Protein AF-A0A839N4R6-F1 (afdb_monomer_lite)

Sequence (419 aa):
MYASNNNAFLINNCEYLENLSVLLEVTEDVATTDNGGWSFQLNCYPPPGEYCQTSNVNWMQYIVYVMDGQLRYEIQYWAIGASTWPTGYTPVQGTSPWLPCWPNDYYLSGSFASIDGDTLPRQSQLQIALTTNRYGGVTKATFTYTDPDGAVHSTENDLPAVHPIDACTLNLVGPGGGTGSNFTQGLLNSRGIIYYTISSGQLAVQSGGAGAACGEVGGWTAETSNMTYSDISGAPGSTVTQILQQPVDCSLNDLFANNAEKLEPLRRVRDQQVAPHPAGQWLVELLDKHAADLSVLLTARDSGFRERVRGLLERAARSAEAGEPIEPAAVDEGLKALREKAIDLPASMAPARAALETVLESVRGRTLQDGLREASRTIRPTSQPKRGPCAGCGQCRCQELEERVVALEAAVARLTSAG

pLDDT: mean 84.24, std 15.82, range [32.5, 98.75]

Organism: NCBI:txid1794944

Structure (mmCIF, N/CA/C/O backbone):
data_AF-A0A839N4R6-F1
#
_entry.id   AF-A0A839N4R6-F1
#
loop_
_atom_site.group_PDB
_atom_site.id
_atom_site.type_symbol
_atom_site.label_atom_id
_atom_site.label_alt_id
_atom_site.label_comp_id
_atom_site.label_asym_id
_atom_site.label_entity_id
_atom_site.label_seq_id
_atom_site.pdbx_PDB_ins_code
_atom_site.Cartn_x
_atom_site.Cartn_y
_atom_site.Cartn_z
_atom_site.occupancy
_atom_site.B_iso_or_equiv
_atom_site.auth_seq_id
_atom_site.auth_comp_id
_atom_site.auth_asym_id
_atom_site.auth_atom_id
_atom_site.pdbx_PDB_model_num
ATOM 1 N N . MET A 1 1 ? -0.811 -4.559 12.785 1.00 60.31 1 MET A N 1
ATOM 2 C CA . MET A 1 1 ? -1.556 -5.150 11.660 1.00 60.31 1 MET A CA 1
ATOM 3 C C . MET A 1 1 ? -1.334 -4.265 10.446 1.00 60.31 1 MET A C 1
ATOM 5 O O . MET A 1 1 ? -1.090 -3.074 10.614 1.00 60.31 1 MET A O 1
ATOM 9 N N . TYR A 1 2 ? -1.334 -4.834 9.246 1.00 79.75 2 TYR A N 1
ATOM 10 C CA . TYR A 1 2 ? -1.190 -4.072 8.005 1.00 79.75 2 TYR A CA 1
ATOM 11 C C . TYR A 1 2 ? -2.583 -3.744 7.452 1.00 79.75 2 TYR A C 1
ATOM 13 O O . TYR A 1 2 ? -3.479 -4.588 7.519 1.00 79.75 2 TYR A O 1
ATOM 21 N N . ALA A 1 3 ? -2.786 -2.537 6.921 1.00 81.31 3 ALA A N 1
ATOM 22 C CA . ALA A 1 3 ? -4.091 -2.075 6.445 1.00 81.31 3 ALA A CA 1
ATOM 23 C C . ALA A 1 3 ? -3.965 -0.934 5.430 1.00 81.31 3 ALA A C 1
ATOM 25 O O . ALA A 1 3 ? -3.044 -0.122 5.523 1.00 81.31 3 ALA A O 1
ATOM 26 N N . SER A 1 4 ? -4.932 -0.819 4.512 1.00 84.62 4 SER A N 1
ATOM 27 C CA . SER A 1 4 ? -5.022 0.301 3.564 1.00 84.62 4 SER A CA 1
ATOM 28 C C . SER A 1 4 ? -3.724 0.467 2.742 1.00 84.62 4 SER A C 1
ATOM 30 O O . SER A 1 4 ? -3.181 -0.503 2.197 1.00 84.62 4 SER A O 1
ATOM 32 N N . ASN A 1 5 ? -3.195 1.690 2.694 1.00 81.50 5 ASN A N 1
ATOM 33 C CA . ASN A 1 5 ? -1.913 2.074 2.107 1.00 81.50 5 ASN A CA 1
ATOM 34 C C . ASN A 1 5 ? -0.681 1.778 2.979 1.00 81.50 5 ASN A C 1
ATOM 36 O O . ASN A 1 5 ? 0.427 2.194 2.646 1.00 81.50 5 ASN A O 1
ATOM 40 N N . ASN A 1 6 ? -0.843 1.060 4.090 1.00 83.50 6 ASN A N 1
ATOM 41 C CA . ASN A 1 6 ? 0.240 0.710 4.997 1.00 83.50 6 ASN A CA 1
ATOM 42 C C . ASN A 1 6 ? 0.408 -0.814 5.071 1.00 83.50 6 ASN A C 1
ATOM 44 O O . ASN A 1 6 ? -0.336 -1.505 5.770 1.00 83.50 6 ASN A O 1
ATOM 48 N N . ASN A 1 7 ? 1.414 -1.332 4.365 1.00 89.75 7 ASN A N 1
ATOM 49 C CA . ASN A 1 7 ? 1.761 -2.752 4.361 1.00 89.75 7 ASN A CA 1
ATOM 50 C C . ASN A 1 7 ? 3.249 -2.969 4.691 1.00 89.75 7 ASN A C 1
ATOM 52 O O . ASN A 1 7 ? 4.011 -2.016 4.863 1.00 89.75 7 ASN A O 1
ATOM 56 N N . ALA A 1 8 ? 3.651 -4.227 4.845 1.00 89.56 8 ALA A N 1
ATOM 57 C CA . ALA A 1 8 ? 5.007 -4.617 5.182 1.00 89.56 8 ALA A CA 1
ATOM 58 C C . ALA A 1 8 ? 5.984 -4.260 4.058 1.00 89.56 8 ALA A C 1
ATOM 60 O O . ALA A 1 8 ? 5.716 -4.528 2.887 1.00 89.56 8 ALA A O 1
ATOM 61 N N . PHE A 1 9 ? 7.141 -3.725 4.441 1.00 92.50 9 PHE A N 1
ATOM 62 C CA . PHE A 1 9 ? 8.283 -3.577 3.548 1.00 92.50 9 PHE A CA 1
ATOM 63 C C . PHE A 1 9 ? 9.011 -4.914 3.464 1.00 92.50 9 PHE A C 1
ATOM 65 O O . PHE A 1 9 ? 9.442 -5.454 4.485 1.00 92.50 9 PHE A O 1
ATOM 72 N N . LEU A 1 10 ? 9.126 -5.445 2.254 1.00 95.56 10 LEU A N 1
ATOM 73 C CA . LEU A 1 10 ? 9.881 -6.649 1.952 1.00 95.56 10 LEU A CA 1
ATOM 74 C C . LEU A 1 10 ? 11.232 -6.279 1.361 1.00 95.56 10 LEU A C 1
ATOM 76 O O . LEU A 1 10 ? 11.294 -5.504 0.412 1.00 95.56 10 LEU A O 1
ATOM 80 N N . ILE A 1 11 ? 12.290 -6.861 1.916 1.00 96.12 11 ILE A N 1
ATOM 81 C CA . ILE A 1 11 ? 13.682 -6.644 1.509 1.00 96.12 11 ILE A CA 1
ATOM 82 C C . ILE A 1 11 ? 14.411 -7.974 1.337 1.00 96.12 11 ILE A C 1
ATOM 84 O O . ILE A 1 11 ? 14.005 -8.988 1.906 1.00 96.12 11 ILE A O 1
ATOM 88 N N . ASN A 1 12 ? 15.532 -7.946 0.618 1.00 96.12 12 ASN A N 1
ATOM 89 C CA . ASN A 1 12 ? 16.455 -9.072 0.470 1.00 96.12 12 ASN A CA 1
ATOM 90 C C . ASN A 1 12 ? 17.829 -8.735 1.059 1.00 96.12 12 ASN A C 1
ATOM 92 O O . ASN A 1 12 ? 18.825 -8.692 0.350 1.00 96.12 12 ASN A O 1
ATOM 96 N N . ASN A 1 13 ? 17.888 -8.419 2.358 1.00 94.12 13 ASN A N 1
ATOM 97 C CA . ASN A 1 13 ? 19.138 -8.013 3.022 1.00 94.12 13 ASN A CA 1
ATOM 98 C C . ASN A 1 13 ? 19.893 -6.888 2.267 1.00 94.12 13 ASN A C 1
ATOM 100 O O . ASN A 1 13 ? 21.119 -6.891 2.200 1.00 94.12 13 ASN A O 1
ATOM 104 N N . CYS A 1 14 ? 19.143 -5.948 1.683 1.00 93.44 14 CYS A N 1
ATOM 105 C CA . CYS A 1 14 ? 19.650 -4.847 0.855 1.00 93.44 14 CYS A CA 1
ATOM 106 C C . CYS A 1 14 ? 20.413 -5.267 -0.413 1.00 93.44 14 CYS A C 1
ATOM 108 O O . CYS A 1 14 ? 21.172 -4.479 -0.967 1.00 93.44 14 CYS A O 1
ATOM 110 N N . GLU A 1 15 ? 20.197 -6.498 -0.874 1.00 96.19 15 GLU A N 1
ATOM 111 C CA . GLU A 1 15 ? 20.485 -6.928 -2.239 1.00 96.19 15 GLU A CA 1
ATOM 112 C C . GLU A 1 15 ? 19.263 -6.679 -3.132 1.00 96.19 15 GLU A C 1
ATOM 114 O O . GLU A 1 15 ? 18.123 -6.620 -2.655 1.00 96.19 15 GLU A O 1
ATOM 119 N N . TYR A 1 16 ? 19.489 -6.611 -4.445 1.00 97.19 16 TYR A N 1
ATOM 120 C CA . TYR A 1 16 ? 18.419 -6.382 -5.410 1.00 97.19 16 TYR A CA 1
ATOM 121 C C . TYR A 1 16 ? 17.355 -7.491 -5.382 1.00 97.19 16 TYR A C 1
ATOM 123 O O . TYR A 1 16 ? 17.655 -8.687 -5.298 1.00 97.19 16 TYR A O 1
ATOM 131 N N . LEU A 1 17 ? 16.087 -7.094 -5.497 1.00 97.50 17 LEU A N 1
ATOM 132 C CA . LEU A 1 17 ? 14.940 -7.986 -5.650 1.00 97.50 17 LEU A CA 1
ATOM 133 C C . LEU A 1 17 ? 14.862 -8.491 -7.099 1.00 97.50 17 LEU A C 1
ATOM 135 O O . LEU A 1 17 ? 14.084 -7.994 -7.915 1.00 97.50 17 LEU A O 1
ATOM 139 N N . GLU A 1 18 ? 15.699 -9.473 -7.434 1.00 98.12 18 GLU A N 1
ATOM 140 C CA . GLU A 1 18 ? 15.760 -10.038 -8.784 1.00 98.12 18 GLU A CA 1
ATOM 141 C C . GLU A 1 18 ? 14.478 -10.784 -9.162 1.00 98.12 18 GLU A C 1
ATOM 143 O O . GLU A 1 18 ? 13.999 -11.659 -8.434 1.00 98.12 18 GLU A O 1
ATOM 148 N N . ASN A 1 19 ? 13.966 -10.464 -10.350 1.00 98.31 19 ASN A N 1
ATOM 149 C CA . ASN A 1 19 ? 12.749 -11.028 -10.926 1.00 98.31 19 ASN A CA 1
ATOM 150 C C . ASN A 1 19 ? 11.561 -11.090 -9.945 1.00 98.31 19 ASN A C 1
ATOM 152 O O . ASN A 1 19 ? 10.898 -12.124 -9.822 1.00 98.31 19 ASN A O 1
ATOM 156 N N . LEU A 1 20 ? 11.331 -9.996 -9.210 1.00 98.56 20 LEU A N 1
ATOM 157 C CA . LEU A 1 20 ? 10.232 -9.882 -8.255 1.00 98.56 20 LEU A CA 1
ATOM 158 C C . LEU A 1 20 ? 8.882 -10.174 -8.925 1.00 98.56 20 LEU A C 1
ATOM 160 O O . LEU A 1 20 ? 8.516 -9.551 -9.921 1.00 98.56 20 LEU A O 1
ATOM 164 N N . SER A 1 21 ? 8.108 -11.074 -8.331 1.00 98.62 21 SER A N 1
ATOM 165 C CA . SER A 1 21 ? 6.727 -11.345 -8.706 1.00 98.62 21 SER A CA 1
ATOM 166 C C . SER A 1 21 ? 5.822 -11.304 -7.486 1.00 98.62 21 SER A C 1
ATOM 168 O O . SER A 1 21 ? 6.169 -11.821 -6.423 1.00 98.62 21 SER A O 1
ATOM 170 N N . VAL A 1 22 ? 4.651 -10.693 -7.655 1.00 98.62 22 VAL A N 1
ATOM 171 C CA . VAL A 1 22 ? 3.588 -10.671 -6.658 1.00 98.62 22 VAL A CA 1
ATOM 172 C C . VAL A 1 22 ? 2.315 -11.223 -7.280 1.00 98.62 22 VAL A C 1
ATOM 174 O O . VAL A 1 22 ? 1.814 -10.675 -8.260 1.00 98.62 22 VAL A O 1
ATOM 177 N N . LEU A 1 23 ? 1.811 -12.313 -6.708 1.00 98.62 23 LEU A N 1
ATOM 178 C CA . LEU A 1 23 ? 0.620 -13.033 -7.151 1.00 98.62 23 LEU A CA 1
ATOM 179 C C . LEU A 1 23 ? -0.446 -12.975 -6.057 1.00 98.62 23 LEU A C 1
ATOM 181 O O . LEU A 1 23 ? -0.197 -13.413 -4.940 1.00 98.62 23 LEU A O 1
ATOM 185 N N . LEU A 1 24 ? -1.636 -12.490 -6.390 1.00 98.56 24 LEU A N 1
ATOM 186 C CA . LEU A 1 24 ? -2.846 -12.628 -5.591 1.00 98.56 24 LEU A CA 1
ATOM 187 C C . LEU A 1 24 ? -3.661 -13.814 -6.119 1.00 98.56 24 LEU A C 1
ATOM 189 O O . LEU A 1 24 ? -4.208 -13.748 -7.218 1.00 98.56 24 LEU A O 1
ATOM 193 N N . GLU A 1 25 ? -3.778 -14.873 -5.322 1.00 98.19 25 GLU A N 1
ATOM 194 C CA . GLU A 1 25 ? -4.746 -15.949 -5.541 1.00 98.19 25 GLU A CA 1
ATOM 195 C C . GLU A 1 25 ? -6.047 -15.631 -4.806 1.00 98.19 25 GLU A C 1
ATOM 197 O O . GLU A 1 25 ? -6.071 -15.526 -3.575 1.00 98.19 25 GLU A O 1
ATOM 202 N N . VAL A 1 26 ? -7.139 -15.478 -5.554 1.00 96.75 26 VAL A N 1
ATOM 203 C CA . VAL A 1 26 ? -8.427 -15.052 -5.006 1.00 96.75 26 VAL A CA 1
ATOM 204 C C . VAL A 1 26 ? -9.169 -16.254 -4.421 1.00 96.75 26 VAL A C 1
ATOM 206 O O . VAL A 1 26 ? -9.670 -17.124 -5.138 1.00 96.75 26 VAL A O 1
ATOM 209 N N . THR A 1 27 ? -9.262 -16.310 -3.093 1.00 91.38 27 THR A N 1
ATOM 210 C CA . THR A 1 27 ? -9.955 -17.389 -2.368 1.00 91.38 27 THR A CA 1
ATOM 211 C C . THR A 1 27 ? -11.438 -17.093 -2.162 1.00 91.38 27 THR A C 1
ATOM 213 O O . THR A 1 27 ? -12.223 -18.029 -1.976 1.00 91.38 27 THR A O 1
ATOM 216 N N . GLU A 1 28 ? -11.821 -15.820 -2.266 1.00 88.94 28 GLU A N 1
ATOM 217 C CA . GLU A 1 28 ? -13.186 -15.308 -2.273 1.00 88.94 28 GLU A CA 1
ATOM 218 C C . GLU A 1 28 ? -13.246 -13.985 -3.051 1.00 88.94 28 GLU A C 1
ATOM 220 O O . GLU A 1 28 ? -12.280 -13.232 -3.011 1.00 88.94 28 GLU A O 1
ATOM 225 N N . ASP A 1 29 ? -14.368 -13.691 -3.717 1.00 92.75 29 ASP A N 1
ATOM 226 C CA . ASP A 1 29 ? -14.556 -12.489 -4.539 1.00 92.75 29 ASP A CA 1
ATOM 227 C C . ASP A 1 29 ? -14.003 -11.215 -3.880 1.00 92.75 29 ASP A C 1
ATOM 229 O O . ASP A 1 29 ? -14.374 -10.867 -2.756 1.00 92.75 29 ASP A O 1
ATOM 233 N N . VAL A 1 30 ? -13.142 -10.488 -4.590 1.00 94.75 30 VAL A N 1
ATOM 234 C CA . VAL A 1 30 ? -12.632 -9.185 -4.150 1.00 94.75 30 VAL A CA 1
ATOM 235 C C . VAL A 1 30 ? -13.388 -8.096 -4.896 1.00 94.75 30 VAL A C 1
ATOM 237 O O . VAL A 1 30 ? -13.124 -7.851 -6.070 1.00 94.75 30 VAL A O 1
ATOM 240 N N . ALA A 1 31 ? -14.328 -7.455 -4.203 1.00 92.88 31 ALA A N 1
ATOM 241 C CA . ALA A 1 31 ? -15.234 -6.450 -4.760 1.00 92.88 31 ALA A CA 1
ATOM 242 C C . ALA A 1 31 ? -15.382 -5.242 -3.831 1.00 92.88 31 ALA A C 1
ATOM 244 O O . ALA A 1 31 ? -15.244 -5.380 -2.609 1.00 92.88 31 ALA A O 1
ATOM 245 N N . THR A 1 32 ? -15.746 -4.087 -4.386 1.00 90.12 32 THR A N 1
ATOM 246 C CA . THR A 1 32 ? -16.083 -2.872 -3.625 1.00 90.12 32 THR A CA 1
ATOM 247 C C . THR A 1 32 ? -17.593 -2.671 -3.489 1.00 90.12 32 THR A C 1
ATOM 249 O O . THR A 1 32 ? -18.370 -3.207 -4.272 1.00 90.12 32 THR A O 1
ATOM 252 N N . THR A 1 33 ? -18.035 -1.939 -2.461 1.00 82.62 33 THR A N 1
ATOM 253 C CA . THR A 1 33 ? -19.469 -1.711 -2.182 1.00 82.62 33 THR A CA 1
ATOM 254 C C . THR A 1 33 ? -20.141 -0.794 -3.200 1.00 82.62 33 THR A C 1
ATOM 256 O O . THR A 1 33 ? -21.338 -0.925 -3.443 1.00 82.62 33 THR A O 1
ATOM 259 N N . ASP A 1 34 ? -19.371 0.119 -3.794 1.00 81.19 34 ASP A N 1
ATOM 260 C CA . ASP A 1 34 ? -19.909 1.252 -4.551 1.00 81.19 34 ASP A CA 1
ATOM 261 C C . ASP A 1 34 ? -19.642 1.138 -6.062 1.00 81.19 34 ASP A C 1
ATOM 263 O O . ASP A 1 34 ? -19.960 2.067 -6.800 1.00 81.19 34 ASP A O 1
ATOM 267 N N . ASN A 1 35 ? -19.042 0.028 -6.527 1.00 78.31 35 ASN A N 1
ATOM 268 C CA . ASN A 1 35 ? -18.512 -0.115 -7.895 1.00 78.31 35 ASN A CA 1
ATOM 269 C C . ASN A 1 35 ? -17.653 1.095 -8.309 1.00 78.31 35 ASN A C 1
ATOM 271 O O . ASN A 1 35 ? -17.758 1.621 -9.414 1.00 78.31 35 ASN A O 1
ATOM 275 N N . GLY A 1 36 ? -16.867 1.605 -7.358 1.00 84.44 36 GLY A N 1
ATOM 276 C CA . GLY A 1 36 ? -15.955 2.723 -7.580 1.00 84.44 36 GLY A CA 1
ATOM 277 C C . GLY A 1 36 ? -14.574 2.273 -8.042 1.00 84.44 36 GLY A C 1
ATOM 278 O O . GLY A 1 36 ? -13.656 3.078 -8.010 1.00 84.44 36 GLY A O 1
ATOM 279 N N . GLY A 1 37 ? -14.400 0.998 -8.390 1.00 93.81 37 GLY A N 1
ATOM 280 C CA . GLY A 1 37 ? -13.111 0.388 -8.671 1.00 93.81 37 GLY A CA 1
ATOM 281 C C . GLY A 1 37 ? -12.166 0.287 -7.472 1.00 93.81 37 GLY A C 1
ATOM 282 O O . GLY A 1 37 ? -12.477 0.668 -6.339 1.00 93.81 37 GLY A O 1
ATOM 283 N N . TRP A 1 38 ? -10.993 -0.279 -7.730 1.00 96.31 38 TRP A N 1
ATOM 284 C CA . TRP A 1 38 ? -9.854 -0.349 -6.816 1.00 96.31 38 TRP A CA 1
ATOM 285 C C . TRP A 1 38 ? -8.570 -0.624 -7.606 1.00 96.31 38 TRP A C 1
ATOM 287 O O . TRP A 1 38 ? -8.601 -0.831 -8.819 1.00 96.31 38 TRP A O 1
ATOM 297 N N . SER A 1 39 ? -7.419 -0.601 -6.941 1.00 97.44 39 SER A N 1
ATOM 298 C CA . SER A 1 39 ? -6.134 -0.897 -7.562 1.00 97.44 39 SER A CA 1
ATOM 299 C C . SER A 1 39 ? -5.251 -1.805 -6.711 1.00 97.44 39 SER A C 1
ATOM 301 O O . SER A 1 39 ? -5.274 -1.759 -5.482 1.00 97.44 39 SER A O 1
ATOM 303 N N . PHE A 1 40 ? -4.476 -2.639 -7.400 1.00 97.62 40 PHE A N 1
ATOM 304 C CA . PHE A 1 40 ? -3.426 -3.505 -6.882 1.00 97.62 40 PHE A CA 1
ATOM 305 C C . PHE A 1 40 ? -2.078 -2.853 -7.202 1.00 97.62 40 PHE A C 1
ATOM 307 O O . PHE A 1 40 ? -1.613 -2.906 -8.342 1.00 97.62 40 PHE A O 1
ATOM 314 N N . GLN A 1 41 ? -1.491 -2.173 -6.218 1.00 97.06 41 GLN A N 1
ATOM 315 C CA . GLN A 1 41 ? -0.302 -1.340 -6.387 1.00 97.06 41 GLN A CA 1
ATOM 316 C C . GLN A 1 41 ? 0.924 -2.016 -5.780 1.00 97.06 41 GLN A C 1
ATOM 318 O O . GLN A 1 41 ? 1.046 -2.111 -4.557 1.00 97.06 41 GLN A O 1
ATOM 323 N N . LEU A 1 42 ? 1.848 -2.459 -6.631 1.00 97.62 42 LEU A N 1
ATOM 324 C CA . LEU A 1 42 ? 3.184 -2.872 -6.221 1.00 97.62 42 LEU A CA 1
ATOM 325 C C . LEU A 1 42 ? 4.095 -1.642 -6.207 1.00 97.62 42 LEU A C 1
ATOM 327 O O . LEU A 1 42 ? 4.463 -1.121 -7.259 1.00 97.62 42 LEU A O 1
ATOM 331 N N . ASN A 1 43 ? 4.461 -1.196 -5.009 1.00 96.06 43 ASN A N 1
ATOM 332 C CA . ASN A 1 43 ? 5.363 -0.073 -4.800 1.00 96.06 43 ASN A CA 1
ATOM 333 C C . ASN A 1 43 ? 6.772 -0.608 -4.559 1.00 96.06 43 ASN A C 1
ATOM 335 O O . ASN A 1 43 ? 7.018 -1.340 -3.603 1.00 96.06 43 ASN A O 1
ATOM 339 N N . CYS A 1 44 ? 7.702 -0.246 -5.425 1.00 96.25 44 CYS A N 1
ATOM 340 C CA . CYS A 1 44 ? 9.089 -0.676 -5.395 1.00 96.25 44 CYS A CA 1
ATOM 341 C C . CYS A 1 44 ? 9.996 0.512 -5.096 1.00 96.25 44 CYS A C 1
ATOM 343 O O . CYS A 1 44 ? 9.792 1.603 -5.623 1.00 96.25 44 CYS A O 1
ATOM 345 N N . TYR A 1 45 ? 11.025 0.302 -4.286 1.00 95.25 45 TYR A N 1
ATOM 346 C CA . TYR A 1 45 ? 11.932 1.361 -3.868 1.00 95.25 45 TYR A CA 1
ATOM 347 C C . TYR A 1 45 ? 13.350 1.056 -4.360 1.00 95.25 45 TYR A C 1
ATOM 349 O O . TYR A 1 45 ? 13.862 -0.035 -4.081 1.00 95.25 45 TYR A O 1
ATOM 357 N N . PRO A 1 46 ? 13.973 1.978 -5.112 1.00 94.81 46 PRO A N 1
ATOM 358 C CA . PRO A 1 46 ? 15.345 1.814 -5.558 1.00 94.81 46 PRO A CA 1
ATOM 359 C C . PRO A 1 46 ? 16.353 2.059 -4.421 1.00 94.81 46 PRO A C 1
ATOM 361 O O . PRO A 1 46 ? 16.009 2.707 -3.423 1.00 94.81 46 PRO A O 1
ATOM 364 N N . PRO A 1 47 ? 17.612 1.611 -4.585 1.00 93.06 47 PRO A N 1
ATOM 365 C CA . PRO A 1 47 ? 18.708 2.029 -3.722 1.00 93.06 47 PRO A CA 1
ATOM 366 C C . PRO A 1 47 ? 18.856 3.560 -3.703 1.00 93.06 47 PRO A C 1
ATOM 368 O O . PRO A 1 47 ? 18.552 4.246 -4.689 1.00 93.06 47 PRO A O 1
ATOM 371 N N . PRO A 1 48 ? 19.382 4.134 -2.609 1.00 90.62 48 PRO A N 1
ATOM 372 C CA . PRO A 1 48 ? 19.659 5.561 -2.537 1.00 90.62 48 PRO A CA 1
ATOM 373 C C . PRO A 1 48 ? 20.594 6.032 -3.653 1.00 90.62 48 PRO A C 1
ATOM 375 O O . PRO A 1 48 ? 21.675 5.484 -3.857 1.00 90.62 48 PRO A O 1
ATOM 378 N N . GLY A 1 49 ? 20.217 7.129 -4.311 1.00 89.94 49 GLY A N 1
ATOM 379 C CA . GLY A 1 49 ? 21.052 7.750 -5.341 1.00 89.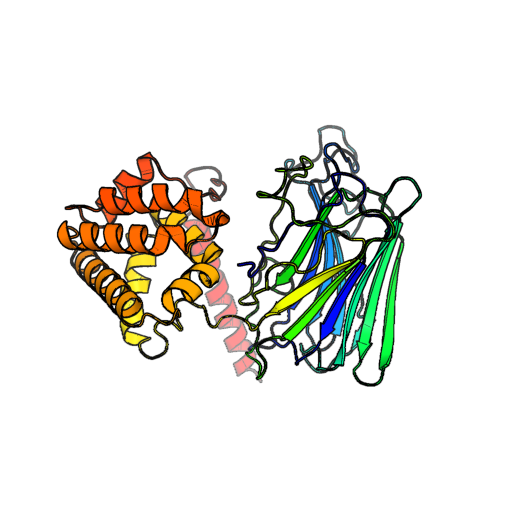94 49 GLY A CA 1
ATOM 380 C C . GLY A 1 49 ? 20.764 7.273 -6.761 1.00 89.94 49 GLY A C 1
ATOM 381 O O . GLY A 1 49 ? 21.529 7.613 -7.658 1.00 89.94 49 GLY A O 1
ATOM 382 N N . GLU A 1 50 ? 19.665 6.554 -6.983 1.00 92.44 50 GLU A N 1
ATOM 383 C CA . GLU A 1 50 ? 19.144 6.313 -8.326 1.00 92.44 50 GLU A CA 1
ATOM 384 C C . GLU A 1 50 ? 18.536 7.593 -8.907 1.00 92.44 50 GLU A C 1
ATOM 386 O O . GLU A 1 50 ? 17.713 8.267 -8.283 1.00 92.44 50 GLU A O 1
ATOM 391 N N . TYR A 1 51 ? 18.968 7.948 -10.117 1.00 92.31 51 TYR A N 1
ATOM 392 C CA . TYR A 1 51 ? 18.532 9.157 -10.808 1.00 92.31 51 TYR A CA 1
ATOM 393 C C . TYR A 1 51 ? 17.948 8.837 -12.163 1.00 92.31 51 TYR A C 1
ATOM 395 O O . TYR A 1 51 ? 18.482 8.039 -12.928 1.00 92.31 51 TYR A O 1
ATOM 403 N N . CYS A 1 52 ? 16.921 9.595 -12.499 1.00 91.69 52 CYS A N 1
ATOM 404 C CA . CYS A 1 52 ? 16.301 9.578 -13.797 1.00 91.69 52 CYS A CA 1
ATOM 405 C C . CYS A 1 52 ? 16.196 11.021 -14.283 1.00 91.69 52 CYS A C 1
ATOM 407 O O . CYS A 1 52 ? 15.699 11.898 -13.570 1.00 91.69 52 CYS A O 1
ATOM 409 N N . GLN A 1 53 ? 16.766 11.304 -15.457 1.00 91.06 53 GLN A N 1
ATOM 410 C CA . GLN A 1 53 ? 17.116 12.675 -15.842 1.00 91.06 53 GLN A CA 1
ATOM 411 C C . GLN A 1 53 ? 17.972 13.341 -14.737 1.00 91.06 53 GLN A C 1
ATOM 413 O O . GLN A 1 53 ? 19.072 12.878 -14.446 1.00 91.06 53 GLN A O 1
ATOM 418 N N . THR A 1 54 ? 17.491 14.419 -14.113 1.00 89.94 54 THR A N 1
ATOM 419 C CA . THR A 1 54 ? 18.162 15.106 -12.990 1.00 89.94 54 THR A CA 1
ATOM 420 C C . THR A 1 54 ? 17.473 14.880 -11.645 1.00 89.94 54 THR A C 1
ATOM 422 O O . THR A 1 54 ? 17.843 15.508 -10.654 1.00 89.94 54 THR A O 1
ATOM 425 N N . SER A 1 55 ? 16.441 14.041 -11.609 1.00 91.50 55 SER A N 1
ATOM 426 C CA . SER A 1 55 ? 15.602 13.820 -10.435 1.00 91.50 55 SER A CA 1
ATOM 427 C C . SER A 1 55 ? 15.967 12.497 -9.770 1.00 91.50 55 SER A C 1
ATOM 429 O O . SER A 1 55 ? 16.167 11.494 -10.450 1.00 91.50 55 SER A O 1
ATOM 431 N N . ASN A 1 56 ? 16.074 12.503 -8.443 1.00 91.69 56 ASN A N 1
ATOM 432 C CA . ASN A 1 56 ? 16.299 11.286 -7.667 1.00 91.69 56 ASN A CA 1
ATOM 433 C C . ASN A 1 56 ? 14.987 10.493 -7.610 1.00 91.69 56 ASN A C 1
ATOM 435 O O . ASN A 1 56 ? 13.955 11.070 -7.265 1.00 91.69 56 ASN A O 1
ATOM 439 N N . VAL A 1 57 ? 15.018 9.220 -7.992 1.00 91.88 57 VAL A N 1
ATOM 440 C CA . VAL A 1 57 ? 13.835 8.355 -7.987 1.00 91.88 57 VAL A CA 1
ATOM 441 C C . VAL A 1 57 ? 13.630 7.830 -6.572 1.00 91.88 57 VAL A C 1
ATOM 443 O O . VAL A 1 57 ? 14.513 7.202 -5.998 1.00 91.88 57 VAL A O 1
ATOM 446 N N . ASN A 1 58 ? 12.455 8.084 -6.005 1.00 90.44 58 ASN A N 1
ATOM 447 C CA . ASN A 1 58 ? 12.117 7.672 -4.645 1.00 90.44 58 ASN A CA 1
ATOM 448 C C . ASN A 1 58 ? 11.367 6.347 -4.617 1.00 90.44 58 ASN A C 1
ATOM 450 O O . ASN A 1 58 ? 11.622 5.522 -3.747 1.00 90.44 58 ASN A O 1
ATOM 454 N N . TRP A 1 59 ? 10.443 6.144 -5.554 1.00 92.31 59 TRP A N 1
ATOM 455 C CA . TRP A 1 59 ? 9.721 4.886 -5.687 1.00 92.31 59 TRP A CA 1
ATOM 456 C C . TRP A 1 59 ? 9.201 4.700 -7.114 1.00 92.31 59 TRP A C 1
ATOM 458 O O . TRP A 1 59 ? 9.033 5.655 -7.867 1.00 92.31 59 TRP A O 1
ATOM 468 N N . MET A 1 60 ? 8.927 3.454 -7.469 1.00 94.31 60 MET A N 1
ATOM 469 C CA . MET A 1 60 ? 8.354 3.012 -8.734 1.00 94.31 60 MET A CA 1
ATOM 470 C C . MET A 1 60 ? 7.063 2.260 -8.417 1.00 94.31 60 MET A C 1
ATOM 472 O O . MET A 1 60 ? 7.070 1.397 -7.545 1.00 94.31 60 MET A O 1
ATOM 476 N N . GLN A 1 61 ? 5.958 2.574 -9.081 1.00 94.06 61 GLN A N 1
ATOM 477 C CA . GLN A 1 61 ? 4.689 1.871 -8.902 1.00 94.06 61 GLN A CA 1
ATOM 478 C C . GLN A 1 61 ? 4.364 1.074 -10.153 1.00 94.06 61 GLN A C 1
ATOM 480 O O . GLN A 1 61 ? 4.443 1.597 -11.262 1.00 94.06 61 GLN A O 1
ATOM 485 N N . TYR A 1 62 ? 3.960 -0.173 -9.950 1.00 96.50 62 TYR A N 1
ATOM 486 C CA . TYR A 1 62 ? 3.368 -1.031 -10.965 1.00 96.50 62 TYR A CA 1
ATOM 487 C C . TYR A 1 62 ? 1.951 -1.333 -10.500 1.00 96.50 62 TYR A C 1
ATOM 489 O O . TYR A 1 62 ? 1.755 -1.940 -9.447 1.00 96.50 62 TYR A O 1
ATOM 497 N N . ILE A 1 63 ? 0.965 -0.841 -11.239 1.00 97.25 63 ILE A N 1
ATOM 498 C CA . ILE A 1 63 ? -0.412 -0.761 -10.766 1.00 97.25 63 ILE A CA 1
ATOM 499 C C . ILE A 1 63 ? -1.307 -1.545 -11.713 1.00 97.25 63 ILE A C 1
ATOM 501 O O . ILE A 1 63 ? -1.221 -1.363 -12.924 1.00 97.25 63 ILE A O 1
ATOM 505 N N . VAL A 1 64 ? -2.193 -2.375 -11.165 1.00 98.00 64 VAL A N 1
ATOM 506 C CA . VAL A 1 64 ? -3.366 -2.885 -11.886 1.00 98.00 64 VAL A CA 1
ATOM 507 C C . VAL A 1 64 ? -4.610 -2.209 -11.332 1.00 98.00 64 VAL A C 1
ATOM 509 O O . VAL A 1 64 ? -4.866 -2.285 -10.136 1.00 98.00 64 VAL A O 1
ATOM 512 N N . TYR A 1 65 ? -5.397 -1.582 -12.196 1.00 97.56 65 TYR A N 1
ATOM 513 C CA . TYR A 1 65 ? -6.709 -1.035 -11.870 1.00 97.56 65 TYR A CA 1
ATOM 514 C C . TYR A 1 65 ? -7.790 -2.054 -12.204 1.00 97.56 65 TYR A C 1
ATOM 516 O O . TYR A 1 65 ? -7.784 -2.631 -13.292 1.00 97.56 65 TYR A O 1
ATOM 524 N N . VAL A 1 66 ? -8.719 -2.224 -11.271 1.00 97.25 66 VAL A N 1
ATOM 525 C CA . VAL A 1 66 ? -9.937 -3.024 -11.389 1.00 97.25 66 VAL A CA 1
ATOM 526 C C . VAL A 1 66 ? -11.095 -2.035 -11.378 1.00 97.25 66 VAL A C 1
ATOM 528 O O . VAL A 1 66 ? -11.496 -1.573 -10.312 1.00 97.25 66 VAL A O 1
ATOM 531 N N . MET A 1 67 ? -11.553 -1.616 -12.556 1.00 95.50 67 MET A N 1
ATOM 532 C CA . MET A 1 67 ? -12.589 -0.586 -12.691 1.00 95.50 67 MET A CA 1
ATOM 533 C C . MET A 1 67 ? -13.335 -0.706 -14.021 1.00 95.50 67 MET A C 1
ATOM 535 O O . MET A 1 67 ? -12.749 -1.095 -15.034 1.00 95.50 67 MET A O 1
ATOM 539 N N . ASP A 1 68 ? -14.611 -0.332 -14.029 1.00 94.31 68 ASP A N 1
ATOM 540 C CA . ASP A 1 68 ? -15.480 -0.306 -15.209 1.00 94.31 68 ASP A CA 1
ATOM 541 C C . ASP A 1 68 ? -15.557 -1.660 -15.945 1.00 94.31 68 ASP A C 1
ATOM 543 O O . ASP A 1 68 ? -15.629 -1.709 -17.178 1.00 94.31 68 ASP A O 1
ATOM 547 N N . GLY A 1 69 ? -15.501 -2.783 -15.217 1.00 95.12 69 GLY A N 1
ATOM 548 C CA . GLY A 1 69 ? -15.498 -4.113 -15.847 1.00 95.12 69 GLY A CA 1
ATOM 549 C C . GLY A 1 69 ? -14.193 -4.457 -16.568 1.00 95.12 69 GLY A C 1
ATOM 550 O O . GLY A 1 69 ? -14.168 -5.318 -17.451 1.00 95.12 69 GLY A O 1
ATOM 551 N N . GLN A 1 70 ? -13.101 -3.752 -16.269 1.00 97.19 70 GLN A N 1
ATOM 552 C CA . GLN A 1 70 ? -11.834 -3.904 -16.972 1.00 97.19 70 GLN A CA 1
ATOM 553 C C . GLN A 1 70 ? -10.645 -3.961 -16.022 1.00 97.19 70 GLN A C 1
ATOM 555 O O . GLN A 1 70 ? -10.582 -3.266 -15.009 1.00 97.19 70 GLN A O 1
ATOM 560 N N . LEU A 1 71 ? -9.654 -4.755 -16.428 1.00 97.88 71 LEU A N 1
ATOM 561 C CA . LEU A 1 71 ? -8.310 -4.703 -15.878 1.00 97.88 71 LEU A CA 1
ATOM 562 C C . LEU A 1 71 ? -7.429 -3.853 -16.779 1.00 97.88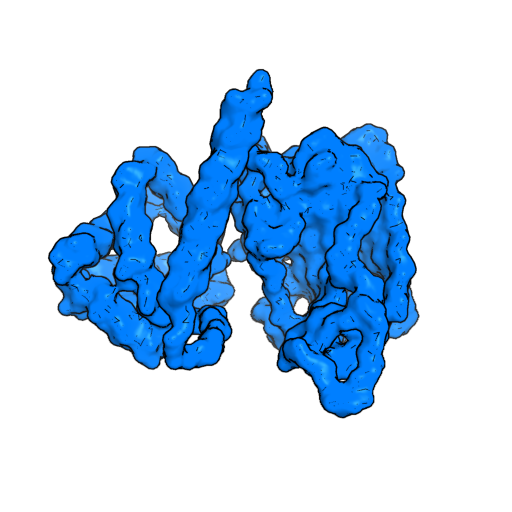 71 LEU A C 1
ATOM 564 O O . LEU A 1 71 ? -7.274 -4.140 -17.971 1.00 97.88 71 LEU A O 1
ATOM 568 N N . ARG A 1 72 ? -6.872 -2.796 -16.200 1.00 97.19 72 ARG A N 1
ATOM 569 C CA . ARG A 1 72 ? -5.947 -1.851 -16.838 1.00 97.19 72 ARG A CA 1
ATOM 570 C C . ARG A 1 72 ? -4.687 -1.772 -16.000 1.00 97.19 72 ARG A C 1
ATOM 572 O O . ARG A 1 72 ? -4.713 -2.140 -14.831 1.00 97.19 72 ARG A O 1
ATOM 579 N N . TYR A 1 73 ? -3.596 -1.284 -16.567 1.00 95.88 73 TYR A N 1
ATOM 580 C CA . TYR A 1 73 ? -2.360 -1.107 -15.810 1.00 95.88 73 TYR A CA 1
ATOM 581 C C . TYR A 1 73 ? -1.779 0.296 -15.955 1.00 95.88 73 TYR A C 1
ATOM 583 O O . TYR A 1 73 ? -2.104 1.034 -16.887 1.00 95.88 73 TYR A O 1
ATOM 591 N N . GLU A 1 74 ? -0.889 0.649 -15.044 1.00 94.69 74 GLU A N 1
ATOM 592 C CA . GLU A 1 74 ? -0.086 1.862 -15.117 1.00 94.69 74 GLU A CA 1
ATOM 593 C C . GLU A 1 74 ? 1.265 1.617 -14.456 1.00 94.69 74 GLU A C 1
ATOM 595 O O . GLU A 1 74 ? 1.402 0.765 -13.573 1.00 94.69 74 GLU A O 1
ATOM 600 N N . ILE A 1 75 ? 2.275 2.345 -14.919 1.00 94.12 75 ILE A N 1
ATOM 601 C CA . ILE A 1 75 ? 3.624 2.324 -14.367 1.00 94.12 75 ILE A CA 1
ATOM 602 C C . ILE A 1 75 ? 4.008 3.779 -14.128 1.00 94.12 75 ILE A C 1
ATOM 604 O O . ILE A 1 75 ? 3.780 4.599 -15.017 1.00 94.12 75 ILE A O 1
ATOM 608 N N . GLN A 1 76 ? 4.512 4.074 -12.929 1.00 93.19 76 GLN A N 1
ATOM 609 C CA . GLN A 1 76 ? 4.838 5.433 -12.486 1.00 93.19 76 GLN A CA 1
ATOM 610 C C . GLN A 1 76 ? 6.175 5.461 -11.747 1.00 93.19 76 GLN A C 1
ATOM 612 O O . GLN A 1 76 ? 6.329 4.752 -10.750 1.00 93.19 76 GLN A O 1
ATOM 617 N N . TYR A 1 77 ? 7.148 6.263 -12.176 1.00 93.44 77 TYR A N 1
ATOM 618 C CA . TYR A 1 77 ? 8.437 6.413 -11.493 1.00 93.44 77 TYR A CA 1
ATOM 619 C C . TYR A 1 77 ? 8.495 7.783 -10.826 1.00 93.44 77 TYR A C 1
ATOM 621 O O . TYR A 1 77 ? 8.707 8.811 -11.463 1.00 93.44 77 TYR A O 1
ATOM 629 N N . TRP A 1 78 ? 8.312 7.805 -9.511 1.00 91.25 78 TRP A N 1
ATOM 630 C CA . TRP A 1 78 ? 8.157 9.033 -8.751 1.00 91.25 78 TRP A CA 1
ATOM 631 C C . TRP A 1 78 ? 9.481 9.588 -8.246 1.00 91.25 78 TRP A C 1
ATOM 633 O O . TRP A 1 78 ? 10.304 8.885 -7.657 1.00 91.25 78 TRP A O 1
ATOM 643 N N . ALA A 1 79 ? 9.625 10.902 -8.385 1.00 89.94 79 ALA A N 1
ATOM 644 C CA . ALA A 1 79 ? 10.657 11.692 -7.736 1.00 89.94 79 ALA A CA 1
ATOM 645 C C . ALA A 1 79 ? 10.029 12.756 -6.822 1.00 89.94 79 ALA A C 1
ATOM 647 O O . ALA A 1 79 ? 9.179 13.551 -7.224 1.00 89.94 79 ALA A O 1
ATOM 648 N N . ILE A 1 80 ? 10.469 12.810 -5.572 1.00 75.56 80 ILE A N 1
ATOM 649 C CA . ILE A 1 80 ? 10.085 13.811 -4.583 1.00 75.56 80 ILE A CA 1
ATOM 650 C C . ILE A 1 80 ? 11.236 14.797 -4.414 1.00 75.56 80 ILE A C 1
ATOM 652 O O . ILE A 1 80 ? 12.394 14.424 -4.259 1.00 75.56 80 ILE A O 1
ATOM 656 N N . GLY A 1 81 ? 10.902 16.085 -4.345 1.00 69.56 81 GLY A N 1
ATOM 657 C CA . GLY A 1 81 ? 11.819 17.112 -3.839 1.00 69.56 81 GLY A CA 1
ATOM 658 C C . GLY A 1 81 ? 11.970 18.324 -4.747 1.00 69.56 81 GLY A C 1
ATOM 659 O O . GLY A 1 81 ? 12.267 19.407 -4.249 1.00 69.56 81 GLY A O 1
ATOM 660 N N . ALA A 1 82 ? 11.674 18.197 -6.042 1.00 67.38 82 ALA A N 1
ATOM 661 C CA . ALA A 1 82 ? 11.692 19.314 -6.983 1.00 67.38 82 ALA A CA 1
ATOM 662 C C . ALA A 1 82 ? 10.319 19.491 -7.646 1.00 67.38 82 ALA A C 1
ATOM 664 O O . ALA A 1 82 ? 9.753 18.552 -8.189 1.00 67.38 82 ALA A O 1
ATOM 665 N N . SER A 1 83 ? 9.775 20.712 -7.606 1.00 80.25 83 SER A N 1
ATOM 666 C CA . SER A 1 83 ? 8.554 21.082 -8.352 1.00 80.25 83 SER A CA 1
ATOM 667 C C . SER A 1 83 ? 8.862 21.704 -9.717 1.00 80.25 83 SER A C 1
ATOM 669 O O . SER A 1 83 ? 7.957 21.951 -10.510 1.00 80.25 83 SER A O 1
ATOM 671 N N . THR A 1 84 ? 10.142 21.950 -9.997 1.00 86.25 84 THR A N 1
ATOM 672 C CA . THR A 1 84 ? 10.639 22.571 -11.224 1.00 86.25 84 THR A CA 1
ATOM 673 C C . THR A 1 84 ? 11.943 21.911 -11.641 1.00 86.25 84 THR A C 1
ATOM 675 O O . THR A 1 84 ? 12.755 21.550 -10.788 1.00 86.25 84 THR A O 1
ATOM 678 N N . TRP A 1 85 ? 12.172 21.809 -12.947 1.00 91.38 85 TRP A N 1
ATOM 679 C CA . TRP A 1 85 ? 13.463 21.396 -13.485 1.00 91.38 85 TRP A CA 1
ATOM 680 C C . TRP A 1 85 ? 14.566 22.411 -13.129 1.00 91.38 85 TRP A C 1
ATOM 682 O O . TRP A 1 85 ? 14.266 23.601 -12.983 1.00 91.38 85 TRP A O 1
ATOM 692 N N . PRO A 1 86 ? 15.837 21.986 -13.002 1.00 89.94 86 PRO A N 1
ATOM 693 C CA . PRO A 1 86 ? 16.953 22.907 -12.806 1.00 89.94 86 PRO A CA 1
ATOM 694 C C . PRO A 1 86 ? 17.061 23.946 -13.933 1.00 89.94 86 PRO A C 1
ATOM 696 O O . PRO A 1 86 ? 16.806 23.648 -15.101 1.00 89.94 86 PRO A O 1
ATOM 699 N N . THR A 1 87 ? 17.490 25.167 -13.604 1.00 92.25 87 THR A N 1
ATOM 700 C CA . THR A 1 87 ? 17.721 26.223 -14.602 1.00 92.25 87 THR A CA 1
ATOM 701 C C . THR A 1 87 ? 18.707 25.755 -15.675 1.00 92.25 87 THR A C 1
ATOM 703 O O . THR A 1 87 ? 19.801 25.297 -15.357 1.00 92.25 87 THR A O 1
ATOM 706 N N . GLY A 1 88 ? 18.332 25.907 -16.948 1.00 91.31 88 GLY A N 1
ATOM 707 C CA . GLY A 1 88 ? 19.152 25.498 -18.094 1.00 91.31 88 GLY A CA 1
ATOM 708 C C . GLY A 1 88 ? 19.004 24.025 -18.491 1.00 91.31 88 GLY A C 1
ATOM 709 O O . GLY A 1 88 ? 19.577 23.619 -19.500 1.00 91.31 88 GLY A O 1
ATOM 710 N N . TYR A 1 89 ? 18.220 23.235 -17.751 1.00 92.38 89 TYR A N 1
ATOM 711 C CA . TYR A 1 89 ? 17.883 21.872 -18.143 1.00 92.38 89 TYR A CA 1
ATOM 712 C C . TYR A 1 89 ? 16.800 21.856 -19.230 1.00 92.38 89 TYR A C 1
ATOM 714 O O . TYR A 1 89 ? 15.811 22.582 -19.141 1.00 92.38 89 TYR A O 1
ATOM 722 N N . THR A 1 90 ? 16.977 21.013 -20.250 1.00 93.31 90 THR A N 1
ATOM 723 C CA . THR A 1 90 ? 15.948 20.750 -21.267 1.00 93.31 90 THR A CA 1
ATOM 724 C C . THR A 1 90 ? 15.323 19.388 -20.975 1.00 93.31 90 THR A C 1
ATOM 726 O O . THR A 1 90 ? 15.991 18.380 -21.210 1.00 93.31 90 THR A O 1
ATOM 729 N N . PRO A 1 91 ? 14.087 19.336 -20.448 1.00 90.00 91 PRO A N 1
ATOM 730 C CA . PRO A 1 91 ? 13.457 18.074 -20.089 1.00 90.00 91 PRO A CA 1
ATOM 731 C C . PRO A 1 91 ? 13.016 17.286 -21.317 1.00 90.00 91 PRO A C 1
ATOM 733 O O . PRO A 1 91 ? 12.668 17.857 -22.355 1.00 90.00 91 PRO A O 1
ATOM 736 N N . VAL A 1 92 ? 12.969 15.962 -21.172 1.00 90.25 92 VAL A N 1
ATOM 737 C CA . VAL A 1 92 ? 12.327 15.095 -22.163 1.00 90.25 92 VAL A CA 1
ATOM 738 C C . VAL A 1 92 ? 10.843 15.472 -22.259 1.00 90.25 92 VAL A C 1
ATOM 740 O O . VAL A 1 92 ? 10.161 15.613 -21.242 1.00 90.25 92 VAL A O 1
ATOM 743 N N . GLN A 1 93 ? 10.323 15.659 -23.475 1.00 89.69 93 GLN A N 1
ATOM 744 C CA . GLN A 1 93 ? 8.924 16.044 -23.688 1.00 89.69 93 GLN A CA 1
ATOM 745 C C . GLN A 1 93 ? 7.962 15.062 -23.001 1.00 89.69 93 GLN A C 1
ATOM 747 O O . GLN A 1 93 ? 8.103 13.859 -23.158 1.00 89.69 93 GLN A O 1
ATOM 752 N N . GLY A 1 94 ? 6.963 15.570 -22.275 1.00 85.81 94 GLY A N 1
ATOM 753 C CA . GLY A 1 94 ? 5.972 14.729 -21.589 1.00 85.81 94 GLY A CA 1
ATOM 754 C C . GLY A 1 94 ? 6.434 14.158 -20.244 1.00 85.81 94 GLY A C 1
ATOM 755 O O . GLY A 1 94 ? 5.702 13.366 -19.661 1.00 85.81 94 GLY A O 1
ATOM 756 N N . THR A 1 95 ? 7.604 14.571 -19.745 1.00 90.56 95 THR A N 1
ATOM 757 C CA . THR A 1 95 ? 8.069 14.273 -18.380 1.00 90.56 95 THR A CA 1
ATOM 758 C C . THR A 1 95 ? 7.872 15.473 -17.455 1.00 90.56 95 THR A C 1
ATOM 760 O O . THR A 1 95 ? 7.791 16.623 -17.903 1.00 90.56 95 THR A O 1
ATOM 763 N N . SER A 1 96 ? 7.807 15.220 -16.150 1.00 91.12 96 SER A N 1
ATOM 764 C CA . SER A 1 96 ? 7.766 16.257 -15.115 1.00 91.12 96 SER A CA 1
ATOM 765 C C . SER A 1 96 ? 8.885 16.023 -14.094 1.00 91.12 96 SER A C 1
ATOM 767 O O . SER A 1 96 ? 9.422 14.919 -14.022 1.00 91.12 96 SER A O 1
ATOM 769 N N . PRO A 1 97 ? 9.248 17.022 -13.270 1.00 90.25 97 PRO A N 1
ATOM 770 C CA . PRO A 1 97 ? 10.267 16.827 -12.241 1.00 90.25 97 PRO A CA 1
ATOM 771 C C . PRO A 1 97 ? 9.952 15.690 -11.260 1.00 90.25 97 PRO A C 1
ATOM 773 O O . PRO A 1 97 ? 10.889 15.118 -10.707 1.00 90.25 97 PRO A O 1
ATOM 776 N N . TRP A 1 98 ? 8.663 15.380 -11.057 1.00 89.44 98 TRP A N 1
ATOM 777 C CA . TRP A 1 98 ? 8.183 14.320 -10.167 1.00 89.44 98 TRP A CA 1
ATOM 778 C C . TRP A 1 98 ? 7.829 13.004 -10.872 1.00 89.44 98 TRP A C 1
ATOM 780 O O . TRP A 1 98 ? 7.640 12.014 -10.179 1.00 89.44 98 TRP A O 1
ATOM 790 N N . LEU A 1 99 ? 7.780 12.984 -12.209 1.00 91.12 99 LEU A N 1
ATOM 791 C CA . LEU A 1 99 ? 7.674 11.790 -13.063 1.00 91.12 99 LEU A CA 1
ATOM 792 C C . LEU A 1 99 ? 8.721 11.900 -14.186 1.00 91.12 99 LEU A C 1
ATOM 794 O O . LEU A 1 99 ? 8.405 12.290 -15.322 1.00 91.12 99 LEU A O 1
ATOM 798 N N . PRO A 1 100 ? 10.008 11.705 -13.850 1.00 91.56 100 PRO A N 1
ATOM 799 C CA . PRO A 1 100 ? 11.118 12.112 -14.696 1.00 91.56 100 PRO A CA 1
ATOM 800 C C . PRO A 1 100 ? 11.562 11.043 -15.697 1.00 91.56 100 PRO A C 1
ATOM 802 O O . PRO A 1 100 ? 12.544 11.279 -16.393 1.00 91.56 100 PRO A O 1
ATOM 805 N N . CYS A 1 101 ? 10.944 9.866 -15.780 1.00 90.06 101 CYS A N 1
ATOM 806 C CA . CYS A 1 101 ? 11.593 8.761 -16.487 1.00 90.06 101 CYS A CA 1
ATOM 807 C C . CYS A 1 101 ? 11.240 8.595 -17.952 1.00 90.06 101 CYS A C 1
ATOM 809 O O . CYS A 1 101 ? 12.139 8.368 -18.765 1.00 90.06 101 CYS A O 1
ATOM 811 N N . TRP A 1 102 ? 9.980 8.769 -18.330 1.00 86.75 102 TRP A N 1
ATOM 812 C CA . TRP A 1 102 ? 9.601 8.735 -19.738 1.00 86.75 102 TRP A CA 1
ATOM 813 C C . TRP A 1 102 ? 8.288 9.478 -19.989 1.00 86.75 102 TRP A C 1
ATOM 815 O O . TRP A 1 102 ? 7.518 9.731 -19.060 1.00 86.75 102 TRP A O 1
ATOM 825 N N . PRO A 1 103 ? 8.024 9.869 -21.249 1.00 74.19 103 PRO A N 1
ATOM 826 C CA . PRO A 1 103 ? 6.751 10.468 -21.607 1.00 74.19 103 PRO A CA 1
ATOM 827 C C . PRO A 1 103 ? 5.626 9.484 -21.295 1.00 74.19 103 PRO A C 1
ATOM 829 O O . PRO A 1 103 ? 5.676 8.348 -21.753 1.00 74.19 103 PRO A O 1
ATOM 832 N N . ASN A 1 104 ? 4.586 9.943 -20.605 1.00 62.84 104 ASN A N 1
ATOM 833 C CA . ASN A 1 104 ? 3.386 9.166 -20.284 1.00 62.84 104 ASN A CA 1
ATOM 834 C C . ASN A 1 104 ? 3.474 8.200 -19.092 1.00 62.84 104 ASN A C 1
ATOM 836 O O . ASN A 1 104 ? 2.641 7.305 -18.975 1.00 62.84 104 ASN A O 1
ATOM 840 N N . ASP A 1 105 ? 4.385 8.452 -18.160 1.00 66.88 105 ASP A N 1
ATOM 841 C CA . ASP A 1 105 ? 4.484 7.816 -16.832 1.00 66.88 105 ASP A CA 1
ATOM 842 C C . ASP A 1 105 ? 3.270 8.104 -15.897 1.00 66.88 105 ASP A C 1
ATOM 844 O O . ASP A 1 105 ? 3.398 8.105 -14.680 1.00 66.88 105 ASP A O 1
ATOM 848 N N . TYR A 1 106 ? 2.104 8.453 -16.466 1.00 69.94 106 TYR A N 1
ATOM 849 C CA . TYR A 1 106 ? 0.829 8.720 -15.774 1.00 69.94 106 TYR A CA 1
ATOM 850 C C . TYR A 1 106 ? -0.415 8.324 -16.612 1.00 69.94 106 TYR A C 1
ATOM 852 O O . TYR A 1 106 ? -1.534 8.765 -16.355 1.00 69.94 106 TYR A O 1
ATOM 860 N N . TYR A 1 107 ? -0.248 7.613 -17.734 1.00 76.19 107 TYR A N 1
ATOM 861 C CA . TYR A 1 107 ? -1.398 7.291 -18.585 1.00 76.19 107 TYR A CA 1
ATOM 862 C C . TYR A 1 107 ? -1.887 5.893 -18.275 1.00 76.19 107 TYR A C 1
ATOM 864 O O . TYR A 1 107 ? -1.195 4.909 -18.540 1.00 76.19 107 TYR A O 1
ATOM 872 N N . LEU A 1 108 ? -3.127 5.831 -17.797 1.00 82.44 108 LEU A N 1
ATOM 873 C CA . LEU A 1 108 ? -3.873 4.593 -17.691 1.00 82.44 108 LEU A CA 1
ATOM 874 C C . LEU A 1 108 ? -3.869 3.888 -19.051 1.00 82.44 108 LEU A C 1
ATOM 876 O O . LEU A 1 108 ? -4.373 4.410 -20.052 1.00 82.44 108 LEU A O 1
ATOM 880 N N . SER A 1 109 ? -3.261 2.708 -19.086 1.00 86.75 109 SER A N 1
ATOM 881 C CA . SER A 1 109 ? -3.115 1.934 -20.312 1.00 86.75 109 SER A CA 1
ATOM 882 C C . SER A 1 109 ? -4.455 1.377 -20.815 1.00 86.75 109 SER A C 1
ATOM 884 O O . SER A 1 109 ? -5.520 1.506 -20.194 1.00 86.75 109 SER A O 1
ATOM 886 N N . GLY A 1 110 ? -4.397 0.746 -21.991 1.00 89.25 110 GLY A N 1
ATOM 887 C CA . GLY A 1 110 ? -5.502 -0.057 -22.500 1.00 89.25 110 GLY A CA 1
ATOM 888 C C . GLY A 1 110 ? -5.827 -1.234 -21.575 1.00 89.25 110 GLY A C 1
ATOM 889 O O . GLY A 1 110 ? -4.985 -1.712 -20.819 1.00 89.25 110 GLY A O 1
ATOM 890 N N . SER A 1 111 ? -7.068 -1.710 -21.653 1.00 95.88 111 SER A N 1
ATOM 891 C CA . SER A 1 111 ? -7.486 -2.911 -20.930 1.00 95.88 111 SER A CA 1
ATOM 892 C C . SER A 1 111 ? -6.758 -4.147 -21.469 1.00 95.88 111 SER A C 1
ATOM 894 O O . SER A 1 111 ? -6.643 -4.312 -22.685 1.00 95.88 111 SER A O 1
ATOM 896 N N . PHE A 1 112 ? -6.282 -5.010 -20.569 1.00 97.50 112 PHE A N 1
ATOM 897 C CA . PHE A 1 112 ? -5.687 -6.307 -20.919 1.00 97.50 112 PHE A CA 1
ATOM 898 C C . PHE A 1 112 ? -6.602 -7.494 -20.591 1.00 97.50 112 PHE A C 1
ATOM 900 O O . PHE A 1 112 ? -6.385 -8.587 -21.107 1.00 97.50 112 PHE A O 1
ATOM 907 N N . ALA A 1 113 ? -7.641 -7.277 -19.783 1.00 97.88 113 ALA A N 1
ATOM 908 C CA . ALA A 1 113 ? -8.701 -8.245 -19.526 1.00 97.88 113 ALA A CA 1
ATOM 909 C C . ALA A 1 113 ? -10.035 -7.537 -19.252 1.00 97.88 113 ALA A C 1
ATOM 911 O O . ALA A 1 113 ? -10.062 -6.399 -18.771 1.00 97.88 113 ALA A O 1
ATOM 912 N N . SER A 1 114 ? -11.137 -8.229 -19.530 1.00 97.44 114 SER A N 1
ATOM 913 C CA . SER A 1 114 ? -12.489 -7.822 -19.137 1.00 97.44 114 SER A CA 1
ATOM 914 C C . SER A 1 114 ? -12.977 -8.721 -18.009 1.00 97.44 114 SER A C 1
ATOM 916 O O . SER A 1 114 ? -12.692 -9.915 -18.012 1.00 97.44 114 SER A O 1
ATOM 918 N N . ILE A 1 115 ? -13.692 -8.135 -17.058 1.00 95.75 115 ILE A N 1
ATOM 919 C CA . ILE A 1 115 ? -14.227 -8.792 -15.865 1.00 95.75 115 ILE A CA 1
ATOM 920 C C . ILE A 1 115 ? -15.657 -8.304 -15.609 1.00 95.75 115 ILE A C 1
ATOM 922 O O . ILE A 1 115 ? -16.079 -7.272 -16.137 1.00 95.75 115 ILE A O 1
ATOM 926 N N . ASP A 1 116 ? -16.402 -9.031 -14.783 1.00 91.88 116 ASP A N 1
ATOM 927 C CA . ASP A 1 116 ? -17.762 -8.644 -14.415 1.00 91.88 116 ASP A CA 1
ATOM 928 C C . ASP A 1 116 ? -17.744 -7.579 -13.306 1.00 91.88 116 ASP A C 1
ATOM 930 O O . ASP A 1 116 ? -17.480 -7.860 -12.135 1.00 91.88 116 ASP A O 1
ATOM 934 N N . GLY A 1 117 ? -18.040 -6.331 -13.685 1.00 91.00 117 GLY A N 1
ATOM 935 C CA . GLY A 1 117 ? -17.996 -5.182 -12.775 1.00 91.00 117 GLY A CA 1
ATOM 936 C C . GLY A 1 117 ? -16.596 -4.951 -12.194 1.00 91.00 117 GLY A C 1
ATOM 937 O O . GLY A 1 117 ? -15.591 -5.238 -12.834 1.00 91.00 117 GLY A O 1
ATOM 938 N N . ASP A 1 118 ? -16.517 -4.462 -10.957 1.00 93.44 118 ASP A N 1
ATOM 939 C CA . ASP A 1 118 ? -15.232 -4.170 -10.296 1.00 93.44 118 ASP A CA 1
ATOM 940 C C . ASP A 1 118 ? -14.799 -5.295 -9.348 1.00 93.44 118 ASP A C 1
ATOM 942 O O . ASP A 1 118 ? -14.246 -5.066 -8.265 1.00 93.44 118 ASP A O 1
ATOM 946 N N . THR A 1 119 ? -15.110 -6.532 -9.741 1.00 95.00 119 THR A N 1
ATOM 947 C CA . THR A 1 119 ? -14.926 -7.726 -8.918 1.00 95.00 119 THR A CA 1
ATOM 948 C C . THR A 1 119 ? -13.887 -8.646 -9.534 1.00 95.00 119 THR A C 1
ATOM 950 O O . THR A 1 119 ? -14.030 -9.075 -10.677 1.00 95.00 119 THR A O 1
ATOM 953 N N . LEU A 1 120 ? -12.871 -9.021 -8.754 1.00 96.88 120 LEU A N 1
ATOM 954 C CA . LEU A 1 120 ? -12.088 -10.211 -9.075 1.00 96.88 120 LEU A CA 1
ATOM 955 C C . LEU A 1 120 ? -12.806 -11.433 -8.500 1.00 96.88 120 LEU A C 1
ATOM 957 O O . LEU A 1 120 ? -12.899 -11.542 -7.274 1.00 96.88 120 LEU A O 1
ATOM 961 N N . PRO A 1 121 ? -13.320 -12.344 -9.341 1.00 96.50 121 PRO A N 1
ATOM 962 C CA . PRO A 1 121 ? -14.068 -13.496 -8.867 1.00 96.50 121 PRO A CA 1
ATOM 963 C C . PRO A 1 121 ? -13.160 -14.495 -8.151 1.00 96.50 121 PRO A C 1
ATOM 965 O O . PRO A 1 121 ? -11.964 -14.617 -8.436 1.00 96.50 121 PRO A O 1
ATOM 968 N N . ARG A 1 122 ? -13.743 -15.271 -7.244 1.00 94.62 122 ARG A N 1
ATOM 969 C CA . ARG A 1 122 ? -13.112 -16.430 -6.620 1.00 94.62 122 ARG A CA 1
ATOM 970 C C . ARG A 1 122 ? -12.470 -17.345 -7.665 1.00 94.62 122 ARG A C 1
ATOM 972 O O . ARG A 1 122 ? -13.026 -17.562 -8.733 1.00 94.62 122 ARG A O 1
ATOM 979 N N . GLN A 1 123 ? -11.338 -17.948 -7.300 1.00 95.19 123 GLN A N 1
ATOM 980 C CA . GLN A 1 123 ? -10.527 -18.845 -8.137 1.00 95.19 123 GLN A CA 1
ATOM 981 C C . GLN A 1 123 ? -9.770 -18.144 -9.268 1.00 95.19 123 GLN A C 1
ATOM 983 O O . GLN A 1 123 ? -9.015 -18.809 -9.971 1.00 95.19 123 GLN A O 1
ATOM 988 N N . SER A 1 124 ? -9.911 -16.824 -9.409 1.00 98.56 124 SER A N 1
ATOM 989 C CA . SER A 1 124 ? -9.041 -16.053 -10.287 1.00 98.56 124 SER A CA 1
ATOM 990 C C . SER A 1 124 ? -7.673 -15.781 -9.656 1.00 98.56 124 SER A C 1
ATOM 992 O O . SER A 1 124 ? -7.458 -15.944 -8.447 1.00 98.56 124 SER A O 1
ATOM 994 N N . GLN A 1 125 ? -6.734 -15.361 -10.495 1.00 98.69 125 GLN A N 1
ATOM 995 C CA . GLN A 1 125 ? -5.391 -14.957 -10.099 1.00 98.69 125 GLN A CA 1
ATOM 996 C C . GLN A 1 125 ? -5.047 -13.610 -10.727 1.00 98.69 125 GLN A C 1
ATOM 998 O O . GLN A 1 125 ? -5.319 -13.401 -11.907 1.00 98.69 125 GLN A O 1
ATOM 1003 N N . LEU A 1 126 ? -4.405 -12.721 -9.968 1.00 98.75 126 LEU A N 1
ATOM 1004 C CA . LEU A 1 126 ? -3.850 -11.468 -10.481 1.00 98.75 126 LEU A CA 1
ATOM 1005 C C . LEU A 1 126 ? -2.364 -11.376 -10.138 1.00 98.75 126 LEU A C 1
ATOM 1007 O O . LEU A 1 126 ? -1.987 -11.532 -8.980 1.00 98.75 126 LEU A O 1
ATOM 1011 N N . GLN A 1 127 ? -1.520 -11.105 -11.128 1.00 98.75 127 GLN A N 1
ATOM 1012 C CA . GLN A 1 127 ? -0.072 -11.099 -10.968 1.00 98.75 127 GLN A CA 1
ATOM 1013 C C . GLN A 1 127 ? 0.572 -9.862 -11.587 1.00 98.75 127 GLN A C 1
ATOM 1015 O O . GLN A 1 127 ? 0.247 -9.464 -12.707 1.00 98.75 127 GLN A O 1
ATOM 1020 N N . ILE A 1 128 ? 1.557 -9.322 -10.872 1.00 98.75 128 ILE A N 1
ATOM 1021 C CA . ILE A 1 128 ? 2.570 -8.410 -11.404 1.00 98.75 128 ILE A CA 1
ATOM 1022 C C . ILE A 1 128 ? 3.910 -9.145 -11.343 1.00 98.75 128 ILE A C 1
ATOM 1024 O O . ILE A 1 128 ? 4.311 -9.624 -10.281 1.00 98.75 128 ILE A O 1
ATOM 1028 N N . ALA A 1 129 ? 4.599 -9.272 -12.473 1.00 98.75 129 ALA A N 1
ATOM 1029 C CA . ALA A 1 129 ? 5.914 -9.898 -12.561 1.00 98.75 129 ALA A CA 1
ATOM 1030 C C . ALA A 1 129 ? 6.911 -8.946 -13.220 1.00 98.75 129 ALA A C 1
ATOM 1032 O O . ALA A 1 129 ? 6.662 -8.407 -14.296 1.00 98.75 129 ALA A O 1
ATOM 1033 N N . LEU A 1 130 ? 8.050 -8.741 -12.572 1.00 98.62 130 LEU A N 1
ATOM 1034 C CA . LEU A 1 130 ? 9.117 -7.866 -13.034 1.00 98.62 130 LEU A CA 1
ATOM 1035 C C . LEU A 1 130 ? 10.264 -8.728 -13.556 1.00 98.62 130 LEU A C 1
ATOM 1037 O O . LEU A 1 130 ? 10.665 -9.685 -12.905 1.00 98.62 130 LEU A O 1
ATOM 1041 N N . THR A 1 131 ? 10.805 -8.396 -14.726 1.00 98.62 131 THR A N 1
ATOM 1042 C CA . THR A 1 131 ? 12.016 -9.035 -15.264 1.00 98.62 131 THR A CA 1
ATOM 1043 C C . THR A 1 131 ? 13.205 -8.118 -15.052 1.00 98.62 131 THR A C 1
ATOM 1045 O O . THR A 1 131 ? 13.189 -6.966 -15.497 1.00 98.62 131 THR A O 1
ATOM 1048 N N . THR A 1 132 ? 14.266 -8.629 -14.434 1.00 98.44 132 THR A N 1
ATOM 1049 C CA . THR A 1 132 ? 15.478 -7.856 -14.147 1.00 98.44 132 THR A CA 1
ATOM 1050 C C . THR A 1 132 ? 16.646 -8.268 -15.036 1.00 98.44 132 THR A C 1
ATOM 1052 O O . THR A 1 132 ? 16.769 -9.417 -15.459 1.00 98.44 132 THR A O 1
ATOM 1055 N N . ASN A 1 133 ? 17.546 -7.327 -15.314 1.00 97.44 133 ASN A N 1
ATOM 1056 C CA . ASN A 1 133 ? 18.837 -7.636 -15.923 1.00 97.44 133 ASN A CA 1
ATOM 1057 C C . ASN A 1 133 ? 19.856 -8.116 -14.867 1.00 97.44 133 ASN A C 1
ATOM 1059 O O . ASN A 1 133 ? 19.566 -8.186 -13.676 1.00 97.44 133 ASN A O 1
ATOM 1063 N N . ARG A 1 134 ? 21.092 -8.402 -15.302 1.00 94.94 134 ARG A N 1
ATOM 1064 C CA . ARG A 1 134 ? 22.196 -8.856 -14.427 1.00 94.94 134 ARG A CA 1
ATOM 1065 C C . ARG A 1 134 ? 22.661 -7.848 -13.362 1.00 94.94 134 ARG A C 1
ATOM 1067 O O . ARG A 1 134 ? 23.556 -8.169 -12.593 1.00 94.94 134 ARG A O 1
ATOM 1074 N N . TYR A 1 135 ? 22.155 -6.619 -13.399 1.00 94.56 135 TYR A N 1
ATOM 1075 C CA . TYR A 1 135 ? 22.448 -5.551 -12.443 1.00 94.56 135 TYR A CA 1
ATOM 1076 C C . TYR A 1 135 ? 21.241 -5.269 -11.534 1.00 94.56 135 TYR A C 1
ATOM 1078 O O . TYR A 1 135 ? 21.183 -4.209 -10.925 1.00 94.56 135 TYR A O 1
ATOM 1086 N N . GLY A 1 136 ? 20.240 -6.158 -11.509 1.00 94.69 136 GLY A N 1
ATOM 1087 C CA . GLY A 1 136 ? 19.011 -5.991 -10.729 1.00 94.69 136 GLY A CA 1
ATOM 1088 C C . GLY A 1 136 ? 18.017 -4.982 -11.307 1.00 94.69 136 GLY A C 1
ATOM 1089 O O . GLY A 1 136 ? 16.905 -4.869 -10.806 1.00 94.69 136 GLY A O 1
ATOM 1090 N N . GLY A 1 137 ? 18.375 -4.272 -12.379 1.00 97.38 137 GLY A N 1
ATOM 1091 C CA . GLY A 1 137 ? 17.516 -3.258 -12.975 1.00 97.38 137 GLY A CA 1
ATOM 1092 C C . GLY A 1 137 ? 16.316 -3.860 -13.702 1.00 97.38 137 GLY A C 1
ATOM 1093 O O . GLY A 1 137 ? 16.492 -4.767 -14.521 1.00 97.38 137 GLY A O 1
ATOM 1094 N N . VAL A 1 138 ? 15.113 -3.338 -13.446 1.00 97.81 138 VAL A N 1
ATOM 1095 C CA . VAL A 1 138 ? 13.876 -3.809 -14.088 1.00 97.81 138 VAL A CA 1
ATOM 1096 C C . VAL A 1 138 ? 13.840 -3.394 -15.555 1.00 97.81 138 VAL A C 1
ATOM 1098 O O . VAL A 1 138 ? 13.938 -2.220 -15.892 1.00 97.81 138 VAL A O 1
ATOM 1101 N N . THR A 1 139 ? 13.695 -4.380 -16.433 1.00 97.75 139 THR A N 1
ATOM 1102 C CA . THR A 1 139 ? 13.668 -4.204 -17.894 1.00 97.75 139 THR A CA 1
ATOM 1103 C C . THR A 1 139 ? 12.288 -4.415 -18.497 1.00 97.75 139 THR A C 1
ATOM 1105 O O . THR A 1 139 ? 12.014 -3.896 -19.575 1.00 97.75 139 THR A O 1
ATOM 1108 N N . LYS A 1 140 ? 11.420 -5.162 -17.812 1.00 97.81 140 LYS A N 1
ATOM 1109 C CA . LYS A 1 140 ? 10.064 -5.461 -18.265 1.00 97.81 140 LYS A CA 1
ATOM 1110 C C . LYS A 1 140 ? 9.131 -5.649 -17.076 1.00 97.81 140 LYS A C 1
ATOM 1112 O O . LYS A 1 140 ? 9.536 -6.249 -16.080 1.00 97.81 140 LYS A O 1
ATOM 1117 N N . ALA A 1 141 ? 7.893 -5.190 -17.216 1.00 97.81 141 ALA A N 1
ATOM 1118 C CA . ALA A 1 141 ? 6.783 -5.534 -16.335 1.00 97.81 141 ALA A CA 1
ATOM 1119 C C . ALA A 1 141 ? 5.733 -6.346 -17.106 1.00 97.81 141 ALA A C 1
ATOM 1121 O O . ALA A 1 141 ? 5.341 -5.971 -18.212 1.00 97.81 141 ALA A O 1
ATOM 1122 N N . THR A 1 142 ? 5.272 -7.441 -16.514 1.00 98.44 142 THR A N 1
ATOM 1123 C CA . THR A 1 142 ? 4.210 -8.298 -17.040 1.00 98.44 142 THR A CA 1
ATOM 1124 C C . THR A 1 142 ? 3.044 -8.289 -16.063 1.00 98.44 142 THR A C 1
ATOM 1126 O O . THR A 1 142 ? 3.219 -8.564 -14.875 1.00 98.44 142 THR A O 1
ATOM 1129 N N . PHE A 1 143 ? 1.855 -7.989 -16.576 1.00 98.50 143 PHE A N 1
ATOM 1130 C CA . PHE A 1 143 ? 0.604 -8.032 -15.828 1.00 98.50 143 PHE A CA 1
ATOM 1131 C C . PHE A 1 143 ? -0.210 -9.207 -16.344 1.00 98.50 143 PHE A C 1
ATOM 1133 O O . PHE A 1 143 ? -0.426 -9.318 -17.554 1.00 98.50 143 PHE A O 1
ATOM 1140 N N . THR A 1 144 ? -0.641 -10.084 -15.444 1.00 98.75 144 THR A N 1
ATOM 1141 C CA . THR A 1 144 ? -1.356 -11.309 -15.807 1.00 98.75 144 THR A CA 1
ATOM 1142 C C . THR A 1 144 ? -2.602 -11.459 -14.954 1.00 98.75 144 THR A C 1
ATOM 1144 O O . THR A 1 144 ? -2.549 -11.305 -13.736 1.00 98.75 144 THR A O 1
ATOM 1147 N N . TYR A 1 145 ? -3.711 -11.793 -15.598 1.00 98.69 145 TYR A N 1
ATOM 1148 C CA . TYR A 1 145 ? -4.952 -12.204 -14.968 1.00 98.69 145 TYR A CA 1
ATOM 1149 C C . TYR A 1 145 ? -5.338 -13.590 -15.480 1.00 98.69 145 TYR A C 1
ATOM 1151 O O . TYR A 1 145 ? -5.415 -13.794 -16.691 1.00 98.69 145 TYR A O 1
ATOM 1159 N N . THR A 1 146 ? -5.576 -14.526 -14.570 1.00 98.75 146 THR A N 1
ATOM 1160 C CA . THR A 1 146 ? -6.151 -15.835 -14.891 1.00 98.75 146 THR A CA 1
ATOM 1161 C C . THR A 1 146 ? -7.578 -15.851 -14.370 1.00 98.75 146 THR A C 1
ATOM 1163 O O . THR A 1 146 ? -7.783 -15.656 -13.170 1.00 98.75 146 THR A O 1
ATOM 1166 N N . ASP A 1 147 ? -8.556 -16.054 -15.246 1.00 98.19 147 ASP A N 1
ATOM 1167 C CA . ASP A 1 147 ? -9.965 -16.123 -14.855 1.00 98.19 147 ASP A CA 1
ATOM 1168 C C . ASP A 1 147 ? -10.305 -17.458 -14.142 1.00 98.19 147 ASP A C 1
ATOM 1170 O O . ASP A 1 147 ? -9.467 -18.366 -14.084 1.00 98.19 147 ASP A O 1
ATOM 1174 N N . PRO A 1 148 ? -11.515 -17.611 -13.567 1.00 97.75 148 PRO A N 1
ATOM 1175 C CA . PRO A 1 148 ? -11.916 -18.850 -12.892 1.00 97.75 148 PRO A CA 1
ATOM 1176 C C . PRO A 1 148 ? -11.968 -20.092 -13.798 1.00 97.75 148 PRO A C 1
ATOM 1178 O O . PRO A 1 148 ? -11.874 -21.212 -13.290 1.00 97.75 148 PRO A O 1
ATOM 1181 N N . ASP A 1 149 ? -12.104 -19.909 -15.115 1.00 97.75 149 ASP A N 1
ATOM 1182 C CA . ASP A 1 149 ? -12.100 -20.983 -16.114 1.00 97.75 149 ASP A CA 1
ATOM 1183 C C . ASP A 1 149 ? -10.668 -21.370 -16.544 1.00 97.75 149 ASP A C 1
ATOM 1185 O O . ASP A 1 149 ? -10.465 -22.349 -17.272 1.00 97.75 149 ASP A O 1
ATOM 1189 N N . GLY A 1 150 ? -9.658 -20.638 -16.064 1.00 97.69 150 GLY A N 1
ATOM 1190 C CA . GLY A 1 150 ? -8.245 -20.845 -16.360 1.00 97.69 150 GLY A CA 1
ATOM 1191 C C . GLY A 1 150 ? -7.760 -20.131 -17.623 1.00 97.69 150 GLY A C 1
ATOM 1192 O O . GLY A 1 150 ? -6.638 -20.396 -18.068 1.00 97.69 150 GLY A O 1
ATOM 1193 N N . ALA A 1 151 ? -8.563 -19.249 -18.223 1.00 98.38 151 ALA A N 1
ATOM 1194 C CA . ALA A 1 151 ? -8.119 -18.433 -19.342 1.00 98.38 151 ALA A CA 1
ATOM 1195 C C . ALA A 1 151 ? -7.142 -17.359 -18.852 1.00 98.38 151 ALA A C 1
ATOM 1197 O O . ALA A 1 151 ? -7.385 -16.660 -17.869 1.00 98.38 151 ALA A O 1
ATOM 1198 N N . VAL A 1 152 ? -6.012 -17.238 -19.549 1.00 98.56 152 VAL A N 1
ATOM 1199 C CA . VAL A 1 152 ? -4.936 -16.312 -19.188 1.00 98.56 152 VAL A CA 1
ATOM 1200 C C . VAL A 1 152 ? -4.992 -15.080 -20.082 1.00 98.56 152 VAL A C 1
ATOM 1202 O O . VAL A 1 152 ? -4.926 -15.175 -21.309 1.00 98.56 152 VAL A O 1
ATOM 1205 N N . HIS A 1 153 ? -5.036 -13.918 -19.446 1.00 98.44 153 HIS A N 1
ATOM 1206 C CA . HIS A 1 153 ? -4.989 -12.598 -20.054 1.00 98.44 153 HIS A CA 1
ATOM 1207 C C . HIS A 1 153 ? -3.717 -11.897 -19.594 1.00 98.44 153 HIS A C 1
ATOM 1209 O O . HIS A 1 153 ? -3.456 -11.807 -18.396 1.00 98.44 153 HIS A O 1
ATOM 1215 N N . SER A 1 154 ? -2.903 -11.410 -20.525 1.00 98.25 154 SER A N 1
ATOM 1216 C CA . SER A 1 154 ? -1.603 -10.841 -20.183 1.00 98.25 154 SER A CA 1
ATOM 1217 C C . SER A 1 154 ? -1.228 -9.684 -21.090 1.00 98.25 154 SER A C 1
ATOM 1219 O O . SER A 1 154 ? -1.604 -9.638 -22.262 1.00 98.25 154 SER A O 1
ATOM 1221 N N . THR A 1 155 ? -0.459 -8.759 -20.531 1.00 97.50 155 THR A N 1
ATOM 1222 C CA . THR A 1 155 ? 0.218 -7.696 -21.262 1.00 97.50 155 THR A CA 1
ATOM 1223 C C . THR A 1 155 ? 1.622 -7.503 -20.704 1.00 97.50 155 THR A C 1
ATOM 1225 O O . THR A 1 155 ? 1.861 -7.657 -19.505 1.00 97.50 155 THR A O 1
ATOM 1228 N N . GLU A 1 156 ? 2.551 -7.147 -21.584 1.00 96.50 156 GLU A N 1
ATOM 1229 C CA . GLU A 1 156 ? 3.950 -6.895 -21.249 1.00 96.50 156 GLU A CA 1
ATOM 1230 C C . GLU A 1 156 ? 4.324 -5.459 -21.607 1.00 96.50 156 GLU A C 1
ATOM 1232 O O . GLU A 1 156 ? 3.830 -4.893 -22.586 1.00 96.50 156 GLU A O 1
ATOM 1237 N N . ASN A 1 157 ? 5.221 -4.868 -20.825 1.00 93.94 157 ASN A N 1
ATOM 1238 C CA . ASN A 1 157 ? 5.740 -3.535 -21.077 1.00 93.94 157 ASN A CA 1
ATOM 1239 C C . ASN A 1 157 ? 7.258 -3.513 -20.900 1.00 93.94 157 ASN A C 1
ATOM 1241 O O . ASN A 1 157 ? 7.753 -3.724 -19.792 1.00 93.94 157 ASN A O 1
ATOM 1245 N N . ASP A 1 158 ? 7.984 -3.272 -21.992 1.00 94.75 158 ASP A N 1
ATOM 1246 C CA . ASP A 1 158 ? 9.424 -3.024 -21.943 1.00 94.75 158 ASP A CA 1
ATOM 1247 C C . ASP A 1 158 ? 9.677 -1.623 -21.373 1.00 94.75 158 ASP A C 1
ATOM 1249 O O . ASP A 1 158 ? 9.127 -0.632 -21.859 1.00 94.75 158 ASP A O 1
ATOM 1253 N N . LEU A 1 159 ? 10.515 -1.538 -20.340 1.00 91.81 159 LEU A N 1
ATOM 1254 C CA . LEU A 1 159 ? 10.705 -0.307 -19.581 1.00 91.81 159 LEU A CA 1
ATOM 1255 C C . LEU A 1 159 ? 11.872 0.508 -20.152 1.00 91.81 159 LEU A C 1
ATOM 1257 O O . LEU A 1 159 ? 12.993 -0.001 -20.246 1.00 91.81 159 LEU A O 1
ATOM 1261 N N . PRO A 1 160 ? 11.651 1.784 -20.519 1.00 83.75 160 PRO A N 1
ATOM 1262 C CA . PRO A 1 160 ? 12.693 2.613 -21.118 1.00 83.75 160 PRO A CA 1
ATOM 1263 C C . PRO A 1 160 ? 13.723 3.110 -20.092 1.00 83.75 160 PRO A C 1
ATOM 1265 O O . PRO A 1 160 ? 14.849 3.431 -20.475 1.00 83.75 160 PRO A O 1
ATOM 1268 N N . ALA A 1 161 ? 13.360 3.165 -18.806 1.00 90.25 161 ALA A N 1
ATOM 1269 C CA . ALA A 1 161 ? 14.269 3.458 -17.703 1.00 90.25 161 ALA A CA 1
ATOM 1270 C C . ALA A 1 161 ? 14.393 2.236 -16.788 1.00 90.25 161 ALA A C 1
ATOM 1272 O O . ALA A 1 161 ? 13.399 1.674 -16.325 1.00 90.25 161 ALA A O 1
ATOM 1273 N N . VAL A 1 162 ? 15.637 1.835 -16.540 1.00 94.75 162 VAL A N 1
ATOM 1274 C CA . VAL A 1 162 ? 15.982 0.585 -15.866 1.00 94.75 162 VAL A CA 1
ATOM 1275 C C . VAL A 1 162 ? 16.599 0.918 -14.516 1.00 94.75 162 VAL A C 1
ATOM 1277 O O . VAL A 1 162 ? 17.753 1.340 -14.461 1.00 94.75 162 VAL A O 1
ATOM 1280 N N . HIS A 1 163 ? 15.836 0.710 -13.446 1.00 95.75 163 HIS A N 1
ATOM 1281 C CA . HIS A 1 163 ? 16.277 0.944 -12.071 1.00 95.75 163 HIS A CA 1
ATOM 1282 C C . HIS A 1 163 ? 16.206 -0.345 -11.246 1.00 95.75 163 HIS A C 1
ATOM 1284 O O . HIS A 1 163 ? 15.285 -1.145 -11.452 1.00 95.75 163 HIS A O 1
ATOM 1290 N N . PRO A 1 164 ? 17.184 -0.587 -10.356 1.00 96.62 164 PRO A N 1
ATOM 1291 C CA . PRO A 1 164 ? 17.132 -1.694 -9.411 1.00 96.62 164 PRO A CA 1
ATOM 1292 C C . PRO A 1 164 ? 16.092 -1.454 -8.310 1.00 96.62 164 PRO A C 1
ATOM 1294 O O . PRO A 1 164 ? 15.637 -0.331 -8.097 1.00 96.62 164 PRO A O 1
ATOM 1297 N N . ILE A 1 165 ? 15.714 -2.528 -7.614 1.00 96.44 165 ILE A N 1
ATOM 1298 C CA . ILE A 1 165 ? 14.759 -2.512 -6.499 1.00 96.44 165 ILE A CA 1
ATOM 1299 C C . ILE A 1 165 ? 15.420 -3.167 -5.290 1.00 96.44 165 ILE A C 1
ATOM 1301 O O . ILE A 1 165 ? 15.819 -4.322 -5.395 1.00 96.44 165 ILE A O 1
ATOM 1305 N N . ASP A 1 166 ? 15.448 -2.487 -4.146 1.00 95.31 166 ASP A N 1
ATOM 1306 C CA . ASP A 1 166 ? 15.960 -3.040 -2.877 1.00 95.31 166 ASP A CA 1
ATOM 1307 C C . ASP A 1 166 ? 14.831 -3.453 -1.928 1.00 95.31 166 ASP A C 1
ATOM 1309 O O . ASP A 1 166 ? 14.988 -4.351 -1.095 1.00 95.31 166 ASP A O 1
ATOM 1313 N N . ALA A 1 167 ? 13.680 -2.791 -2.056 1.00 95.88 167 ALA A N 1
ATOM 1314 C CA . ALA A 1 167 ? 12.519 -3.029 -1.218 1.00 95.88 167 ALA A CA 1
ATOM 1315 C C . ALA A 1 167 ? 11.215 -2.941 -2.013 1.00 95.88 167 ALA A C 1
ATOM 1317 O O . ALA A 1 167 ? 11.124 -2.221 -3.011 1.00 95.88 167 ALA A O 1
ATOM 1318 N N . CYS A 1 168 ? 10.170 -3.612 -1.538 1.00 96.44 168 CYS A N 1
ATOM 1319 C CA . CYS A 1 168 ? 8.822 -3.430 -2.063 1.00 96.44 168 CYS A CA 1
ATOM 1320 C C . CYS A 1 168 ? 7.745 -3.464 -0.974 1.00 96.44 168 CYS A C 1
ATOM 1322 O O . CYS A 1 168 ? 7.942 -4.004 0.114 1.00 96.44 168 CYS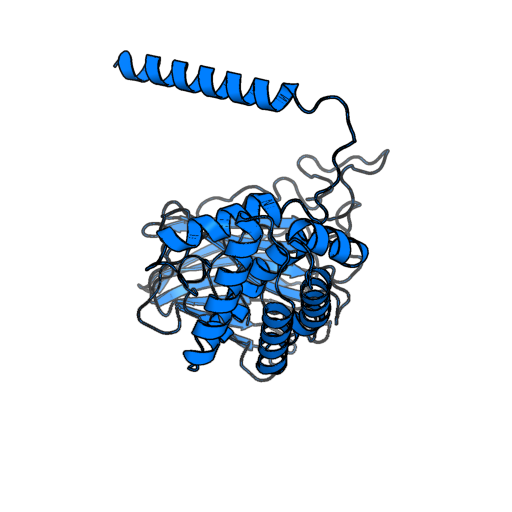 A O 1
ATOM 1324 N N . THR A 1 169 ? 6.595 -2.875 -1.283 1.00 95.44 169 THR A N 1
ATOM 1325 C CA . THR A 1 169 ? 5.336 -3.006 -0.545 1.00 95.44 169 THR A CA 1
ATOM 1326 C C . THR A 1 169 ? 4.207 -3.253 -1.542 1.00 95.44 169 THR A C 1
ATOM 1328 O O . THR A 1 169 ? 4.315 -2.923 -2.724 1.00 95.44 169 THR A O 1
ATOM 1331 N N . LEU A 1 170 ? 3.110 -3.841 -1.073 1.00 96.62 170 LEU A N 1
ATOM 1332 C CA . LEU A 1 170 ? 1.912 -4.057 -1.878 1.00 96.62 170 LEU A CA 1
ATOM 1333 C C . LEU A 1 170 ? 0.702 -3.434 -1.196 1.00 96.62 170 LEU A C 1
ATOM 1335 O O . LEU A 1 170 ? 0.483 -3.660 -0.005 1.00 96.62 170 LEU A O 1
ATOM 1339 N N . ASN A 1 171 ? -0.116 -2.711 -1.954 1.00 95.94 171 ASN A N 1
ATOM 1340 C CA . ASN A 1 171 ? -1.330 -2.086 -1.447 1.00 95.94 171 ASN A CA 1
ATOM 1341 C C . ASN A 1 171 ? -2.535 -2.363 -2.360 1.00 95.94 171 ASN A C 1
ATOM 1343 O O . ASN A 1 171 ? -2.457 -2.199 -3.573 1.00 95.94 171 ASN A O 1
ATOM 1347 N N . LEU A 1 172 ? -3.661 -2.753 -1.761 1.00 95.69 172 LEU A N 1
ATOM 1348 C CA . LEU A 1 172 ? -4.994 -2.789 -2.356 1.00 95.69 172 LEU A CA 1
ATOM 1349 C C . LEU A 1 172 ? -5.768 -1.558 -1.884 1.00 95.69 172 LEU A C 1
ATOM 1351 O O . LEU A 1 172 ? -6.196 -1.494 -0.730 1.00 95.69 172 LEU A O 1
ATOM 1355 N N . VAL A 1 173 ? -5.911 -0.565 -2.755 1.00 94.75 173 VAL A N 1
ATOM 1356 C CA . VAL A 1 173 ? -6.413 0.784 -2.424 1.00 94.75 173 VAL A CA 1
ATOM 1357 C C . VAL A 1 173 ? -7.341 1.316 -3.525 1.00 94.75 173 VAL A C 1
ATOM 1359 O O . VAL A 1 173 ? -7.649 0.589 -4.464 1.00 94.75 173 VAL A O 1
ATOM 1362 N N . GLY A 1 174 ? -7.810 2.563 -3.414 1.00 93.25 174 GLY A N 1
ATOM 1363 C CA . GLY A 1 174 ? -8.588 3.267 -4.447 1.00 93.25 174 GLY A CA 1
ATOM 1364 C C . GLY A 1 174 ? -8.005 3.208 -5.865 1.00 93.25 174 GLY A C 1
ATOM 1365 O O . GLY A 1 174 ? -6.799 2.995 -6.020 1.00 93.25 174 GLY A O 1
ATOM 1366 N N . PRO A 1 175 ? -8.811 3.422 -6.924 1.00 89.88 175 PRO A N 1
ATOM 1367 C CA . PRO A 1 175 ? -8.370 3.417 -8.327 1.00 89.88 175 PRO A CA 1
ATOM 1368 C C . PRO A 1 175 ? -7.547 4.662 -8.736 1.00 89.88 175 PRO A C 1
ATOM 1370 O O . PRO A 1 175 ? -7.652 5.144 -9.860 1.00 89.88 175 PRO A O 1
ATOM 1373 N N . GLY A 1 176 ? -6.679 5.178 -7.862 1.00 86.56 176 GLY A N 1
ATOM 1374 C CA . GLY A 1 176 ? -5.798 6.315 -8.152 1.00 86.56 176 GLY A CA 1
ATOM 1375 C C . GLY A 1 176 ? -6.377 7.682 -7.762 1.00 86.56 176 GLY A C 1
ATOM 1376 O O . GLY A 1 176 ? -7.522 7.803 -7.325 1.00 86.56 176 GLY A O 1
ATOM 1377 N N . GLY A 1 177 ? -5.572 8.737 -7.898 1.00 81.94 177 GLY A N 1
ATOM 1378 C CA . GLY A 1 177 ? -5.981 10.121 -7.630 1.00 81.94 177 GLY A CA 1
ATOM 1379 C C . GLY A 1 177 ? -6.277 10.437 -6.158 1.00 81.94 177 GLY A C 1
ATOM 1380 O O . GLY A 1 177 ? -7.019 11.377 -5.880 1.00 81.94 177 GLY A O 1
ATOM 1381 N N . GLY A 1 178 ? -5.733 9.663 -5.216 1.00 79.25 178 GLY A N 1
ATOM 1382 C CA . GLY A 1 178 ? -6.012 9.806 -3.782 1.00 79.25 178 GLY A CA 1
ATOM 1383 C C . GLY A 1 178 ? -7.406 9.331 -3.360 1.00 79.25 178 GLY A C 1
ATOM 1384 O O . GLY A 1 178 ? -7.898 9.720 -2.302 1.00 79.25 178 GLY A O 1
ATOM 1385 N N . THR A 1 179 ? -8.069 8.520 -4.186 1.00 85.81 179 THR A N 1
ATOM 1386 C CA . THR A 1 179 ? -9.389 7.956 -3.878 1.00 85.81 179 THR A CA 1
ATOM 1387 C C . THR A 1 179 ? -9.305 6.817 -2.856 1.00 85.81 179 THR A C 1
ATOM 1389 O O . THR A 1 179 ? -8.267 6.176 -2.679 1.00 85.81 179 THR A O 1
ATOM 1392 N N . GLY A 1 180 ? -10.405 6.573 -2.145 1.00 86.56 180 GLY A N 1
ATOM 1393 C CA . GLY A 1 180 ? -10.551 5.437 -1.236 1.00 86.56 180 GLY A CA 1
ATOM 1394 C C . GLY A 1 180 ? -11.452 4.356 -1.830 1.00 86.56 180 GLY A C 1
ATOM 1395 O O . GLY A 1 180 ? -12.399 4.691 -2.538 1.00 86.56 180 GLY A O 1
ATOM 1396 N N . SER A 1 181 ? -11.205 3.087 -1.496 1.00 88.94 181 SER A N 1
ATOM 1397 C CA . SER A 1 181 ? -12.117 1.976 -1.813 1.00 88.94 181 SER A CA 1
ATOM 1398 C C . SER A 1 181 ? -12.629 1.284 -0.555 1.00 88.94 181 SER A C 1
ATOM 1400 O O . SER A 1 181 ? -11.855 0.906 0.326 1.00 88.94 181 SER A O 1
ATOM 1402 N N . ASN A 1 182 ? -13.939 1.052 -0.509 1.00 88.19 182 ASN A N 1
ATOM 1403 C CA . ASN A 1 182 ? -14.574 0.219 0.505 1.00 88.19 182 ASN A CA 1
ATOM 1404 C C . ASN A 1 182 ? -14.818 -1.169 -0.079 1.00 88.19 182 ASN A C 1
ATOM 1406 O O . ASN A 1 182 ? -15.710 -1.357 -0.904 1.00 88.19 182 ASN A O 1
ATOM 1410 N N . PHE A 1 183 ? -14.012 -2.141 0.325 1.00 90.19 183 PHE A N 1
ATOM 1411 C CA . PHE A 1 183 ? -14.200 -3.534 -0.038 1.00 90.19 183 PHE A CA 1
ATOM 1412 C C . PHE A 1 183 ? -15.357 -4.139 0.754 1.00 90.19 183 PHE A C 1
ATOM 1414 O O . PHE A 1 183 ? -15.526 -3.870 1.945 1.00 90.19 183 PHE A O 1
ATOM 1421 N N . THR A 1 184 ? -16.147 -4.966 0.074 1.00 86.56 184 THR A N 1
ATOM 1422 C CA . THR A 1 184 ? -17.224 -5.755 0.681 1.00 86.56 184 THR A CA 1
ATOM 1423 C C . THR A 1 184 ? -16.651 -6.769 1.669 1.00 86.56 184 THR A C 1
ATOM 1425 O O . THR A 1 184 ? -15.498 -7.185 1.537 1.00 86.56 184 THR A O 1
ATOM 1428 N N . GLN A 1 185 ? -17.451 -7.214 2.636 1.00 77.44 185 GLN A N 1
ATOM 1429 C CA . GLN A 1 185 ? -17.110 -8.394 3.428 1.00 77.44 185 GLN A CA 1
ATOM 1430 C C . GLN A 1 185 ? -17.413 -9.683 2.666 1.00 77.44 185 GLN A C 1
ATOM 1432 O O . GLN A 1 185 ? -18.324 -9.746 1.842 1.00 77.44 185 GLN A O 1
ATOM 1437 N N . GLY A 1 186 ? -16.638 -10.711 2.973 1.00 71.06 186 GLY A N 1
ATOM 1438 C CA . GLY A 1 186 ? -16.825 -12.082 2.537 1.00 71.06 186 GLY A CA 1
ATOM 1439 C C . GLY A 1 186 ? -17.237 -13.011 3.675 1.00 71.06 186 GLY A C 1
ATOM 1440 O O . GLY A 1 186 ? -17.292 -12.636 4.845 1.00 71.06 186 GLY A O 1
ATOM 1441 N N . LEU A 1 187 ? -17.527 -14.249 3.307 1.00 62.75 187 LEU A N 1
ATOM 1442 C CA . LEU A 1 187 ? -17.916 -15.356 4.167 1.00 62.75 187 LEU A CA 1
ATOM 1443 C C . LEU A 1 187 ? -16.719 -15.993 4.885 1.00 62.75 187 LEU A C 1
ATOM 1445 O O . LEU A 1 187 ? -16.896 -16.598 5.944 1.00 62.75 187 LEU A O 1
ATOM 1449 N N . LEU A 1 188 ? -15.516 -15.923 4.305 1.00 66.94 188 LEU A N 1
ATOM 1450 C CA . LEU A 1 188 ? -14.298 -16.504 4.879 1.00 66.94 188 LEU A CA 1
ATOM 1451 C C . LEU A 1 188 ? -13.486 -15.448 5.630 1.00 66.94 188 LEU A C 1
ATOM 1453 O O . LEU A 1 188 ? -13.676 -14.264 5.444 1.00 66.94 188 LEU A O 1
ATOM 1457 N N . ASN A 1 189 ? -12.505 -15.837 6.445 1.00 67.69 189 ASN A N 1
ATOM 1458 C CA . ASN A 1 189 ? -11.599 -14.857 7.076 1.00 67.69 189 ASN A CA 1
ATOM 1459 C C . ASN A 1 189 ? -10.492 -14.344 6.126 1.00 67.69 189 ASN A C 1
ATOM 1461 O O . ASN A 1 189 ? -9.649 -13.544 6.531 1.00 67.69 189 ASN A O 1
ATOM 1465 N N . SER A 1 190 ? -10.464 -14.833 4.885 1.00 81.62 190 SER A N 1
ATOM 1466 C CA . SER A 1 190 ? -9.467 -14.528 3.858 1.00 81.62 190 SER A CA 1
ATOM 1467 C C . SER A 1 190 ? -10.175 -14.280 2.533 1.00 81.62 190 SER A C 1
ATOM 1469 O O . SER A 1 190 ? -11.042 -15.062 2.149 1.00 81.62 190 SER A O 1
ATOM 1471 N N . ARG A 1 191 ? -9.778 -13.203 1.857 1.00 86.94 191 ARG A N 1
ATOM 1472 C CA . ARG A 1 191 ? -10.185 -12.845 0.493 1.00 86.94 191 ARG A CA 1
ATOM 1473 C C . ARG A 1 191 ? -9.221 -13.387 -0.561 1.00 86.94 191 ARG A C 1
ATOM 1475 O O . ARG A 1 191 ? -9.595 -13.653 -1.698 1.00 86.94 191 ARG A O 1
ATOM 1482 N N . GLY A 1 192 ? -7.969 -13.574 -0.172 1.00 93.50 192 GLY A N 1
ATOM 1483 C CA . GLY A 1 192 ? -6.956 -14.151 -1.033 1.00 93.50 192 GLY A CA 1
ATOM 1484 C C . GLY A 1 192 ? -5.669 -14.462 -0.296 1.00 93.50 192 GLY A C 1
ATOM 1485 O O . GLY A 1 192 ? -5.500 -14.138 0.886 1.00 93.50 192 GLY A O 1
ATOM 1486 N N . ILE A 1 193 ? -4.760 -15.094 -1.024 1.00 95.44 193 ILE A N 1
ATOM 1487 C CA . ILE A 1 193 ? -3.390 -15.350 -0.600 1.00 95.44 193 ILE A CA 1
ATOM 1488 C C . ILE A 1 193 ? -2.478 -14.589 -1.550 1.00 95.44 193 ILE A C 1
ATOM 1490 O O . ILE A 1 193 ? -2.583 -14.717 -2.766 1.00 95.44 193 ILE A O 1
ATOM 1494 N N . ILE A 1 194 ? -1.595 -13.781 -0.984 1.00 98.06 194 ILE A N 1
ATOM 1495 C CA . ILE A 1 194 ? -0.587 -13.030 -1.713 1.00 98.06 194 ILE A CA 1
ATOM 1496 C C . ILE A 1 194 ? 0.734 -13.781 -1.586 1.00 98.06 194 ILE A C 1
ATOM 1498 O O . ILE A 1 194 ? 1.202 -14.044 -0.476 1.00 98.06 194 ILE A O 1
ATOM 1502 N N . TYR A 1 195 ? 1.343 -14.096 -2.720 1.00 97.81 195 TYR A N 1
ATOM 1503 C CA . TYR A 1 195 ? 2.661 -14.700 -2.830 1.00 97.81 195 TYR A CA 1
ATOM 1504 C C . TYR A 1 195 ? 3.635 -13.651 -3.338 1.00 97.81 195 TYR A C 1
ATOM 1506 O O . TYR A 1 195 ? 3.405 -13.049 -4.384 1.00 97.81 195 TYR A O 1
ATOM 1514 N N . TYR A 1 196 ? 4.725 -13.457 -2.607 1.00 98.19 196 TYR A N 1
ATOM 1515 C CA . TYR A 1 196 ? 5.842 -12.624 -3.028 1.00 98.19 196 TYR A CA 1
ATOM 1516 C C . TYR A 1 196 ? 7.006 -13.545 -3.343 1.00 98.19 196 TYR A C 1
ATOM 1518 O O . TYR A 1 196 ? 7.406 -14.321 -2.475 1.00 98.19 196 TYR A O 1
ATOM 1526 N N . THR A 1 197 ? 7.554 -13.455 -4.549 1.00 98.12 197 THR A N 1
ATOM 1527 C CA . THR A 1 197 ? 8.623 -14.338 -5.017 1.00 98.12 197 THR A CA 1
ATOM 1528 C C . THR A 1 197 ? 9.743 -13.537 -5.667 1.00 98.12 197 THR A C 1
ATOM 1530 O O . THR A 1 197 ? 9.479 -12.612 -6.425 1.00 98.12 197 THR A O 1
ATOM 1533 N N . ILE A 1 198 ? 10.992 -13.916 -5.399 1.00 98.25 198 ILE A N 1
ATOM 1534 C CA . ILE A 1 198 ? 12.191 -13.450 -6.113 1.00 98.25 198 ILE A CA 1
ATOM 1535 C C . ILE A 1 198 ? 12.963 -14.656 -6.648 1.00 98.25 198 ILE A C 1
ATOM 1537 O O . ILE A 1 198 ? 12.881 -15.753 -6.089 1.00 98.25 198 ILE A O 1
ATOM 1541 N N . SER A 1 199 ? 13.733 -14.476 -7.722 1.00 97.31 199 SER A N 1
ATOM 1542 C CA . SER A 1 199 ? 14.505 -15.580 -8.310 1.00 97.31 199 SER A CA 1
ATOM 1543 C C . SER A 1 199 ? 15.748 -15.960 -7.506 1.00 97.31 199 SER A C 1
ATOM 1545 O O . SER A 1 199 ? 16.231 -17.085 -7.630 1.00 97.31 199 SER A O 1
ATOM 1547 N N . SER A 1 200 ? 16.283 -15.033 -6.709 1.00 94.88 200 SER A N 1
ATOM 1548 C CA . SER A 1 200 ? 17.524 -15.205 -5.950 1.00 94.88 200 SER A CA 1
ATOM 1549 C C . SER A 1 200 ? 17.460 -14.451 -4.624 1.00 94.88 200 SER A C 1
ATOM 1551 O O . SER A 1 200 ? 16.942 -13.341 -4.579 1.00 94.88 200 SER A O 1
ATOM 1553 N N . GLY A 1 201 ? 18.003 -15.038 -3.554 1.00 95.06 201 GLY A N 1
ATOM 1554 C CA . GLY A 1 201 ? 18.028 -14.442 -2.214 1.00 95.06 201 GLY A CA 1
ATOM 1555 C C . GLY A 1 201 ? 16.875 -14.870 -1.299 1.00 95.06 201 GLY A C 1
ATOM 1556 O O . GLY A 1 201 ? 16.282 -15.939 -1.467 1.00 95.06 201 GLY A O 1
ATOM 1557 N N . GLN A 1 202 ? 16.606 -14.056 -0.278 1.00 96.06 202 GLN A N 1
ATOM 1558 C CA . GLN A 1 202 ? 15.595 -14.298 0.748 1.00 96.06 202 GLN A CA 1
ATOM 1559 C C . GLN A 1 202 ? 14.789 -13.030 1.024 1.00 96.06 202 GLN A C 1
ATOM 1561 O O . GLN A 1 202 ? 15.322 -12.055 1.542 1.00 96.06 202 GLN A O 1
ATOM 1566 N N . LEU A 1 203 ? 13.486 -13.071 0.757 1.00 96.31 203 LEU A N 1
ATOM 1567 C CA . LEU A 1 203 ? 12.556 -12.038 1.192 1.00 96.31 203 LEU A CA 1
ATOM 1568 C C . LEU A 1 203 ? 12.363 -12.110 2.706 1.00 96.31 203 LEU A C 1
ATOM 1570 O O . LEU A 1 203 ? 12.075 -13.171 3.263 1.00 96.31 203 LEU A O 1
ATOM 1574 N N . ALA A 1 204 ? 12.477 -10.961 3.359 1.00 94.06 204 ALA A N 1
ATOM 1575 C CA . ALA A 1 204 ? 12.193 -10.786 4.772 1.00 94.06 204 ALA A CA 1
ATOM 1576 C C . ALA A 1 204 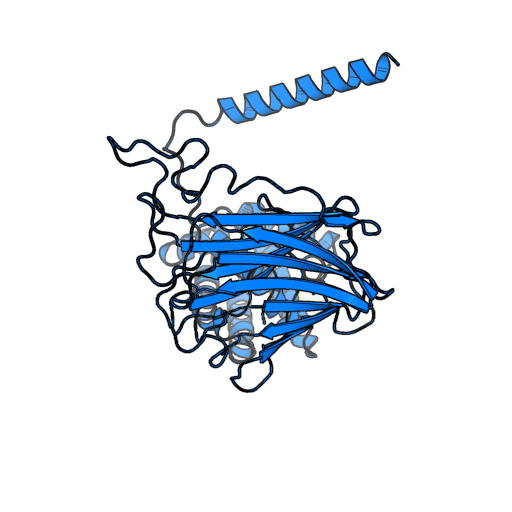? 11.431 -9.480 5.004 1.00 94.06 204 ALA A C 1
ATOM 1578 O O . ALA A 1 204 ? 11.596 -8.506 4.269 1.00 94.06 204 ALA A O 1
ATOM 1579 N N . VAL A 1 205 ? 10.619 -9.453 6.061 1.00 92.25 205 VAL A N 1
ATOM 1580 C CA . VAL A 1 205 ? 9.989 -8.215 6.523 1.00 92.25 205 VAL A CA 1
ATOM 1581 C C . VAL A 1 205 ? 11.055 -7.320 7.142 1.00 92.25 205 VAL A C 1
ATOM 1583 O O . VAL A 1 205 ? 11.759 -7.723 8.071 1.00 92.25 205 VAL A O 1
ATOM 1586 N N . GLN A 1 206 ? 11.151 -6.090 6.652 1.00 87.44 206 GLN A N 1
ATOM 1587 C CA . GLN A 1 206 ? 11.999 -5.068 7.237 1.00 87.44 206 GLN A CA 1
ATOM 1588 C C . GLN A 1 206 ? 11.537 -4.730 8.656 1.00 87.44 206 GLN A C 1
ATOM 1590 O O . GLN A 1 206 ? 10.368 -4.433 8.908 1.00 87.44 206 GLN A O 1
ATOM 1595 N N . SER A 1 207 ? 12.483 -4.718 9.594 1.00 80.31 207 SER A N 1
ATOM 1596 C CA . SER A 1 207 ? 12.244 -4.181 10.930 1.00 80.31 207 SER A CA 1
ATOM 1597 C C . SER A 1 207 ? 12.302 -2.654 10.886 1.00 80.31 207 SER A C 1
ATOM 1599 O O . SER A 1 207 ? 13.371 -2.079 10.697 1.00 80.31 207 SER A O 1
ATOM 1601 N N . GLY A 1 208 ? 11.166 -1.994 11.115 1.00 77.81 208 GLY A N 1
ATOM 1602 C CA . GLY A 1 208 ? 11.042 -0.534 11.090 1.00 77.81 208 GLY A CA 1
ATOM 1603 C C . GLY A 1 208 ? 10.190 -0.031 9.922 1.00 77.81 208 GLY A C 1
ATOM 1604 O O . GLY A 1 208 ? 9.547 -0.812 9.230 1.00 77.81 208 GLY A O 1
ATOM 1605 N N . GLY A 1 209 ? 10.133 1.291 9.747 1.00 72.44 209 GLY A N 1
ATOM 1606 C CA . GLY A 1 209 ? 9.484 1.912 8.584 1.00 72.44 209 GLY A CA 1
ATOM 1607 C C . GLY A 1 209 ? 10.413 1.963 7.370 1.00 72.44 209 GLY A C 1
ATOM 1608 O O . GLY A 1 209 ? 11.544 1.490 7.450 1.00 72.44 209 GLY A O 1
ATOM 1609 N N . ALA A 1 210 ? 9.954 2.569 6.275 1.00 73.12 210 ALA A N 1
ATOM 1610 C CA . ALA A 1 210 ? 10.777 2.800 5.089 1.00 73.12 210 ALA A CA 1
ATOM 1611 C C . ALA A 1 210 ? 12.117 3.476 5.426 1.00 73.12 210 ALA A C 1
ATOM 1613 O O . ALA A 1 210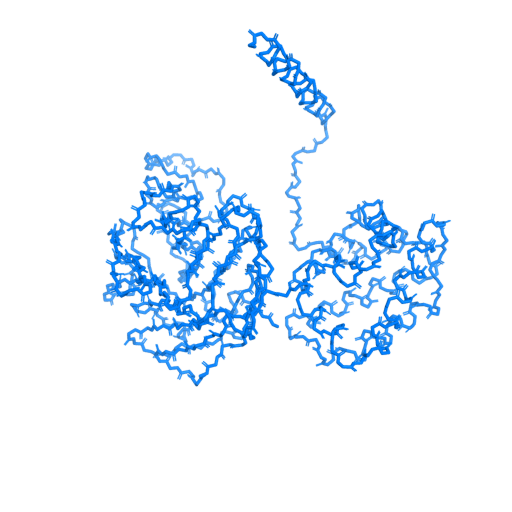 ? 12.175 4.393 6.249 1.00 73.12 210 ALA A O 1
ATOM 1614 N N . GLY A 1 211 ? 13.179 3.010 4.784 1.00 78.88 211 GLY A N 1
ATOM 1615 C CA . GLY A 1 211 ? 14.551 3.482 4.931 1.00 78.88 211 GLY A CA 1
ATOM 1616 C C . GLY A 1 211 ? 15.276 2.949 6.161 1.00 78.88 211 GLY A C 1
ATOM 1617 O O . GLY A 1 211 ? 16.446 3.269 6.357 1.00 78.88 211 GLY A O 1
ATOM 1618 N N . ALA A 1 212 ? 14.615 2.148 7.003 1.00 81.06 212 ALA A N 1
ATOM 1619 C CA . ALA A 1 212 ? 15.210 1.661 8.243 1.00 81.06 212 ALA A CA 1
ATOM 1620 C C . ALA A 1 212 ? 16.325 0.632 8.016 1.00 81.06 212 ALA A C 1
ATOM 1622 O O . ALA A 1 212 ? 17.261 0.597 8.814 1.00 81.06 212 ALA A O 1
ATOM 1623 N N . ALA A 1 213 ? 16.235 -0.192 6.965 1.00 83.06 213 ALA A N 1
ATOM 1624 C CA . ALA A 1 213 ? 17.255 -1.200 6.673 1.00 83.06 213 ALA A CA 1
ATOM 1625 C C . ALA A 1 213 ? 18.153 -0.815 5.494 1.00 83.06 213 ALA A C 1
ATOM 1627 O O . ALA A 1 213 ? 19.372 -0.840 5.650 1.00 83.06 213 ALA A O 1
ATOM 1628 N N . CYS A 1 214 ? 17.575 -0.436 4.349 1.00 87.06 214 CYS A N 1
ATOM 1629 C CA . CYS A 1 214 ? 18.327 -0.257 3.101 1.00 87.06 214 CYS A CA 1
ATOM 1630 C C . CYS A 1 214 ? 18.439 1.211 2.659 1.00 87.06 214 CYS A C 1
ATOM 1632 O O . CYS A 1 214 ? 19.000 1.514 1.609 1.00 87.06 214 CYS A O 1
ATOM 1634 N N . GLY A 1 215 ? 17.974 2.151 3.492 1.00 80.19 215 GLY A N 1
ATOM 1635 C CA . GLY A 1 215 ? 18.047 3.589 3.221 1.00 80.19 215 GLY A CA 1
ATOM 1636 C C . GLY A 1 215 ? 17.074 4.070 2.143 1.00 80.19 215 GLY A C 1
ATOM 1637 O O . GLY A 1 215 ? 17.121 5.240 1.761 1.00 80.19 215 GLY A O 1
ATOM 1638 N N . GLU A 1 216 ? 16.190 3.195 1.672 1.00 80.56 216 GLU A N 1
ATOM 1639 C CA . GLU A 1 216 ? 15.181 3.490 0.673 1.00 80.56 216 GLU A CA 1
ATOM 1640 C C . GLU A 1 216 ? 14.240 4.612 1.138 1.00 80.56 216 GLU A C 1
ATOM 1642 O O . GLU A 1 216 ? 13.785 4.657 2.284 1.00 80.56 216 GLU A O 1
ATOM 1647 N N . VAL A 1 217 ? 13.947 5.567 0.255 1.00 73.75 217 VAL A N 1
ATOM 1648 C CA . VAL A 1 217 ? 13.095 6.703 0.617 1.00 73.75 217 VAL A CA 1
ATOM 1649 C C . VAL A 1 217 ? 11.638 6.321 0.392 1.00 73.75 217 VAL A C 1
ATOM 1651 O O . VAL A 1 217 ? 11.146 6.323 -0.731 1.00 73.75 217 VAL A O 1
ATOM 1654 N N . GLY A 1 218 ? 10.937 6.014 1.483 1.00 66.12 218 GLY A N 1
ATOM 1655 C CA . GLY A 1 218 ? 9.527 5.645 1.433 1.00 66.12 218 GLY A CA 1
ATOM 1656 C C . GLY A 1 218 ? 8.617 6.765 0.939 1.00 66.12 218 GLY A C 1
ATOM 1657 O O . GLY A 1 218 ? 8.644 7.887 1.448 1.00 66.12 218 GLY A O 1
ATOM 1658 N N . GLY A 1 219 ? 7.751 6.411 -0.002 1.00 66.81 219 GLY A N 1
ATOM 1659 C CA . GLY A 1 219 ? 6.524 7.119 -0.332 1.00 66.81 219 GLY A CA 1
ATOM 1660 C C . GLY A 1 219 ? 5.306 6.318 0.089 1.00 66.81 219 GLY A C 1
ATOM 1661 O O . GLY A 1 219 ? 5.360 5.088 0.143 1.00 66.81 219 GLY A O 1
ATOM 1662 N N . TRP A 1 220 ? 4.217 7.027 0.362 1.00 73.56 220 TRP A N 1
ATOM 1663 C CA . TRP A 1 220 ? 2.907 6.432 0.594 1.00 73.56 220 TRP A CA 1
ATOM 1664 C C . TRP A 1 220 ? 2.033 6.739 -0.615 1.00 73.56 220 TRP A C 1
ATOM 1666 O O . TRP A 1 220 ? 2.016 7.880 -1.084 1.00 73.56 220 TRP A O 1
ATOM 1676 N N . THR A 1 221 ? 1.294 5.738 -1.085 1.00 81.44 221 THR A N 1
ATOM 1677 C CA . THR A 1 221 ? 0.153 5.972 -1.973 1.00 81.44 221 THR A CA 1
ATOM 1678 C C . THR A 1 221 ? -0.872 6.836 -1.229 1.00 81.44 221 THR A C 1
ATOM 1680 O O . THR A 1 221 ? -1.105 6.656 -0.027 1.00 81.44 221 THR A O 1
ATOM 1683 N N . ALA A 1 222 ? -1.417 7.842 -1.916 1.00 84.38 222 ALA A N 1
ATOM 1684 C CA . ALA A 1 222 ? -2.430 8.730 -1.347 1.00 84.38 222 ALA A CA 1
ATOM 1685 C C . ALA A 1 222 ? -3.801 8.043 -1.283 1.00 84.38 222 ALA A C 1
ATOM 1687 O O . ALA A 1 222 ? -4.675 8.458 -0.526 1.00 84.38 222 ALA A O 1
ATOM 1688 N N . GLU A 1 223 ? -3.981 7.010 -2.100 1.00 88.75 223 GLU A N 1
ATOM 1689 C CA . GLU A 1 223 ? -5.156 6.165 -2.130 1.00 88.75 223 GLU A CA 1
ATOM 1690 C C . GLU A 1 223 ? -5.285 5.367 -0.825 1.00 88.75 223 GLU A C 1
ATOM 1692 O O . GLU A 1 223 ? -4.302 5.071 -0.149 1.00 88.75 223 GLU A O 1
ATOM 1697 N N . THR A 1 224 ? -6.510 5.008 -0.450 1.00 87.94 224 THR A N 1
ATOM 1698 C CA . THR A 1 224 ? -6.786 4.286 0.807 1.00 87.94 224 THR A CA 1
ATOM 1699 C C . THR A 1 224 ? -7.791 3.155 0.607 1.00 87.94 224 THR A C 1
ATOM 1701 O O . THR A 1 224 ? -8.438 3.059 -0.437 1.00 87.94 224 THR A O 1
ATOM 1704 N N . SER A 1 225 ? -7.924 2.268 1.593 1.00 89.62 225 SER A N 1
ATOM 1705 C CA . SER A 1 225 ? -9.025 1.303 1.660 1.00 89.62 225 SER A CA 1
ATOM 1706 C C . SER A 1 225 ? -9.300 0.806 3.078 1.00 89.62 225 SER A C 1
ATOM 1708 O O . SER A 1 225 ? -8.520 1.044 3.999 1.00 89.62 225 SER A O 1
ATOM 1710 N N . ASN A 1 226 ? -10.398 0.070 3.248 1.00 86.19 226 ASN A N 1
ATOM 1711 C CA . ASN A 1 226 ? -10.698 -0.701 4.462 1.00 86.19 226 ASN A CA 1
ATOM 1712 C C . ASN A 1 226 ? -10.072 -2.115 4.461 1.00 86.19 226 ASN A C 1
ATOM 1714 O O . ASN A 1 226 ? -10.345 -2.912 5.361 1.00 86.19 226 ASN A O 1
ATOM 1718 N N . MET A 1 227 ? -9.254 -2.453 3.458 1.00 89.69 227 MET A N 1
ATOM 1719 C CA . MET A 1 227 ? -8.652 -3.778 3.339 1.00 89.69 227 MET A CA 1
ATOM 1720 C C . MET A 1 227 ? -7.546 -3.981 4.378 1.00 89.69 227 MET A C 1
ATOM 1722 O O . MET A 1 227 ? -6.781 -3.059 4.677 1.00 89.69 227 MET A O 1
ATOM 1726 N N . THR A 1 228 ? -7.435 -5.201 4.905 1.00 89.56 228 THR A N 1
ATOM 1727 C CA . THR A 1 228 ? -6.381 -5.568 5.859 1.00 89.56 228 THR A CA 1
ATOM 1728 C C . THR A 1 228 ? -5.579 -6.768 5.395 1.00 89.56 228 THR A C 1
ATOM 1730 O O . THR A 1 228 ? -6.016 -7.558 4.555 1.00 89.56 228 THR A O 1
ATOM 1733 N N . TYR A 1 229 ? -4.376 -6.895 5.943 1.00 91.50 229 TYR A N 1
ATOM 1734 C CA . TYR A 1 229 ? -3.465 -7.981 5.630 1.00 91.50 229 TYR A CA 1
ATOM 1735 C C . TYR A 1 229 ? -2.976 -8.625 6.920 1.00 91.50 229 TYR A C 1
ATOM 1737 O O . TYR A 1 229 ? -2.717 -7.948 7.922 1.00 91.50 229 TYR A O 1
ATOM 1745 N N . SER A 1 230 ? -2.795 -9.943 6.873 1.00 86.31 230 SER A N 1
ATOM 1746 C CA . SER A 1 230 ? -2.108 -10.649 7.946 1.00 86.31 230 SER A CA 1
ATOM 1747 C C . SER A 1 230 ? -0.642 -10.233 8.014 1.00 86.31 230 SER A C 1
ATOM 1749 O O . SER A 1 230 ? -0.097 -9.615 7.094 1.00 86.31 230 SER A O 1
ATOM 1751 N N . ASP A 1 231 ? 0.035 -10.669 9.070 1.00 88.44 231 ASP A N 1
ATOM 1752 C CA . ASP A 1 231 ? 1.491 -10.702 9.053 1.00 88.44 231 ASP A CA 1
ATOM 1753 C C . ASP A 1 231 ? 1.984 -11.556 7.876 1.00 88.44 231 ASP A C 1
ATOM 1755 O O . ASP A 1 231 ? 1.306 -12.496 7.434 1.00 88.44 231 ASP A O 1
ATOM 1759 N N . ILE A 1 232 ? 3.164 -11.215 7.364 1.00 89.56 232 ILE A N 1
ATOM 1760 C CA . ILE A 1 232 ? 3.835 -12.033 6.358 1.00 89.56 232 ILE A CA 1
ATOM 1761 C C . ILE A 1 232 ? 4.326 -13.304 7.044 1.00 89.56 232 ILE A C 1
ATOM 1763 O O . ILE A 1 232 ? 5.031 -13.259 8.053 1.00 89.56 232 ILE A O 1
ATOM 1767 N N . SER A 1 233 ? 3.920 -14.441 6.497 1.00 81.69 233 SER A N 1
ATOM 1768 C CA . SER A 1 233 ? 4.218 -15.765 7.017 1.00 81.69 233 SER A CA 1
ATOM 1769 C C . SER A 1 233 ? 5.178 -16.521 6.099 1.00 81.69 233 SER A C 1
ATOM 1771 O O . SER A 1 233 ? 5.179 -16.354 4.874 1.00 81.69 233 SER A O 1
ATOM 1773 N N . GLY A 1 234 ? 6.001 -17.362 6.722 1.00 71.31 234 GLY A N 1
ATOM 1774 C CA . GLY A 1 234 ? 7.121 -18.056 6.092 1.00 71.31 234 GLY A CA 1
ATOM 1775 C C . GLY A 1 234 ? 8.445 -17.678 6.754 1.00 71.31 234 GLY A C 1
ATOM 1776 O O . GLY A 1 234 ? 8.611 -16.566 7.251 1.00 71.31 234 GLY A O 1
ATOM 1777 N N . ALA A 1 235 ? 9.387 -18.622 6.797 1.00 71.19 235 ALA A N 1
ATOM 1778 C CA . ALA A 1 235 ? 10.773 -18.270 7.087 1.00 71.19 235 ALA A CA 1
ATOM 1779 C C . ALA A 1 235 ? 11.320 -17.415 5.928 1.00 71.19 235 ALA A C 1
ATOM 1781 O O . ALA A 1 235 ? 10.851 -17.598 4.800 1.00 71.19 235 ALA A O 1
ATOM 1782 N N . PRO A 1 236 ? 12.308 -16.532 6.167 1.00 84.75 236 PRO A N 1
ATOM 1783 C CA . PRO A 1 236 ? 12.983 -15.833 5.085 1.00 84.75 236 PRO A CA 1
ATOM 1784 C C . PRO A 1 236 ? 13.403 -16.807 3.984 1.00 84.75 236 PRO A C 1
ATOM 1786 O O . PRO A 1 236 ? 14.038 -17.832 4.244 1.00 84.75 236 PRO A O 1
ATOM 1789 N N . GLY A 1 237 ? 12.994 -16.512 2.758 1.00 92.69 237 GLY A N 1
ATOM 1790 C CA . GLY A 1 237 ? 13.110 -17.433 1.636 1.00 92.69 237 GLY A CA 1
ATOM 1791 C C . GLY A 1 237 ? 12.819 -16.735 0.320 1.00 92.69 237 GLY A C 1
ATOM 1792 O O . GLY A 1 237 ? 12.382 -15.589 0.299 1.00 92.69 237 GLY A O 1
ATOM 1793 N N . SER A 1 238 ? 13.043 -17.424 -0.794 1.00 94.81 238 SER A N 1
ATOM 1794 C CA . SER A 1 238 ? 12.742 -16.875 -2.122 1.00 94.81 238 SER A CA 1
ATOM 1795 C C . SER A 1 238 ? 11.248 -16.634 -2.338 1.00 94.81 238 SER A C 1
ATOM 1797 O O . SER A 1 238 ? 10.872 -15.959 -3.288 1.00 94.81 238 SER A O 1
ATOM 1799 N N . THR A 1 239 ? 10.385 -17.198 -1.489 1.00 96.44 239 THR A N 1
ATOM 1800 C CA . THR A 1 239 ? 8.950 -16.930 -1.476 1.00 96.44 239 THR A CA 1
ATOM 1801 C C . THR A 1 239 ? 8.449 -16.759 -0.052 1.00 96.44 239 THR A C 1
ATOM 1803 O O . THR A 1 239 ? 8.744 -17.580 0.817 1.00 96.44 239 THR A O 1
ATOM 1806 N N . VAL A 1 240 ? 7.659 -15.713 0.165 1.00 96.25 240 VAL A N 1
ATOM 1807 C CA . VAL A 1 240 ? 6.911 -15.469 1.404 1.00 96.25 240 VAL A CA 1
ATOM 1808 C C . VAL A 1 240 ? 5.446 -15.227 1.067 1.00 96.25 240 VAL A C 1
ATOM 1810 O O . VAL A 1 240 ? 5.103 -14.913 -0.074 1.00 96.25 240 VAL A O 1
ATOM 1813 N N . THR A 1 241 ? 4.567 -15.398 2.052 1.00 96.25 241 THR A N 1
ATOM 1814 C CA . THR A 1 241 ? 3.119 -15.315 1.829 1.00 96.25 241 THR A CA 1
ATOM 1815 C C . THR A 1 241 ? 2.454 -14.356 2.794 1.00 96.25 241 THR A C 1
ATOM 1817 O O . THR A 1 241 ? 2.889 -14.203 3.933 1.00 96.25 241 THR A O 1
ATOM 1820 N N . GLN A 1 242 ? 1.366 -13.738 2.360 1.00 94.81 242 GLN A N 1
ATOM 1821 C CA . GLN A 1 242 ? 0.526 -12.892 3.192 1.00 94.81 242 GLN A CA 1
ATOM 1822 C C . GLN A 1 242 ? -0.935 -13.188 2.886 1.00 94.81 242 GLN A C 1
ATOM 1824 O O . GLN A 1 242 ? -1.312 -13.364 1.733 1.00 94.81 242 GLN A O 1
ATOM 1829 N N . ILE A 1 243 ? -1.775 -13.246 3.908 1.00 92.75 243 ILE A N 1
ATOM 1830 C CA . ILE A 1 243 ? -3.209 -13.416 3.715 1.00 92.75 243 ILE A CA 1
ATOM 1831 C C . ILE A 1 243 ? -3.829 -12.038 3.527 1.00 92.75 243 ILE A C 1
ATOM 1833 O O . ILE A 1 243 ? -3.692 -11.171 4.393 1.00 92.75 243 ILE A O 1
ATOM 1837 N N . LEU A 1 244 ? -4.545 -11.859 2.419 1.00 93.00 244 LEU A N 1
ATOM 1838 C CA . LEU A 1 244 ? -5.482 -10.758 2.264 1.00 93.00 244 LEU A CA 1
ATOM 1839 C C . LEU A 1 244 ? -6.685 -11.072 3.153 1.00 93.00 244 LEU A C 1
ATOM 1841 O O . LEU A 1 244 ? -7.431 -12.021 2.890 1.00 93.00 244 LEU A O 1
ATOM 1845 N N . GLN A 1 245 ? -6.801 -10.355 4.264 1.00 88.62 245 GLN A N 1
ATOM 1846 C CA . GLN A 1 245 ? -7.825 -10.606 5.268 1.00 88.62 245 GLN A CA 1
ATOM 1847 C C . GLN A 1 245 ? -9.160 -10.009 4.828 1.00 88.62 245 GLN A C 1
ATOM 1849 O O . GLN A 1 245 ? -9.275 -9.372 3.782 1.00 88.62 245 GLN A O 1
ATOM 1854 N N . GLN A 1 246 ? -10.195 -10.245 5.626 1.00 81.38 246 GLN A N 1
ATOM 1855 C CA . GLN A 1 246 ? -11.432 -9.499 5.464 1.00 81.38 246 GLN A CA 1
ATOM 1856 C C . GLN A 1 246 ? -11.158 -8.001 5.632 1.00 81.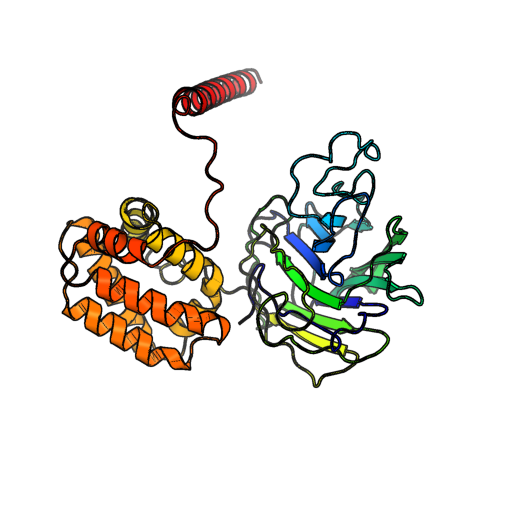38 246 GLN A C 1
ATOM 1858 O O . GLN A 1 246 ? -10.375 -7.625 6.516 1.00 81.38 246 GLN A O 1
ATOM 1863 N N . PRO A 1 247 ? -11.780 -7.132 4.816 1.00 80.62 247 PRO A N 1
ATOM 1864 C CA . PRO A 1 247 ? -11.800 -5.732 5.159 1.00 80.62 247 PRO A CA 1
ATOM 1865 C C . PRO A 1 247 ? -12.399 -5.611 6.547 1.00 80.62 247 PRO A C 1
ATOM 1867 O O . PRO A 1 247 ? -13.402 -6.248 6.886 1.00 80.62 247 PRO A O 1
ATOM 1870 N N . VAL A 1 248 ? -11.732 -4.835 7.380 1.00 67.88 248 VAL A N 1
ATOM 1871 C CA . VAL A 1 248 ? -12.294 -4.563 8.685 1.00 67.88 248 VAL A CA 1
ATOM 1872 C C . VAL A 1 248 ? -13.419 -3.566 8.436 1.00 67.88 248 VAL A C 1
ATOM 1874 O O . VAL A 1 248 ? -13.208 -2.543 7.780 1.00 67.88 248 VAL A O 1
ATOM 1877 N N . ASP A 1 249 ? -14.613 -3.863 8.953 1.00 56.81 249 ASP A N 1
ATOM 1878 C CA . ASP A 1 249 ? -15.688 -2.877 9.122 1.00 56.81 249 ASP A CA 1
ATOM 1879 C C . ASP A 1 249 ? -15.208 -1.838 10.143 1.00 56.81 249 ASP A C 1
ATOM 1881 O O . ASP A 1 249 ? -15.574 -1.831 11.318 1.00 56.81 249 ASP A O 1
ATOM 1885 N N . CYS A 1 250 ? -14.245 -1.023 9.741 1.00 47.78 250 CYS A N 1
ATOM 1886 C CA . CYS A 1 250 ? -13.690 0.049 10.533 1.00 47.78 250 CYS A CA 1
ATOM 1887 C C . CYS A 1 250 ? -13.664 1.301 9.677 1.00 47.78 250 CYS A C 1
ATOM 1889 O O . CYS A 1 250 ? -12.638 1.952 9.501 1.00 47.78 250 CYS A O 1
ATOM 1891 N N . SER A 1 251 ? -14.850 1.743 9.276 1.00 46.53 251 SER A N 1
ATOM 1892 C CA . SER A 1 251 ? -15.096 3.108 9.688 1.00 46.53 251 SER A CA 1
ATOM 1893 C C . SER A 1 251 ? -15.284 3.066 11.208 1.00 46.53 251 SER A C 1
ATOM 1895 O O . SER A 1 251 ? -15.991 2.213 11.745 1.00 46.53 251 SER A O 1
ATOM 1897 N N . LEU A 1 252 ? -14.695 4.011 11.936 1.00 43.78 252 LEU A N 1
ATOM 1898 C CA . LEU A 1 252 ? -15.121 4.321 13.304 1.00 43.78 252 LEU A CA 1
ATOM 1899 C C . LEU A 1 252 ? -16.657 4.437 13.401 1.00 43.78 252 LEU A C 1
ATOM 1901 O O . LEU A 1 252 ? -17.197 4.292 14.489 1.00 43.78 252 LEU A O 1
ATOM 1905 N N . ASN A 1 253 ? -17.366 4.639 12.282 1.00 38.72 253 ASN A N 1
ATOM 1906 C CA . ASN A 1 253 ? -18.816 4.644 12.231 1.00 38.72 253 ASN A CA 1
ATOM 1907 C C . ASN A 1 253 ? -19.461 3.281 12.518 1.00 38.72 253 ASN A C 1
ATOM 1909 O O . ASN A 1 253 ? -20.578 3.310 13.009 1.00 38.72 253 ASN A O 1
ATOM 1913 N N . ASP A 1 254 ? -18.799 2.130 12.336 1.00 42.66 254 ASP A N 1
ATOM 1914 C CA . ASP A 1 254 ? -19.398 0.804 12.599 1.00 42.66 254 ASP A CA 1
ATOM 1915 C C . ASP A 1 254 ? -19.307 0.352 14.059 1.00 42.66 254 ASP A C 1
ATOM 1917 O O . ASP A 1 254 ? -20.241 -0.264 14.582 1.00 42.66 254 ASP A O 1
ATOM 1921 N N . LEU A 1 255 ? -18.287 0.812 14.799 1.00 43.06 255 LEU A N 1
ATOM 1922 C CA . LEU A 1 255 ? -18.271 0.773 16.276 1.00 43.06 255 LEU A CA 1
ATOM 1923 C C . LEU A 1 255 ? -19.530 1.412 16.890 1.00 43.06 255 LEU A C 1
ATOM 1925 O O . LEU A 1 255 ? -19.888 1.135 18.044 1.00 43.06 255 LEU A O 1
ATOM 1929 N N . PHE A 1 256 ? -20.195 2.252 16.099 1.00 47.12 256 PHE A N 1
ATOM 1930 C CA . PHE A 1 256 ? -21.408 2.964 16.429 1.00 47.12 256 PHE A CA 1
ATOM 1931 C C . PHE A 1 256 ? -22.465 2.882 15.306 1.00 47.12 256 PHE A C 1
ATOM 1933 O O . PHE A 1 256 ? -23.333 3.747 15.275 1.00 47.12 256 PHE A O 1
ATOM 1940 N N . ALA A 1 257 ? -22.464 1.876 14.416 1.00 43.34 257 ALA A N 1
ATOM 1941 C CA . ALA A 1 257 ? -23.419 1.833 13.289 1.00 43.34 257 ALA A CA 1
ATOM 1942 C C . ALA A 1 257 ? -24.861 1.715 13.794 1.00 43.34 257 ALA A C 1
ATOM 1944 O O . ALA A 1 257 ? -25.762 2.417 13.342 1.00 43.34 257 ALA A O 1
ATOM 1945 N N . ASN A 1 258 ? -25.048 0.947 14.870 1.00 50.44 258 ASN A N 1
ATOM 1946 C CA . ASN A 1 258 ? -26.304 0.883 15.624 1.00 50.44 258 ASN A CA 1
ATOM 1947 C C . ASN A 1 258 ? -26.591 2.150 16.465 1.00 50.44 258 ASN A C 1
ATOM 1949 O O . ASN A 1 258 ? -27.507 2.160 17.280 1.00 50.44 258 ASN A O 1
ATOM 1953 N N . ASN A 1 259 ? -25.771 3.195 16.344 1.00 55.62 259 ASN A N 1
ATOM 1954 C CA . ASN A 1 259 ? -25.791 4.423 17.136 1.00 55.62 259 ASN A CA 1
ATOM 1955 C C . ASN A 1 259 ? -25.415 5.658 16.287 1.00 55.62 259 ASN A C 1
ATOM 1957 O O . ASN A 1 259 ? -24.824 6.594 16.825 1.00 55.62 259 ASN A O 1
ATOM 1961 N N . ALA A 1 260 ? -25.736 5.690 14.987 1.00 53.75 260 ALA A N 1
ATOM 1962 C CA . ALA A 1 260 ? -25.414 6.825 14.109 1.00 53.75 260 ALA A CA 1
ATOM 1963 C C . ALA A 1 260 ? -25.874 8.182 14.690 1.00 53.75 260 ALA A C 1
ATOM 1965 O O . ALA A 1 260 ? -25.145 9.168 14.623 1.00 53.75 260 ALA A O 1
ATOM 1966 N N . GLU A 1 261 ? -27.019 8.214 15.381 1.00 64.44 261 GLU A N 1
ATOM 1967 C CA . GLU A 1 261 ? -27.502 9.400 16.108 1.00 64.44 261 GLU A CA 1
ATOM 1968 C C . GLU A 1 261 ? -26.573 9.846 17.255 1.00 64.44 261 GLU A C 1
ATOM 1970 O O . GLU A 1 261 ? -26.466 11.035 17.544 1.00 64.44 261 GLU A O 1
ATOM 1975 N N . LYS A 1 262 ? -25.861 8.914 17.900 1.00 61.91 262 LYS A N 1
ATOM 1976 C CA . LYS A 1 262 ? -24.894 9.205 18.975 1.00 61.91 262 LYS A CA 1
ATOM 1977 C C . LYS A 1 262 ? -23.503 9.565 18.448 1.00 61.91 262 LYS A C 1
ATOM 1979 O O . LYS A 1 262 ? -22.689 10.080 19.212 1.00 61.91 262 LYS A O 1
ATOM 1984 N N . LEU A 1 263 ? -23.221 9.303 17.169 1.00 61.53 263 LEU A N 1
ATOM 1985 C CA . LEU A 1 263 ? -21.968 9.702 16.522 1.00 61.53 263 LEU A CA 1
ATOM 1986 C C . LEU A 1 263 ? -21.940 11.169 16.134 1.00 61.53 263 LEU A C 1
ATOM 1988 O O . LEU A 1 263 ? -20.864 11.756 16.088 1.00 61.53 263 LEU A O 1
ATOM 1992 N N . GLU A 1 264 ? -23.092 11.756 15.830 1.00 74.50 264 GLU A N 1
ATOM 1993 C CA . GLU A 1 264 ? -23.150 13.125 15.331 1.00 74.50 264 GLU A CA 1
ATOM 1994 C C . GLU A 1 264 ? -22.531 14.146 16.310 1.00 74.50 264 GLU A C 1
ATOM 1996 O O . GLU A 1 264 ? -21.709 14.957 15.874 1.00 74.50 264 GLU A O 1
ATOM 2001 N N . PRO A 1 265 ? -22.775 14.064 17.635 1.00 77.56 265 PRO A N 1
ATOM 2002 C CA . PRO A 1 265 ? -22.028 14.841 18.628 1.00 77.56 265 PRO A CA 1
ATOM 2003 C C . PRO A 1 265 ? -20.507 14.660 18.538 1.00 77.56 265 PRO A C 1
ATOM 2005 O O . PRO A 1 265 ? -19.757 15.634 18.520 1.00 77.56 265 PRO A O 1
ATOM 2008 N N . LEU A 1 266 ? -20.033 13.414 18.425 1.00 76.31 266 LEU A N 1
ATOM 2009 C CA . LEU A 1 266 ? -18.603 13.094 18.347 1.00 76.31 266 LEU A CA 1
ATOM 2010 C C . LEU A 1 266 ? -17.964 13.640 17.065 1.00 76.31 266 LEU A C 1
ATOM 2012 O O . LEU A 1 266 ? -16.861 14.184 17.117 1.00 76.31 266 LEU A O 1
ATOM 2016 N N . ARG A 1 267 ? -18.661 13.541 15.927 1.00 75.06 267 ARG A N 1
ATOM 2017 C CA . ARG A 1 267 ? -18.226 14.105 14.642 1.00 75.06 267 ARG A CA 1
ATOM 2018 C C . ARG A 1 267 ? -18.138 15.624 14.708 1.00 75.06 267 ARG A C 1
ATOM 2020 O O . ARG A 1 267 ? -17.103 16.177 14.351 1.00 75.06 267 ARG A O 1
ATOM 2027 N N . ARG A 1 268 ? -19.155 16.297 15.258 1.00 80.81 268 ARG A N 1
ATOM 2028 C CA . ARG A 1 268 ? -19.114 17.755 15.460 1.00 80.81 268 ARG A CA 1
ATOM 2029 C C . ARG A 1 268 ? -17.963 18.172 16.366 1.00 80.81 268 ARG A C 1
ATOM 2031 O O . ARG A 1 268 ? -17.244 19.102 16.019 1.00 80.81 268 ARG A O 1
ATOM 2038 N N . VAL A 1 269 ? -17.743 17.478 17.485 1.00 85.50 269 VAL A N 1
ATOM 2039 C CA . VAL A 1 269 ? -16.599 17.750 18.372 1.00 85.50 269 VAL A CA 1
ATOM 2040 C C . VAL A 1 269 ? -15.277 17.555 17.627 1.00 85.50 269 VAL A C 1
ATOM 2042 O O . VAL A 1 269 ? -14.408 18.424 17.708 1.00 85.50 269 VAL A O 1
ATOM 2045 N N . ARG A 1 270 ? -15.126 16.469 16.857 1.00 85.75 270 ARG A N 1
ATOM 2046 C CA . ARG A 1 270 ? -13.934 16.229 16.032 1.00 85.75 270 ARG A CA 1
ATOM 2047 C C . ARG A 1 270 ? -13.695 17.390 15.065 1.00 85.75 270 ARG A C 1
ATOM 2049 O O . ARG A 1 270 ? -12.617 17.977 15.080 1.00 85.75 270 ARG A O 1
ATOM 2056 N N . ASP A 1 271 ? -14.693 17.743 14.268 1.00 78.81 271 ASP A N 1
ATOM 2057 C CA . ASP A 1 271 ? -14.531 18.692 13.165 1.00 78.81 271 ASP A CA 1
ATOM 2058 C C . ASP A 1 271 ? -14.390 20.138 13.659 1.00 78.81 271 ASP A C 1
ATOM 2060 O O . ASP A 1 271 ? -13.582 20.901 13.134 1.00 78.81 271 ASP A O 1
ATOM 2064 N N . GLN A 1 272 ? -15.131 20.513 14.706 1.00 87.88 272 GLN A N 1
ATOM 2065 C CA . GLN A 1 272 ? -15.167 21.888 15.210 1.00 87.88 272 GLN A CA 1
ATOM 2066 C C . GLN A 1 272 ? -14.124 22.173 16.288 1.00 87.88 272 GLN A C 1
ATOM 2068 O O . GLN A 1 272 ? -13.694 23.316 16.421 1.00 87.88 272 GLN A O 1
ATOM 2073 N N . GLN A 1 273 ? -13.738 21.171 17.084 1.00 90.94 273 GLN A N 1
ATOM 2074 C CA . GLN A 1 273 ? -12.884 21.384 18.256 1.00 90.94 273 GLN A CA 1
ATOM 2075 C C . GLN A 1 273 ? -11.578 20.600 18.226 1.00 90.94 273 GLN A C 1
ATOM 2077 O O . GLN A 1 273 ? -10.638 21.030 18.881 1.00 90.94 273 GLN A O 1
ATOM 2082 N N . VAL A 1 274 ? -11.479 19.483 17.498 1.00 88.56 274 VAL A N 1
ATOM 2083 C CA . VAL A 1 274 ? -10.237 18.691 17.436 1.00 88.56 274 VAL A CA 1
ATOM 2084 C C . VAL A 1 274 ? -9.394 19.084 16.224 1.00 88.56 274 VAL A C 1
ATOM 2086 O O . VAL A 1 274 ? -8.269 19.562 16.380 1.00 88.56 274 VAL A O 1
ATOM 2089 N N . ALA A 1 275 ? -9.951 18.947 15.022 1.00 83.00 275 ALA A N 1
ATOM 2090 C CA . ALA A 1 275 ? -9.277 19.176 13.744 1.00 83.00 275 ALA A CA 1
ATOM 2091 C C . ALA A 1 275 ? -8.638 20.574 13.556 1.00 83.00 275 ALA A C 1
ATOM 2093 O O . ALA A 1 275 ? -7.641 20.667 12.833 1.00 83.00 275 ALA A O 1
ATOM 2094 N N . PRO A 1 276 ? -9.115 21.667 14.192 1.00 91.12 276 PRO A N 1
ATOM 2095 C CA . PRO A 1 276 ? -8.458 22.973 14.077 1.00 91.12 276 PRO A CA 1
ATOM 2096 C C . PRO A 1 276 ? -7.098 23.086 14.786 1.00 91.12 276 PRO A C 1
ATOM 2098 O O . PRO A 1 276 ? -6.359 24.042 14.540 1.00 91.12 276 PRO A O 1
ATOM 2101 N N . HIS A 1 277 ? -6.749 22.156 15.680 1.00 92.62 277 HIS A N 1
ATOM 2102 C CA . HIS A 1 277 ? -5.498 22.208 16.441 1.00 92.62 277 HIS A CA 1
ATOM 2103 C C . HIS A 1 277 ? -4.459 21.217 15.893 1.00 92.62 277 HIS A C 1
ATOM 2105 O O . HIS A 1 277 ? -4.815 20.074 15.623 1.00 92.62 277 HIS A O 1
ATOM 2111 N N . PRO A 1 278 ? -3.160 21.574 15.810 1.00 91.75 278 PRO A N 1
ATOM 2112 C CA . PRO A 1 278 ? -2.108 20.660 15.349 1.00 91.75 278 PRO A CA 1
ATOM 2113 C C . PRO A 1 278 ? -2.073 19.299 16.062 1.00 91.75 278 PRO A C 1
ATOM 2115 O O . PRO A 1 278 ? -1.942 18.268 15.410 1.00 91.75 278 PRO A O 1
ATOM 2118 N N . ALA A 1 279 ? -2.222 19.273 17.389 1.00 91.19 279 ALA A N 1
ATOM 2119 C CA . ALA A 1 279 ? -2.296 18.020 18.141 1.00 91.19 279 ALA A CA 1
ATOM 2120 C C . ALA A 1 279 ? -3.574 17.221 17.837 1.00 91.19 279 ALA A C 1
ATOM 2122 O O . ALA A 1 279 ? -3.557 15.995 17.880 1.00 91.19 279 ALA A O 1
ATOM 2123 N N . GLY A 1 280 ? -4.672 17.904 17.504 1.00 87.38 280 GLY A N 1
ATOM 2124 C CA . GLY A 1 280 ? -5.908 17.257 17.082 1.00 87.38 280 GLY A CA 1
ATOM 2125 C C . GLY A 1 280 ? -5.831 16.699 15.660 1.00 87.38 280 GLY A C 1
ATOM 2126 O O . GLY A 1 280 ? -6.304 15.595 15.430 1.00 87.38 280 GLY A O 1
ATOM 2127 N N . GLN A 1 281 ? -5.162 17.388 14.732 1.00 79.69 281 GLN A N 1
ATOM 2128 C CA . GLN A 1 281 ? -4.863 16.858 13.394 1.00 79.69 281 GLN A CA 1
ATOM 2129 C C . GLN A 1 281 ? -3.991 15.610 13.477 1.00 79.69 281 GLN A C 1
ATOM 2131 O O . GLN A 1 281 ? -4.324 14.597 12.879 1.00 79.69 281 GLN A O 1
ATOM 2136 N N . TRP A 1 282 ? -2.931 15.657 14.288 1.00 89.44 282 TRP A N 1
ATOM 2137 C CA . TRP A 1 282 ? -2.115 14.480 14.578 1.00 89.44 282 TRP A CA 1
ATOM 2138 C C . TRP A 1 282 ? -2.952 13.325 15.147 1.00 89.44 282 TRP A C 1
ATOM 2140 O O . TRP A 1 282 ? -2.758 12.179 14.755 1.00 89.44 282 TRP A O 1
ATOM 2150 N N . LEU A 1 283 ? -3.895 13.613 16.053 1.00 83.88 283 LEU A N 1
ATOM 2151 C CA . LEU A 1 283 ? -4.777 12.592 16.616 1.00 83.88 283 LEU A CA 1
ATOM 2152 C C . LEU A 1 283 ? -5.683 11.974 15.542 1.00 83.88 283 LEU A C 1
ATOM 2154 O O . LEU A 1 283 ? -5.835 10.760 15.529 1.00 83.88 283 LEU A O 1
ATOM 2158 N N . VAL A 1 284 ? -6.257 12.779 14.645 1.00 75.62 284 VAL A N 1
ATOM 2159 C CA . VAL A 1 284 ? -7.065 12.283 13.517 1.00 75.62 284 VAL A CA 1
ATOM 2160 C C . VAL A 1 284 ? -6.212 11.427 12.579 1.00 75.62 284 VAL A C 1
ATOM 2162 O O . VAL A 1 284 ? -6.575 10.285 12.334 1.00 75.62 284 VAL A O 1
ATOM 2165 N N . GLU A 1 285 ? -5.036 11.912 12.161 1.00 71.19 285 GLU A N 1
ATOM 2166 C CA . GLU A 1 285 ? -4.082 11.143 11.344 1.00 71.19 285 GLU A CA 1
ATOM 2167 C C . GLU A 1 285 ? -3.731 9.801 11.999 1.00 71.19 285 GLU A C 1
ATOM 2169 O O . GLU A 1 285 ? -3.695 8.771 11.332 1.00 71.19 285 GLU A O 1
ATOM 2174 N N . LEU A 1 286 ? -3.475 9.801 13.311 1.00 77.50 286 LEU A N 1
ATOM 2175 C CA . LEU A 1 286 ? -3.167 8.591 14.062 1.00 77.50 286 LEU A CA 1
ATOM 2176 C C . LEU A 1 286 ? -4.351 7.620 14.068 1.00 77.50 286 LEU A C 1
ATOM 2178 O O . LEU A 1 286 ? -4.155 6.428 13.834 1.00 77.50 286 LEU A O 1
ATOM 2182 N N . LEU A 1 287 ? -5.554 8.114 14.375 1.00 73.50 287 LEU A N 1
ATOM 2183 C CA . LEU A 1 287 ? -6.766 7.300 14.429 1.00 73.50 287 LEU A CA 1
ATOM 2184 C C . LEU A 1 287 ? -7.087 6.700 13.062 1.00 73.50 287 LEU A C 1
ATOM 2186 O O . LEU A 1 287 ? -7.432 5.527 13.011 1.00 73.50 287 LEU A O 1
ATOM 2190 N N . ASP A 1 288 ? -6.919 7.460 11.983 1.00 61.56 288 ASP A N 1
ATOM 2191 C CA . ASP A 1 288 ? -7.150 6.988 10.619 1.00 61.56 288 ASP A CA 1
ATOM 2192 C C . ASP A 1 288 ? -6.085 5.961 10.213 1.00 61.56 288 ASP A C 1
ATOM 2194 O O . ASP A 1 288 ? -6.409 4.853 9.785 1.00 61.56 288 ASP A O 1
ATOM 2198 N N . LYS A 1 289 ? -4.803 6.277 10.436 1.00 60.84 289 LYS A N 1
ATOM 2199 C CA . LYS A 1 289 ? -3.673 5.394 10.108 1.00 60.84 289 LYS A CA 1
ATOM 2200 C C . LYS A 1 289 ? -3.724 4.059 10.852 1.00 60.84 289 LYS A C 1
ATOM 2202 O O . LYS A 1 289 ? -3.268 3.047 10.325 1.00 60.84 289 LYS A O 1
ATOM 2207 N N . HIS A 1 290 ? -4.240 4.065 12.078 1.00 66.81 290 HIS A N 1
ATOM 2208 C CA . HIS A 1 290 ? -4.292 2.896 12.954 1.00 66.81 290 HIS A CA 1
ATOM 2209 C C . HIS A 1 290 ? -5.720 2.423 13.238 1.00 66.81 290 HIS A C 1
ATOM 2211 O O . HIS A 1 290 ? -5.934 1.701 14.211 1.00 66.81 290 HIS A O 1
ATOM 2217 N N . ALA A 1 291 ? -6.700 2.794 12.409 1.00 62.97 291 ALA A N 1
ATOM 2218 C CA . ALA A 1 291 ? -8.106 2.464 12.640 1.00 62.97 291 ALA A CA 1
ATOM 2219 C C . ALA A 1 291 ? -8.325 0.951 12.798 1.00 62.97 291 ALA A C 1
ATOM 2221 O O . ALA A 1 291 ? -9.028 0.534 13.716 1.00 62.97 291 ALA A O 1
ATOM 2222 N N . ALA A 1 292 ? -7.656 0.142 11.970 1.00 53.81 292 ALA A N 1
ATOM 2223 C CA . ALA A 1 292 ? -7.716 -1.319 12.022 1.00 53.81 292 ALA A CA 1
ATOM 2224 C C . ALA A 1 292 ? -7.033 -1.909 13.275 1.00 53.81 292 ALA A C 1
ATOM 2226 O O . ALA A 1 292 ? -7.560 -2.815 13.921 1.00 53.81 292 ALA A O 1
ATOM 2227 N N . ASP A 1 293 ? -5.872 -1.376 13.671 1.00 62.22 293 ASP A N 1
ATOM 2228 C CA . ASP A 1 293 ? -5.187 -1.806 14.898 1.00 62.22 293 ASP A CA 1
ATOM 2229 C C . ASP A 1 293 ? -6.045 -1.485 16.139 1.00 62.22 293 ASP A C 1
ATOM 2231 O O . ASP A 1 293 ? -6.232 -2.311 17.036 1.00 62.22 293 ASP A O 1
ATOM 2235 N N . LEU A 1 294 ? -6.621 -0.280 16.170 1.00 68.19 294 LEU A N 1
ATOM 2236 C CA . LEU A 1 294 ? -7.497 0.190 17.239 1.00 68.19 294 LEU A CA 1
ATOM 2237 C C . LEU A 1 294 ? -8.828 -0.561 17.265 1.00 68.19 294 LEU A C 1
ATOM 2239 O O . LEU A 1 294 ? -9.334 -0.858 18.348 1.00 68.19 294 LEU A O 1
ATOM 2243 N N . SER A 1 295 ? -9.395 -0.905 16.107 1.00 62.44 295 SER A N 1
ATOM 2244 C CA . SER A 1 295 ? -10.619 -1.697 16.056 1.00 62.44 295 SER A CA 1
ATOM 2245 C C . SER A 1 295 ? -10.382 -3.078 16.639 1.00 62.44 295 SER A C 1
ATOM 2247 O O . SER A 1 295 ? -11.202 -3.498 17.438 1.00 62.44 295 SER A O 1
ATOM 2249 N N . VAL A 1 296 ? -9.248 -3.736 16.364 1.00 61.47 296 VAL A N 1
ATOM 2250 C CA . VAL A 1 296 ? -8.911 -5.038 16.971 1.00 61.47 296 VAL A CA 1
ATOM 2251 C C . VAL A 1 296 ? -8.841 -4.948 18.494 1.00 61.47 296 VAL A C 1
ATOM 2253 O O . VAL A 1 296 ? -9.391 -5.805 19.188 1.00 61.47 296 VAL A O 1
ATOM 2256 N N . LEU A 1 297 ? -8.235 -3.886 19.034 1.00 67.12 297 LEU A N 1
ATOM 2257 C CA . LEU A 1 297 ? -8.205 -3.649 20.481 1.00 67.12 297 LEU A CA 1
ATOM 2258 C C . LEU A 1 297 ? -9.605 -3.471 21.077 1.00 67.12 297 LEU A C 1
ATOM 2260 O O . LEU A 1 297 ? -9.853 -3.877 22.214 1.00 67.12 297 LEU A O 1
ATOM 2264 N N . LEU A 1 298 ? -10.522 -2.878 20.313 1.00 66.88 298 LEU A N 1
ATOM 2265 C CA . LEU A 1 298 ? -11.896 -2.623 20.734 1.00 66.88 298 LEU A CA 1
ATOM 2266 C C . LEU A 1 298 ? -12.833 -3.812 20.462 1.00 66.88 298 LEU A C 1
ATOM 2268 O O . LEU A 1 298 ? -13.807 -3.984 21.195 1.00 66.88 298 LEU A O 1
ATOM 2272 N N . THR A 1 299 ? -12.554 -4.654 19.466 1.00 59.25 299 THR A N 1
ATOM 2273 C CA . THR A 1 299 ? -13.314 -5.866 19.121 1.00 59.25 299 THR A CA 1
ATOM 2274 C C . THR A 1 299 ? -12.807 -7.108 19.841 1.00 59.25 299 THR A C 1
ATOM 2276 O O . THR A 1 299 ? -13.528 -8.107 19.876 1.00 59.25 299 THR A O 1
ATOM 2279 N N . ALA A 1 300 ? -11.615 -7.057 20.447 1.00 54.44 300 ALA A N 1
ATOM 2280 C CA . ALA A 1 300 ? -11.108 -8.093 21.337 1.00 54.44 300 ALA A CA 1
ATOM 2281 C C . ALA A 1 300 ? -12.180 -8.491 22.370 1.00 54.44 300 ALA A C 1
ATOM 2283 O O . ALA A 1 300 ? -13.044 -7.689 22.732 1.00 54.44 300 ALA A O 1
ATOM 2284 N N . ARG A 1 301 ? -12.123 -9.746 22.841 1.00 57.31 301 ARG A N 1
ATOM 2285 C CA . ARG A 1 301 ? -13.122 -10.444 23.691 1.00 57.31 301 ARG A CA 1
ATOM 2286 C C . ARG A 1 301 ? -13.498 -9.746 25.016 1.00 57.31 301 ARG A C 1
ATOM 2288 O O . ARG A 1 301 ? -14.254 -10.307 25.801 1.00 57.31 301 ARG A O 1
ATOM 2295 N N . ASP A 1 302 ? -12.980 -8.553 25.270 1.00 75.06 302 ASP A N 1
ATOM 2296 C CA . ASP A 1 302 ? -13.226 -7.732 26.443 1.00 75.06 302 ASP A CA 1
ATOM 2297 C C . ASP A 1 302 ? -14.278 -6.651 26.139 1.00 75.06 302 ASP A C 1
ATOM 2299 O O . ASP A 1 302 ? -13.976 -5.495 25.822 1.00 75.06 302 ASP A O 1
ATOM 2303 N N . SER A 1 303 ? -15.554 -7.039 26.218 1.00 78.00 303 SER A N 1
ATOM 2304 C CA . SER A 1 303 ? -16.676 -6.101 26.090 1.00 78.00 303 SER A CA 1
ATOM 2305 C C . SER A 1 303 ? -16.624 -4.985 27.140 1.00 78.00 303 SER A C 1
ATOM 2307 O O . SER A 1 303 ? -17.036 -3.863 26.847 1.00 78.00 303 SER A O 1
ATOM 2309 N N . GLY A 1 304 ? -16.057 -5.259 28.322 1.00 87.31 304 GLY A N 1
ATOM 2310 C CA . GLY A 1 304 ? -15.904 -4.285 29.401 1.00 87.31 304 GLY A CA 1
ATOM 2311 C C . GLY A 1 304 ? -14.927 -3.167 29.043 1.00 87.31 304 GLY A C 1
ATOM 2312 O O . GLY A 1 304 ? -15.230 -1.992 29.259 1.00 87.31 304 GLY A O 1
ATOM 2313 N N . PHE A 1 305 ? -13.791 -3.499 28.424 1.00 85.50 305 PHE A N 1
ATOM 2314 C CA . PHE A 1 305 ? -12.846 -2.499 27.920 1.00 85.50 305 PHE A CA 1
ATOM 2315 C C . PHE A 1 305 ? -13.507 -1.562 26.900 1.00 85.50 305 PHE A C 1
ATOM 2317 O O . PHE A 1 305 ? -13.390 -0.339 27.006 1.00 85.50 305 PHE A O 1
ATOM 2324 N N . ARG A 1 306 ? -14.251 -2.127 25.943 1.00 82.19 306 ARG A N 1
ATOM 2325 C CA . ARG A 1 306 ? -14.953 -1.371 24.895 1.00 82.19 306 ARG A CA 1
ATOM 2326 C C . ARG A 1 306 ? -16.003 -0.424 25.468 1.00 82.19 306 ARG A C 1
ATOM 2328 O O . ARG A 1 306 ? -16.048 0.743 25.085 1.00 82.19 306 ARG A O 1
ATOM 2335 N N . GLU A 1 307 ? -16.844 -0.912 26.376 1.00 84.56 307 GLU A N 1
ATOM 2336 C CA . GLU A 1 307 ? -17.865 -0.100 27.048 1.00 84.56 307 GLU A CA 1
ATOM 2337 C C . GLU A 1 307 ? -17.237 1.040 27.851 1.00 84.56 307 GLU A C 1
ATOM 2339 O O . GLU A 1 307 ? -17.706 2.176 27.777 1.00 84.56 307 GLU A O 1
ATOM 2344 N N . ARG A 1 308 ? -16.126 0.765 28.540 1.00 89.50 308 ARG A N 1
ATOM 2345 C CA . ARG A 1 308 ? -15.374 1.765 29.298 1.00 89.50 308 ARG A CA 1
ATOM 2346 C C . ARG A 1 308 ? -14.789 2.857 28.401 1.00 89.50 308 ARG A C 1
ATOM 2348 O O . ARG A 1 308 ? -14.993 4.039 28.675 1.00 89.50 308 ARG A O 1
ATOM 2355 N N . VAL A 1 309 ? -14.106 2.489 27.312 1.00 87.62 309 VAL A N 1
ATOM 2356 C CA . VAL A 1 309 ? -13.564 3.460 26.340 1.00 87.62 309 VAL A CA 1
ATOM 2357 C C . VAL A 1 309 ? -14.685 4.285 25.711 1.00 87.62 309 VAL A C 1
ATOM 2359 O O . VAL A 1 309 ? -14.568 5.505 25.616 1.00 87.62 309 VAL A O 1
ATOM 2362 N N . ARG A 1 310 ? -15.810 3.655 25.356 1.00 83.38 310 ARG A N 1
ATOM 2363 C CA . ARG A 1 310 ? -16.984 4.368 24.843 1.00 83.38 310 ARG A CA 1
ATOM 2364 C C . ARG A 1 310 ? -17.519 5.384 25.855 1.00 83.38 310 ARG A C 1
ATOM 2366 O O . ARG A 1 310 ? -17.708 6.543 25.503 1.00 83.38 310 ARG A O 1
ATOM 2373 N N . GLY A 1 311 ? -17.692 4.984 27.115 1.00 88.62 311 GLY A N 1
ATOM 2374 C CA . GLY A 1 311 ? -18.162 5.877 28.178 1.00 88.62 311 GLY A CA 1
ATOM 2375 C C . GLY A 1 311 ? -17.214 7.049 28.459 1.00 88.62 311 GLY A C 1
ATOM 2376 O O . GLY A 1 311 ? -17.660 8.132 28.844 1.00 88.62 311 GLY A O 1
ATOM 2377 N N . LEU A 1 312 ? -15.906 6.871 28.246 1.00 90.88 312 LEU A N 1
ATOM 2378 C CA . LEU A 1 312 ? -14.925 7.958 28.301 1.00 90.88 312 LEU A CA 1
ATOM 2379 C C . LEU A 1 312 ? -15.095 8.946 27.146 1.00 90.88 312 LEU A C 1
ATOM 2381 O O . LEU A 1 312 ? -15.171 10.148 27.394 1.00 90.88 312 LEU A O 1
ATOM 2385 N N . LEU A 1 313 ? -15.205 8.446 25.912 1.00 86.81 313 LEU A N 1
ATOM 2386 C CA . LEU A 1 313 ? -15.405 9.280 24.724 1.00 86.81 313 LEU A CA 1
ATOM 2387 C C . LEU A 1 313 ? -16.712 10.075 24.808 1.00 86.81 313 LEU A C 1
ATOM 2389 O O . LEU A 1 313 ? -16.719 11.272 24.543 1.00 86.81 313 LEU A O 1
ATOM 2393 N N . GLU A 1 314 ? -17.800 9.443 25.247 1.00 86.75 314 GLU A N 1
ATOM 2394 C CA . GLU A 1 314 ? -19.093 10.108 25.421 1.00 86.75 314 GLU A CA 1
ATOM 2395 C C . GLU A 1 314 ? -19.057 11.192 26.508 1.00 86.75 314 GLU A C 1
ATOM 2397 O O . GLU A 1 314 ? -19.643 12.260 26.329 1.00 86.75 314 GLU A O 1
ATOM 2402 N N . ARG A 1 315 ? -18.370 10.952 27.636 1.00 91.31 315 ARG A N 1
ATOM 2403 C CA . ARG A 1 315 ? -18.177 11.983 28.673 1.00 91.31 315 ARG A CA 1
ATOM 2404 C C . ARG A 1 315 ? -17.362 13.157 28.143 1.00 91.31 315 ARG A C 1
ATOM 2406 O O . ARG A 1 315 ? -17.785 14.296 28.306 1.00 91.31 315 ARG A O 1
ATOM 2413 N N . ALA A 1 316 ? -16.245 12.877 27.473 1.00 88.62 316 ALA A N 1
ATOM 2414 C CA . ALA A 1 316 ? -15.395 13.910 26.896 1.00 88.62 316 ALA A CA 1
ATOM 2415 C C . ALA A 1 316 ? -16.140 14.741 25.840 1.00 88.62 316 ALA A C 1
ATOM 2417 O O . ALA A 1 316 ? -16.018 15.963 25.831 1.00 88.62 316 ALA A O 1
ATOM 2418 N N . ALA A 1 317 ? -16.953 14.098 24.998 1.00 87.38 317 ALA A N 1
ATOM 2419 C CA . ALA A 1 317 ? -17.776 14.774 24.001 1.00 87.38 317 ALA A CA 1
ATOM 2420 C C . ALA A 1 317 ? -18.810 15.705 24.639 1.00 87.38 317 ALA A C 1
ATOM 2422 O O . ALA A 1 317 ? -18.909 16.855 24.229 1.00 87.38 317 ALA A O 1
ATOM 2423 N N . ARG A 1 318 ? -19.519 15.249 25.683 1.00 92.31 318 ARG A N 1
ATOM 2424 C CA . ARG A 1 318 ? -20.477 16.094 26.415 1.00 92.31 318 ARG A CA 1
ATOM 2425 C C . ARG A 1 318 ? -19.806 17.314 27.038 1.00 92.31 318 ARG A C 1
ATOM 2427 O O . ARG A 1 318 ? -20.303 18.420 26.863 1.00 92.31 318 ARG A O 1
ATOM 2434 N N . SER A 1 319 ? -18.672 17.131 27.717 1.00 93.88 319 SER A N 1
ATOM 2435 C CA . SER A 1 319 ? -17.911 18.254 28.278 1.00 93.88 319 SER A CA 1
ATOM 2436 C C . SER A 1 319 ? -17.431 19.212 27.184 1.00 93.88 319 SER A C 1
ATOM 2438 O O . SER A 1 319 ? -17.531 20.423 27.345 1.00 93.88 319 SER A O 1
ATOM 2440 N N . ALA A 1 320 ? -16.973 18.691 26.040 1.00 92.50 320 ALA A N 1
ATOM 2441 C CA . ALA A 1 320 ? -16.559 19.514 24.908 1.00 92.50 320 ALA A CA 1
ATOM 2442 C C . ALA A 1 320 ? -17.726 20.312 24.302 1.00 92.50 320 ALA A C 1
ATOM 2444 O O . ALA A 1 320 ? -17.572 21.504 24.043 1.00 92.50 320 ALA A O 1
ATOM 2445 N N . GLU A 1 321 ? -18.893 19.698 24.095 1.00 92.38 321 GLU A N 1
ATOM 2446 C CA . GLU A 1 321 ? -20.096 20.390 23.607 1.00 92.38 321 GLU A CA 1
ATOM 2447 C C . GLU A 1 321 ? -20.586 21.457 24.598 1.00 92.38 321 GLU A C 1
ATOM 2449 O O . GLU A 1 321 ? -21.012 22.531 24.177 1.00 92.38 321 GLU A O 1
ATOM 2454 N N . ALA A 1 322 ? -20.474 21.199 25.904 1.00 95.38 322 ALA A N 1
ATOM 2455 C CA . ALA A 1 322 ? -20.828 22.152 26.956 1.00 95.38 322 ALA A CA 1
ATOM 2456 C C . ALA A 1 322 ? -19.777 23.262 27.170 1.00 95.38 322 ALA A C 1
ATOM 2458 O O . ALA A 1 322 ? -20.032 24.214 27.906 1.00 95.38 322 ALA A O 1
ATOM 2459 N N . GLY A 1 323 ? -18.595 23.161 26.548 1.00 95.75 323 GLY A N 1
ATOM 2460 C CA . GLY A 1 323 ? -17.473 24.068 26.806 1.00 95.75 323 GLY A CA 1
ATOM 2461 C C . GLY A 1 323 ? -16.898 23.933 28.221 1.00 95.75 323 GLY A C 1
ATOM 2462 O O . GLY A 1 323 ? -16.279 24.864 28.735 1.00 95.75 323 GLY A O 1
ATOM 2463 N N . GLU A 1 324 ? -17.112 22.787 28.863 1.00 97.62 324 GLU A N 1
ATOM 2464 C CA . GLU A 1 324 ? -16.696 22.513 30.232 1.00 97.62 324 GLU A CA 1
ATOM 2465 C C . GLU A 1 324 ? -15.288 21.899 30.286 1.00 97.62 324 GLU A C 1
ATOM 2467 O O . GLU A 1 324 ? -14.843 21.230 29.344 1.00 97.62 324 GLU A O 1
ATOM 2472 N N . PRO A 1 325 ? -14.557 22.096 31.398 1.00 97.94 325 PRO A N 1
ATOM 2473 C CA . PRO A 1 325 ? -13.300 21.403 31.621 1.00 97.94 325 PRO A CA 1
ATOM 2474 C C . PRO A 1 325 ? -13.468 19.880 31.649 1.00 97.94 325 PRO A C 1
ATOM 2476 O O . PRO A 1 325 ? -14.380 19.360 32.289 1.00 97.94 325 PRO A O 1
ATOM 2479 N N . ILE A 1 326 ? -12.541 19.152 31.021 1.00 96.88 326 ILE A N 1
ATOM 2480 C CA . ILE A 1 326 ? -12.493 17.692 31.111 1.00 96.88 326 ILE A CA 1
ATOM 2481 C C . ILE A 1 326 ? -12.093 17.296 32.533 1.00 96.88 326 ILE A C 1
ATOM 2483 O O . ILE A 1 326 ? -11.038 17.693 33.045 1.00 96.88 326 ILE A O 1
ATOM 2487 N N . GLU A 1 327 ? -12.939 16.486 33.166 1.00 96.56 327 GLU A N 1
ATOM 2488 C CA . GLU A 1 327 ? -12.730 16.020 34.532 1.00 96.56 327 GLU A CA 1
ATOM 2489 C C . GLU A 1 327 ? -11.397 15.264 34.667 1.00 96.56 327 GLU A C 1
ATOM 2491 O O . GLU A 1 327 ? -11.139 14.326 33.905 1.00 96.56 327 GLU A O 1
ATOM 2496 N N . PRO A 1 328 ? -10.563 15.584 35.676 1.00 97.56 328 PRO A N 1
ATOM 2497 C CA . PRO A 1 328 ? -9.322 14.851 35.921 1.00 97.56 328 PRO A CA 1
ATOM 2498 C C . PRO A 1 328 ? -9.521 13.337 36.067 1.00 97.56 328 PRO A C 1
ATOM 2500 O O . PRO A 1 328 ? -8.694 12.571 35.585 1.00 97.56 328 PRO A O 1
ATOM 2503 N N . ALA A 1 329 ? -10.645 12.905 36.647 1.00 96.19 329 ALA A N 1
ATOM 2504 C CA . ALA A 1 329 ? -10.978 11.490 36.793 1.00 96.19 329 ALA A CA 1
ATOM 2505 C C . ALA A 1 329 ? -11.182 10.780 35.440 1.00 96.19 329 ALA A C 1
ATOM 2507 O O . ALA A 1 329 ? -10.750 9.640 35.276 1.00 96.19 329 ALA A O 1
ATOM 2508 N N . ALA A 1 330 ? -11.793 11.450 34.455 1.00 95.38 330 ALA A N 1
ATOM 2509 C CA . ALA A 1 330 ? -11.936 10.905 33.105 1.00 95.38 330 ALA A CA 1
ATOM 2510 C C . ALA A 1 330 ? -10.569 10.781 32.410 1.00 95.38 330 ALA A C 1
ATOM 2512 O O . ALA A 1 330 ? -10.309 9.790 31.728 1.00 95.38 330 ALA A O 1
ATOM 2513 N N . VAL A 1 331 ? -9.666 11.742 32.632 1.00 96.81 331 VAL A N 1
ATOM 2514 C CA . VAL A 1 331 ? -8.282 11.669 32.135 1.00 96.81 331 VAL A CA 1
ATOM 2515 C C . VAL A 1 331 ? -7.522 10.505 32.773 1.00 96.81 331 VAL A C 1
ATOM 2517 O O . VAL A 1 331 ? -6.888 9.732 32.057 1.00 96.81 331 VAL A O 1
ATOM 2520 N N . ASP A 1 332 ? -7.618 10.332 34.093 1.00 97.56 332 ASP A N 1
ATOM 2521 C CA . ASP A 1 332 ? -6.968 9.228 34.811 1.00 97.56 332 ASP A CA 1
ATOM 2522 C C . ASP A 1 332 ? -7.438 7.860 34.311 1.00 97.56 332 ASP A C 1
ATOM 2524 O O . ASP A 1 332 ? -6.636 6.944 34.110 1.00 97.56 332 ASP A O 1
ATOM 2528 N N . GLU A 1 333 ? -8.738 7.721 34.066 1.00 96.62 333 GLU A N 1
ATOM 2529 C CA . GLU A 1 333 ? -9.316 6.496 33.529 1.00 96.62 333 GLU A CA 1
ATOM 2530 C C . GLU A 1 333 ? -8.903 6.255 32.066 1.00 96.62 333 GLU A C 1
ATOM 2532 O O . GLU A 1 333 ? -8.583 5.121 31.702 1.00 96.62 333 GLU A O 1
ATOM 2537 N N . GLY A 1 334 ? -8.808 7.311 31.249 1.00 94.88 334 GLY A N 1
ATOM 2538 C CA . GLY A 1 334 ? -8.262 7.242 29.891 1.00 94.88 334 GLY A CA 1
ATOM 2539 C C . GLY A 1 334 ? -6.796 6.801 29.863 1.00 94.88 334 GLY A C 1
ATOM 2540 O O . GLY A 1 334 ? -6.434 5.891 29.116 1.00 94.88 334 GLY A O 1
ATOM 2541 N N . LEU A 1 335 ? -5.958 7.368 30.734 1.00 96.19 335 LEU A N 1
ATOM 2542 C CA . LEU A 1 335 ? -4.554 6.971 30.885 1.00 96.19 335 LEU A CA 1
ATOM 2543 C C . LEU A 1 335 ? -4.424 5.526 31.366 1.00 96.19 335 LEU A C 1
ATOM 2545 O O . LEU A 1 335 ? -3.556 4.791 30.894 1.00 96.19 335 LEU A O 1
ATOM 2549 N N . LYS A 1 336 ? -5.290 5.096 32.289 1.00 96.00 336 LYS A N 1
ATOM 2550 C CA . LYS A 1 336 ? -5.339 3.705 32.742 1.00 96.00 336 LYS A CA 1
ATOM 2551 C C . LYS A 1 336 ? -5.688 2.763 31.589 1.00 96.00 336 LYS A C 1
ATOM 2553 O O . LYS A 1 336 ? -4.980 1.778 31.406 1.00 96.00 336 LYS A O 1
ATOM 2558 N N . ALA A 1 337 ? -6.718 3.076 30.801 1.00 91.94 337 ALA A N 1
ATOM 2559 C CA . ALA A 1 337 ? -7.116 2.271 29.647 1.00 91.94 337 ALA A CA 1
ATOM 2560 C C . ALA A 1 337 ? -6.002 2.189 28.588 1.00 91.94 337 ALA A C 1
ATOM 2562 O O . ALA A 1 337 ? -5.710 1.101 28.091 1.00 91.94 337 ALA A O 1
ATOM 2563 N N . LEU A 1 338 ? -5.333 3.311 28.301 1.00 91.19 338 LEU A N 1
ATOM 2564 C CA . LEU A 1 338 ? -4.199 3.359 27.377 1.00 91.19 338 LEU A CA 1
ATOM 2565 C C . LEU A 1 338 ? -3.033 2.485 27.858 1.00 91.19 338 LEU A C 1
ATOM 2567 O O . LEU A 1 338 ? -2.461 1.734 27.074 1.00 91.19 338 LEU A O 1
ATOM 2571 N N . ARG A 1 339 ? -2.689 2.546 29.150 1.00 93.62 339 ARG A N 1
ATOM 2572 C CA . ARG A 1 339 ? -1.608 1.736 29.740 1.00 93.62 339 ARG A CA 1
ATOM 2573 C C . ARG A 1 339 ? -1.944 0.249 29.781 1.00 93.62 339 ARG A C 1
ATOM 2575 O O . ARG A 1 339 ? -1.058 -0.562 29.544 1.00 93.62 339 ARG A O 1
ATOM 2582 N N . GLU A 1 340 ? -3.199 -0.097 30.060 1.00 91.75 340 GLU A N 1
ATOM 2583 C CA . GLU A 1 340 ? -3.684 -1.482 30.084 1.00 91.75 340 GLU A CA 1
ATOM 2584 C C . GLU A 1 340 ? -3.511 -2.166 28.723 1.00 91.75 340 GLU A C 1
ATOM 2586 O O . GLU A 1 340 ? -3.073 -3.309 28.671 1.00 91.75 340 GLU A O 1
ATOM 2591 N N . LYS A 1 341 ? -3.779 -1.444 27.627 1.00 88.69 341 LYS A N 1
ATOM 2592 C CA . LYS A 1 341 ? -3.616 -1.950 26.254 1.00 88.69 341 LYS A CA 1
ATOM 2593 C C . LYS A 1 341 ? -2.283 -1.613 25.609 1.00 88.69 341 LYS A C 1
ATOM 2595 O O . LYS A 1 341 ? -2.054 -1.988 24.467 1.00 88.69 341 LYS A O 1
ATOM 2600 N N . ALA A 1 342 ? -1.372 -0.956 26.323 1.00 86.88 342 ALA A N 1
ATOM 2601 C CA . ALA A 1 342 ? -0.098 -0.538 25.749 1.00 86.88 342 ALA A CA 1
ATOM 2602 C C . ALA A 1 342 ? 0.763 -1.712 25.262 1.00 86.88 342 ALA A C 1
ATOM 2604 O O . ALA A 1 342 ? 1.541 -1.537 24.332 1.00 86.88 342 ALA A O 1
ATOM 2605 N N . ILE A 1 343 ? 0.629 -2.884 25.891 1.00 84.31 343 ILE A N 1
ATOM 2606 C CA . ILE A 1 343 ? 1.327 -4.114 25.489 1.00 84.31 343 ILE A CA 1
ATOM 2607 C C . ILE A 1 343 ? 0.676 -4.806 24.286 1.00 84.31 343 ILE A C 1
ATOM 2609 O O . ILE A 1 343 ? 1.343 -5.575 23.603 1.00 84.31 343 ILE A O 1
ATOM 2613 N N . ASP A 1 344 ? -0.603 -4.516 24.036 1.00 81.94 344 ASP A N 1
ATOM 2614 C CA . ASP A 1 344 ? -1.381 -5.066 22.926 1.00 81.94 344 ASP A CA 1
ATOM 2615 C C . ASP A 1 344 ? -1.274 -4.171 21.673 1.00 81.94 344 ASP A C 1
ATOM 2617 O O . ASP A 1 344 ? -1.678 -4.573 20.583 1.00 81.94 344 ASP A O 1
ATOM 2621 N N . LEU A 1 345 ? -0.744 -2.946 21.816 1.00 77.50 345 LEU A N 1
ATOM 2622 C CA . LEU A 1 345 ? -0.495 -2.044 20.694 1.00 77.50 345 LEU A CA 1
ATOM 2623 C C . LEU A 1 345 ? 0.633 -2.598 19.808 1.00 77.50 345 LEU A C 1
ATOM 2625 O O . LEU A 1 345 ? 1.671 -3.023 20.323 1.00 77.50 345 LEU A O 1
ATOM 2629 N N . PRO A 1 346 ? 0.493 -2.533 18.473 1.00 70.25 346 PRO A N 1
ATOM 2630 C CA . PRO A 1 346 ? 1.568 -2.918 17.571 1.00 70.25 346 PRO A CA 1
ATOM 2631 C C . PRO A 1 346 ? 2.787 -2.008 17.762 1.00 70.25 346 PRO A C 1
ATOM 2633 O O . PRO A 1 346 ? 2.666 -0.836 18.128 1.00 70.25 346 PRO A O 1
ATOM 2636 N N . ALA A 1 347 ? 3.979 -2.521 17.443 1.00 71.50 347 ALA A N 1
ATOM 2637 C CA . ALA A 1 347 ? 5.232 -1.772 17.576 1.00 71.50 347 ALA A CA 1
ATOM 2638 C C . ALA A 1 347 ? 5.218 -0.431 16.811 1.00 71.50 347 ALA A C 1
ATOM 2640 O O . ALA A 1 347 ? 5.809 0.549 17.265 1.00 71.50 347 ALA A O 1
ATOM 2641 N N . SER A 1 348 ? 4.480 -0.357 15.698 1.00 66.81 348 SER A N 1
ATOM 2642 C CA . SER A 1 348 ? 4.260 0.869 14.918 1.00 66.81 348 SER A CA 1
ATOM 2643 C C . SER A 1 348 ? 3.560 1.986 15.706 1.00 66.81 348 SER A C 1
ATOM 2645 O O . SER A 1 348 ? 3.767 3.161 15.408 1.00 66.81 348 SER A O 1
ATOM 2647 N N . MET A 1 349 ? 2.782 1.647 16.737 1.00 76.38 349 MET A N 1
ATOM 2648 C CA . MET A 1 349 ? 2.099 2.590 17.627 1.00 76.38 349 MET A CA 1
ATOM 2649 C C . MET A 1 349 ? 2.878 2.891 18.914 1.00 76.38 349 MET A C 1
ATOM 2651 O O . MET A 1 349 ? 2.437 3.720 19.714 1.00 76.38 349 MET A O 1
ATOM 2655 N N . ALA A 1 350 ? 4.048 2.281 19.132 1.00 79.00 350 ALA A N 1
ATOM 2656 C CA . ALA A 1 350 ? 4.846 2.544 20.329 1.00 79.00 350 ALA A CA 1
ATOM 2657 C C . ALA A 1 350 ? 5.177 4.045 20.515 1.00 79.00 350 ALA A C 1
ATOM 2659 O O . ALA A 1 350 ? 5.007 4.545 21.632 1.00 79.00 350 ALA A O 1
ATOM 2660 N N . PRO A 1 351 ? 5.538 4.814 19.460 1.00 79.50 351 PRO A N 1
ATOM 2661 C CA . PRO A 1 351 ? 5.728 6.262 19.586 1.00 79.50 351 PRO A CA 1
ATOM 2662 C C . PRO A 1 351 ? 4.423 7.022 19.867 1.00 79.50 351 PRO A C 1
ATOM 2664 O O . PRO A 1 351 ? 4.433 8.051 20.544 1.00 79.50 351 PRO A O 1
ATOM 2667 N N . ALA A 1 352 ? 3.288 6.510 19.376 1.00 84.75 352 ALA A N 1
ATOM 2668 C CA . ALA A 1 352 ? 1.987 7.154 19.523 1.00 84.75 352 ALA A CA 1
ATOM 2669 C C . ALA A 1 352 ? 1.510 7.185 20.977 1.00 84.75 352 ALA A C 1
ATOM 2671 O O . ALA A 1 352 ? 0.839 8.131 21.383 1.00 84.75 352 ALA A O 1
ATOM 2672 N N . ARG A 1 353 ? 1.904 6.197 21.789 1.00 89.12 353 ARG A N 1
ATOM 2673 C CA . ARG A 1 353 ? 1.538 6.133 23.206 1.00 89.12 353 ARG A CA 1
ATOM 2674 C C . ARG A 1 353 ? 1.953 7.388 23.978 1.00 89.12 353 ARG A C 1
ATOM 2676 O O . ARG A 1 353 ? 1.119 7.977 24.654 1.00 89.12 353 ARG A O 1
ATOM 2683 N N . ALA A 1 354 ? 3.218 7.799 23.888 1.00 90.31 354 ALA A N 1
ATOM 2684 C CA . ALA A 1 354 ? 3.726 8.949 24.647 1.00 90.31 354 ALA A CA 1
ATOM 2685 C C . ALA A 1 354 ? 3.022 10.259 24.245 1.00 90.31 354 ALA A C 1
ATOM 2687 O O . ALA A 1 354 ? 2.721 11.111 25.085 1.00 90.31 354 ALA A O 1
ATOM 2688 N N . ALA A 1 355 ? 2.716 10.397 22.954 1.00 91.94 355 ALA A N 1
ATOM 2689 C CA . ALA A 1 355 ? 1.957 11.525 22.434 1.00 91.94 355 ALA A CA 1
ATOM 2690 C C . ALA A 1 355 ? 0.487 11.491 22.898 1.00 91.94 355 ALA A C 1
ATOM 2692 O O . ALA A 1 355 ? -0.023 12.514 23.347 1.00 91.94 355 ALA A O 1
ATOM 2693 N N . LEU A 1 356 ? -0.171 10.326 22.907 1.00 93.19 356 LEU A N 1
ATOM 2694 C CA . LEU A 1 356 ? -1.517 10.169 23.473 1.00 93.19 356 LEU A CA 1
ATOM 2695 C C . LEU A 1 356 ? -1.558 10.489 24.975 1.00 93.19 356 LEU A C 1
ATOM 2697 O O . LEU A 1 356 ? -2.462 11.194 25.419 1.00 93.19 356 LEU A O 1
ATOM 2701 N N . GLU A 1 357 ? -0.567 10.034 25.751 1.00 95.50 357 GLU A N 1
ATOM 2702 C CA . GLU A 1 357 ? -0.434 10.385 27.174 1.00 95.50 357 GLU A CA 1
ATOM 2703 C C . GLU A 1 357 ? -0.302 11.910 27.349 1.00 95.50 357 GLU A C 1
ATOM 2705 O O . GLU A 1 357 ? -0.952 12.496 28.214 1.00 95.50 357 GLU A O 1
ATOM 2710 N N . THR A 1 358 ? 0.461 12.571 26.474 1.00 96.00 358 THR A N 1
ATOM 2711 C CA . THR A 1 358 ? 0.619 14.034 26.474 1.00 96.00 358 THR A CA 1
ATOM 2712 C C . THR A 1 358 ? -0.683 14.760 26.119 1.00 96.00 358 THR A C 1
ATOM 2714 O O . THR A 1 358 ? -1.009 15.756 26.765 1.00 96.00 358 THR A O 1
ATOM 2717 N N . VAL A 1 359 ? -1.454 14.282 25.133 1.00 96.00 359 VAL A N 1
ATOM 2718 C CA . VAL A 1 359 ? -2.778 14.844 24.799 1.00 96.00 359 VAL A CA 1
ATOM 2719 C C . VAL A 1 359 ? -3.726 14.726 25.993 1.00 96.00 359 VAL A C 1
ATOM 2721 O O . VAL A 1 359 ? -4.340 15.721 26.379 1.00 96.00 359 VAL A O 1
ATOM 2724 N N . LEU A 1 360 ? -3.805 13.542 26.608 1.00 96.88 360 LEU A N 1
ATOM 2725 C CA . LEU A 1 360 ? -4.661 13.283 27.769 1.00 96.88 360 LEU A CA 1
ATOM 2726 C C . LEU A 1 360 ? -4.302 14.187 28.957 1.00 96.88 360 LEU A C 1
ATOM 2728 O O . LEU A 1 360 ? -5.178 14.829 29.532 1.00 96.88 360 LEU A O 1
ATOM 2732 N N . GLU A 1 361 ? -3.019 14.313 29.292 1.00 97.62 361 GLU A N 1
ATOM 2733 C CA . GLU A 1 361 ? -2.586 15.211 30.370 1.00 97.62 361 GLU A CA 1
ATOM 2734 C C . GLU A 1 361 ? -2.820 16.692 30.042 1.00 97.62 361 GLU A C 1
ATOM 2736 O O . GLU A 1 361 ? -3.154 17.495 30.917 1.00 97.62 361 GLU A O 1
ATOM 2741 N N . SER A 1 362 ? -2.712 17.073 28.769 1.00 97.62 362 SER A N 1
ATOM 2742 C CA . SER A 1 362 ? -2.948 18.456 28.351 1.00 97.62 362 SER A CA 1
ATOM 2743 C C . SER A 1 362 ? -4.412 18.867 28.510 1.00 97.62 362 SER A C 1
ATOM 2745 O O . SER A 1 362 ? -4.677 20.022 28.840 1.00 97.62 362 SER A O 1
ATOM 2747 N N . VAL A 1 363 ? -5.374 17.950 28.360 1.00 97.31 363 VAL A N 1
ATOM 2748 C CA . VAL A 1 363 ? -6.803 18.255 28.572 1.00 97.31 363 VAL A CA 1
ATOM 2749 C C . VAL A 1 363 ? -7.233 18.211 30.043 1.00 97.31 363 VAL A C 1
ATOM 2751 O O . VAL A 1 363 ? -8.330 18.659 30.365 1.00 97.31 363 VAL A O 1
ATOM 2754 N N . ARG A 1 364 ? -6.383 17.739 30.966 1.00 98.12 364 ARG A N 1
ATOM 2755 C CA . ARG A 1 364 ? -6.720 17.616 32.394 1.00 98.12 364 ARG A CA 1
ATOM 2756 C C . ARG A 1 364 ? -7.139 18.954 33.006 1.00 98.12 364 ARG A C 1
ATOM 2758 O O . ARG A 1 364 ? -6.325 19.869 33.126 1.00 98.12 364 ARG A O 1
ATOM 2765 N N . GLY A 1 365 ? -8.398 19.040 33.444 1.00 97.38 365 GLY A N 1
ATOM 2766 C CA . GLY A 1 365 ? -8.952 20.244 34.069 1.00 97.38 365 GLY A CA 1
ATOM 2767 C C . GLY A 1 365 ? -9.032 21.449 33.127 1.00 97.38 365 GLY A C 1
ATOM 2768 O O . GLY A 1 365 ? -9.151 22.578 33.599 1.00 97.38 365 GLY A O 1
ATOM 2769 N N . ARG A 1 366 ? -8.948 21.230 31.809 1.00 98.12 366 ARG A N 1
ATOM 2770 C CA . ARG A 1 366 ? -9.056 22.261 30.769 1.00 98.12 366 ARG A CA 1
ATOM 2771 C C . ARG A 1 366 ? -10.212 21.941 29.837 1.00 98.12 366 ARG A C 1
ATOM 2773 O O . ARG A 1 366 ? -10.623 20.788 29.732 1.00 98.12 366 ARG A O 1
ATOM 2780 N N . THR A 1 367 ? -10.718 22.952 29.138 1.00 97.81 367 THR A N 1
ATOM 2781 C CA . THR A 1 367 ? -11.600 22.706 27.991 1.00 97.81 367 THR A CA 1
ATOM 2782 C C . THR A 1 367 ? -10.842 21.895 26.934 1.00 97.81 367 THR A C 1
ATOM 2784 O O . THR A 1 367 ? -9.606 21.936 26.877 1.00 97.81 367 THR A O 1
ATOM 2787 N N . LEU A 1 368 ? -11.561 21.169 26.074 1.00 96.31 368 LEU A N 1
ATOM 2788 C CA . LEU A 1 368 ? -10.933 20.381 25.009 1.00 96.31 368 LEU A CA 1
ATOM 2789 C C . LEU A 1 368 ? -10.027 21.250 24.116 1.00 96.31 368 LEU A C 1
ATOM 2791 O O . LEU A 1 368 ? -8.886 20.876 23.849 1.00 96.31 368 LEU A O 1
ATOM 2795 N N . GLN A 1 369 ? -10.500 22.433 23.714 1.00 96.31 369 GLN A N 1
ATOM 2796 C CA . GLN A 1 369 ? -9.742 23.360 22.864 1.00 96.31 369 GLN A CA 1
ATOM 2797 C C . GLN A 1 369 ? -8.480 23.893 23.554 1.00 96.31 369 GLN A C 1
ATOM 2799 O O . GLN A 1 369 ? -7.411 23.931 22.940 1.00 96.31 369 GLN A O 1
ATOM 2804 N N . ASP A 1 370 ? -8.566 24.282 24.831 1.00 97.62 370 ASP A N 1
ATOM 2805 C CA . ASP A 1 370 ? -7.400 24.774 25.575 1.00 97.62 370 ASP A CA 1
ATOM 2806 C C . ASP A 1 370 ? -6.370 23.665 25.795 1.00 97.62 370 ASP A C 1
ATOM 2808 O O . ASP A 1 370 ? -5.167 23.894 25.653 1.00 97.62 370 ASP A O 1
ATOM 2812 N N . GLY A 1 371 ? -6.832 22.447 26.081 1.00 97.69 371 GLY A N 1
ATOM 2813 C CA . GLY A 1 371 ? -5.960 21.287 26.214 1.00 97.69 371 GLY A CA 1
ATOM 2814 C C . GLY A 1 371 ? -5.274 20.907 24.903 1.00 97.69 371 GLY A C 1
ATOM 2815 O O . GLY A 1 371 ? -4.066 20.687 24.885 1.00 97.69 371 GLY A O 1
ATOM 2816 N N . LEU A 1 372 ? -5.994 20.904 23.779 1.00 96.62 372 LEU A N 1
ATOM 2817 C CA . LEU A 1 372 ? -5.397 20.642 22.466 1.00 96.62 372 LEU A CA 1
ATOM 2818 C C . LEU A 1 372 ? -4.443 21.754 22.026 1.00 96.62 372 LEU A C 1
ATOM 2820 O O . LEU A 1 372 ? -3.428 21.473 21.383 1.00 96.62 372 LEU A O 1
ATOM 2824 N N . ARG A 1 373 ? -4.717 23.009 22.392 1.00 97.06 373 ARG A N 1
ATOM 2825 C CA . ARG A 1 373 ? -3.790 24.127 22.182 1.00 97.06 373 ARG A CA 1
ATOM 2826 C C . ARG A 1 373 ? -2.500 23.942 22.982 1.00 97.06 373 ARG A C 1
ATOM 2828 O O . ARG A 1 373 ? -1.427 24.205 22.439 1.00 97.06 373 ARG A O 1
ATOM 2835 N N . GLU A 1 374 ? -2.595 23.468 24.223 1.00 97.06 374 GLU A N 1
ATOM 2836 C CA . GLU A 1 374 ? -1.429 23.139 25.049 1.00 97.06 374 GLU A CA 1
ATOM 2837 C C . GLU A 1 374 ? -0.635 21.970 24.453 1.00 97.06 374 GLU A C 1
ATOM 2839 O O . GLU A 1 374 ? 0.560 22.114 24.197 1.00 97.06 374 GLU A O 1
ATOM 2844 N N . ALA A 1 375 ? -1.301 20.861 24.114 1.00 96.25 375 ALA A N 1
ATOM 2845 C CA . ALA A 1 375 ? -0.675 19.700 23.474 1.00 96.25 375 ALA A CA 1
ATOM 2846 C C . ALA A 1 375 ? 0.005 20.069 22.146 1.00 96.25 375 ALA A C 1
ATOM 2848 O O . ALA A 1 375 ? 1.074 19.564 21.809 1.00 96.25 375 ALA A O 1
ATOM 2849 N N . SER A 1 376 ? -0.571 21.019 21.404 1.00 96.19 376 SER A N 1
ATOM 2850 C CA . SER A 1 376 ? -0.010 21.523 20.147 1.00 96.19 376 SER A CA 1
ATOM 2851 C C . SER A 1 376 ? 1.307 22.283 20.327 1.00 96.19 376 SER A C 1
ATOM 2853 O O . SER A 1 376 ? 1.891 22.717 19.336 1.00 96.19 376 SER A O 1
ATOM 2855 N N . ARG A 1 377 ? 1.804 22.501 21.547 1.00 95.25 377 ARG A N 1
ATOM 2856 C CA . ARG A 1 377 ? 3.160 23.030 21.764 1.00 95.25 377 ARG A CA 1
ATOM 2857 C C . ARG A 1 377 ? 4.232 21.975 21.512 1.00 95.25 377 ARG A C 1
ATOM 2859 O O . ARG A 1 377 ? 5.323 22.334 21.078 1.00 95.25 377 ARG A O 1
ATOM 2866 N N . THR A 1 378 ? 3.911 20.705 21.740 1.00 92.81 378 THR A N 1
ATOM 2867 C CA . THR A 1 378 ? 4.844 19.574 21.642 1.00 92.81 378 THR A CA 1
ATOM 2868 C C . THR A 1 378 ? 4.486 18.611 20.514 1.00 92.81 378 THR A C 1
ATOM 2870 O O . THR A 1 378 ? 5.384 18.037 19.905 1.00 92.81 378 THR A O 1
ATOM 2873 N N . ILE A 1 379 ? 3.200 18.471 20.186 1.00 91.88 379 ILE A N 1
ATOM 2874 C CA . ILE A 1 379 ? 2.706 17.553 19.156 1.00 91.88 379 ILE A CA 1
ATOM 2875 C C . ILE A 1 379 ? 2.372 18.324 17.877 1.00 91.88 379 ILE A C 1
ATOM 2877 O O . ILE A 1 379 ? 1.717 19.372 17.895 1.00 91.88 379 ILE A O 1
ATOM 2881 N N . ARG A 1 380 ? 2.836 17.794 16.745 1.00 87.12 380 ARG A N 1
ATOM 2882 C CA . ARG A 1 380 ? 2.587 18.318 15.399 1.00 87.12 380 ARG A CA 1
ATOM 2883 C C . ARG A 1 380 ? 2.077 17.189 14.497 1.00 87.12 380 ARG A C 1
ATOM 2885 O O . ARG A 1 380 ? 2.495 16.051 14.703 1.00 87.12 380 ARG A O 1
ATOM 2892 N N . PRO A 1 381 ? 1.221 17.497 13.508 1.00 76.56 381 PRO A N 1
ATOM 2893 C CA . PRO A 1 381 ? 0.823 16.523 12.498 1.00 76.56 381 PRO A CA 1
ATOM 2894 C C . PRO A 1 381 ? 2.047 16.044 11.715 1.00 76.56 381 PRO A C 1
ATOM 2896 O O . PRO A 1 381 ? 3.011 16.797 11.525 1.00 76.56 381 PRO A O 1
ATOM 2899 N N . THR A 1 382 ? 2.009 14.783 11.290 1.00 68.94 382 THR A N 1
ATOM 2900 C CA . THR A 1 382 ? 3.079 14.166 10.495 1.00 68.94 382 THR A CA 1
ATOM 2901 C C . THR A 1 382 ? 3.080 14.696 9.069 1.00 68.94 382 THR A C 1
ATOM 2903 O O . THR A 1 382 ? 4.147 14.926 8.498 1.00 68.94 382 THR A O 1
ATOM 2906 N N . SER A 1 383 ? 1.897 15.012 8.542 1.00 57.53 383 SER A N 1
ATOM 2907 C CA . SER A 1 383 ? 1.741 15.811 7.337 1.00 57.53 383 SER A CA 1
ATOM 2908 C C . SER A 1 383 ? 1.386 17.246 7.706 1.00 57.53 383 SER A C 1
ATOM 2910 O O . SER A 1 383 ? 0.251 17.559 8.048 1.00 57.53 383 SER A O 1
ATOM 2912 N N . GLN A 1 384 ? 2.342 18.177 7.623 1.00 47.66 384 GLN A N 1
ATOM 2913 C CA . GLN A 1 384 ? 1.933 19.578 7.559 1.00 47.66 384 GLN A CA 1
ATOM 2914 C C . GLN A 1 384 ? 1.265 19.792 6.198 1.00 47.66 384 GLN A C 1
ATOM 2916 O O . GLN A 1 384 ? 1.937 19.574 5.183 1.00 47.66 384 GLN A O 1
ATOM 2921 N N . PRO A 1 385 ? -0.003 20.245 6.127 1.00 43.06 385 PRO A N 1
ATOM 2922 C CA . PRO A 1 385 ? -0.515 20.768 4.873 1.00 43.06 385 PRO A CA 1
ATOM 2923 C C . PRO A 1 385 ? 0.473 21.847 4.442 1.00 43.06 385 PRO A C 1
ATOM 2925 O O . PRO A 1 385 ? 0.766 22.763 5.221 1.00 43.06 385 PRO A O 1
ATOM 2928 N N . LYS A 1 386 ? 1.071 21.682 3.252 1.00 38.50 386 LYS A N 1
ATOM 2929 C CA . LYS A 1 386 ? 2.010 22.660 2.696 1.00 38.50 386 LYS A CA 1
ATOM 2930 C C . LYS A 1 386 ? 1.355 24.020 2.875 1.00 38.50 386 LYS A C 1
ATOM 2932 O O . LYS A 1 386 ? 0.293 24.259 2.304 1.00 38.50 386 LYS A O 1
ATOM 2937 N N . ARG A 1 387 ? 1.947 24.877 3.715 1.00 38.25 387 ARG A N 1
ATOM 2938 C CA . ARG A 1 387 ? 1.479 26.251 3.877 1.00 38.25 387 ARG A CA 1
ATOM 2939 C C . ARG A 1 387 ? 1.528 26.868 2.488 1.00 38.25 387 ARG A C 1
ATOM 2941 O O . ARG A 1 387 ? 2.607 27.196 1.998 1.00 38.25 387 ARG A O 1
ATOM 2948 N N . GLY A 1 388 ? 0.368 26.979 1.845 1.00 46.66 388 GLY A N 1
ATOM 2949 C CA . GLY A 1 388 ? 0.220 27.856 0.700 1.00 46.66 388 GLY A CA 1
ATOM 2950 C C . GLY A 1 388 ? 0.725 29.246 1.102 1.00 46.66 388 GLY A C 1
ATOM 2951 O O . GLY A 1 388 ? 0.647 29.600 2.287 1.00 46.66 388 GLY A O 1
ATOM 2952 N N . PRO A 1 389 ? 1.300 30.016 0.166 1.00 34.66 389 PRO A N 1
ATOM 2953 C CA . PRO A 1 389 ? 1.803 31.349 0.465 1.00 34.66 389 PRO A CA 1
ATOM 2954 C C . PRO A 1 389 ? 0.732 32.177 1.195 1.00 34.66 389 PRO A C 1
ATOM 2956 O O . PRO A 1 389 ? -0.450 32.150 0.858 1.00 34.66 389 PRO A O 1
ATOM 2959 N N . CYS A 1 390 ? 1.171 32.841 2.262 1.00 32.50 390 CYS A N 1
ATOM 2960 C CA . CYS A 1 390 ? 0.335 33.470 3.275 1.00 32.50 390 CYS A CA 1
ATOM 2961 C C . CYS A 1 390 ? -0.508 34.645 2.739 1.00 32.50 390 CYS A C 1
ATOM 2963 O O . CYS A 1 390 ? -0.032 35.445 1.940 1.00 32.50 390 CYS A O 1
ATOM 2965 N N . ALA A 1 391 ? -1.716 34.748 3.306 1.00 42.19 391 ALA A N 1
ATOM 2966 C CA . ALA A 1 391 ? -2.498 35.945 3.635 1.00 42.19 391 ALA A CA 1
ATOM 2967 C C . ALA A 1 391 ? -2.691 37.036 2.561 1.00 42.19 391 ALA A C 1
ATOM 2969 O O . ALA A 1 391 ? -1.922 37.988 2.466 1.00 42.19 391 ALA A O 1
ATOM 2970 N N . GLY A 1 392 ? -3.834 36.974 1.867 1.00 36.19 392 GLY A N 1
ATOM 2971 C CA . GLY A 1 392 ? -4.403 38.158 1.209 1.00 36.19 392 GLY A CA 1
ATOM 2972 C C . GLY A 1 392 ? -5.598 37.920 0.283 1.00 36.19 392 GLY A C 1
ATOM 2973 O O . GLY A 1 392 ? -6.363 38.845 0.050 1.00 36.19 392 GLY A O 1
ATOM 2974 N N . CYS A 1 393 ? -5.802 36.706 -0.236 1.00 41.53 393 CYS A N 1
ATOM 2975 C CA . CYS A 1 393 ? -6.706 36.499 -1.383 1.00 41.53 393 CYS A CA 1
ATOM 2976 C C . CYS A 1 393 ? -7.718 35.342 -1.246 1.00 41.53 393 CYS A C 1
ATOM 2978 O O . CYS A 1 393 ? -8.427 35.030 -2.200 1.00 41.53 393 CYS A O 1
ATOM 2980 N N . GLY A 1 394 ? -7.826 34.712 -0.072 1.00 42.91 394 GLY A N 1
ATOM 2981 C CA . GLY A 1 394 ? -8.580 33.461 0.105 1.00 42.91 394 GLY A CA 1
ATOM 2982 C C . GLY A 1 394 ? -10.110 33.555 0.044 1.00 42.91 394 GLY A C 1
ATOM 2983 O O . GLY A 1 394 ? -10.751 32.541 -0.202 1.00 42.91 394 GLY A O 1
ATOM 2984 N N . GLN A 1 395 ? -10.715 34.733 0.227 1.00 44.69 395 GLN A N 1
ATOM 2985 C CA . GLN A 1 395 ? -12.183 34.848 0.228 1.00 44.69 395 GLN A CA 1
ATOM 2986 C C . GLN A 1 395 ? -12.804 34.914 -1.176 1.00 44.69 395 GLN A C 1
ATOM 2988 O O . GLN A 1 395 ? -13.926 34.457 -1.350 1.00 44.69 395 GLN A O 1
ATOM 2993 N N . CYS A 1 396 ? -12.087 35.392 -2.201 1.00 42.94 396 CYS A N 1
ATOM 2994 C CA . CYS A 1 396 ? -12.678 35.529 -3.541 1.00 42.94 396 CYS A CA 1
ATOM 2995 C C . CYS A 1 396 ? -12.845 34.188 -4.272 1.00 42.94 396 CYS A C 1
ATOM 2997 O O . CYS A 1 396 ? -13.777 34.032 -5.047 1.00 42.94 396 CYS A O 1
ATOM 2999 N N . ARG A 1 397 ? -11.974 33.200 -4.025 1.00 44.03 397 ARG A N 1
ATOM 3000 C CA . ARG A 1 397 ? -11.947 31.970 -4.837 1.00 44.03 397 ARG A CA 1
ATOM 3001 C C . ARG A 1 397 ? -13.003 30.935 -4.451 1.00 44.03 397 ARG A C 1
ATOM 3003 O O . ARG A 1 397 ? -13.494 30.242 -5.334 1.00 44.03 397 ARG A O 1
ATOM 3010 N N . CYS A 1 398 ? -13.361 30.831 -3.168 1.00 41.28 398 CYS A N 1
ATOM 3011 C CA . CYS A 1 398 ? -14.466 29.961 -2.746 1.00 41.28 398 CYS A CA 1
ATOM 3012 C C . CYS A 1 398 ? -15.814 30.538 -3.181 1.00 41.28 398 CYS A C 1
ATOM 3014 O O . CYS A 1 398 ? -16.635 29.798 -3.703 1.00 41.28 398 CYS A O 1
ATOM 3016 N N . GLN A 1 399 ? -15.992 31.858 -3.078 1.00 47.16 399 GLN A N 1
ATOM 3017 C CA . GLN A 1 399 ? -17.204 32.526 -3.547 1.00 47.16 399 GLN A CA 1
ATOM 3018 C C . GLN A 1 399 ? -17.356 32.424 -5.076 1.00 47.16 399 GLN A C 1
ATOM 3020 O O . GLN A 1 399 ? -18.434 32.118 -5.567 1.00 47.16 399 GLN A O 1
ATOM 3025 N N . GLU A 1 400 ? -16.264 32.565 -5.836 1.00 45.22 400 GLU A N 1
ATOM 3026 C CA . GLU A 1 400 ? -16.267 32.361 -7.293 1.00 45.22 400 GLU A CA 1
ATOM 3027 C C . GLU A 1 400 ? -16.570 30.899 -7.681 1.00 45.22 400 GLU A C 1
ATOM 3029 O O . GLU A 1 400 ? -17.232 30.640 -8.685 1.00 45.22 400 GLU A O 1
ATOM 3034 N N . LEU A 1 401 ? -16.114 29.921 -6.890 1.00 44.31 401 LEU A N 1
ATOM 3035 C CA . LEU A 1 401 ? -16.445 28.506 -7.092 1.00 44.31 401 LEU A CA 1
ATOM 3036 C C . LEU A 1 401 ? -17.911 28.207 -6.759 1.00 44.31 401 LEU A C 1
ATOM 3038 O O . LEU A 1 401 ? -18.565 27.522 -7.541 1.00 44.31 401 LEU A O 1
ATOM 3042 N N . GLU A 1 402 ? -18.443 28.754 -5.667 1.00 51.03 402 GLU A N 1
ATOM 3043 C CA . GLU A 1 402 ? -19.860 28.637 -5.298 1.00 51.03 402 GLU A CA 1
ATOM 3044 C C . GLU A 1 402 ? -20.767 29.277 -6.360 1.00 51.03 402 GLU A C 1
ATOM 3046 O O . GLU A 1 402 ? -21.723 28.652 -6.816 1.00 51.03 402 GLU A O 1
ATOM 3051 N N . GLU A 1 403 ? -20.421 30.469 -6.856 1.00 61.53 403 GLU A N 1
ATOM 3052 C CA . GLU A 1 403 ? -21.149 31.138 -7.942 1.00 61.53 403 GLU A CA 1
ATOM 3053 C C . GLU A 1 403 ? -21.107 30.331 -9.251 1.00 61.53 403 GLU A C 1
ATOM 3055 O O . GLU A 1 403 ? -22.110 30.243 -9.968 1.00 61.53 403 GLU A O 1
ATOM 3060 N N . ARG A 1 404 ? -19.975 29.682 -9.559 1.00 58.66 404 ARG A N 1
ATOM 3061 C CA . ARG A 1 404 ? -19.841 28.814 -10.740 1.00 58.66 404 ARG A CA 1
ATOM 3062 C C . ARG A 1 404 ? -20.625 27.512 -10.612 1.00 58.66 404 ARG A C 1
ATOM 3064 O O . ARG A 1 404 ? -21.185 27.071 -11.614 1.00 58.66 404 ARG A O 1
ATOM 3071 N N . VAL A 1 405 ? -20.687 26.916 -9.421 1.00 56.56 405 VAL A N 1
ATOM 3072 C CA . VAL A 1 405 ? -21.498 25.717 -9.154 1.00 56.56 405 VAL A CA 1
ATOM 3073 C C . VAL A 1 405 ? -22.983 26.048 -9.294 1.00 56.56 405 VAL A C 1
ATOM 3075 O O . VAL A 1 405 ? -23.669 25.382 -10.064 1.00 56.56 405 VAL A O 1
ATOM 3078 N N . VAL A 1 406 ? -23.454 27.145 -8.694 1.00 68.81 406 VAL A N 1
ATOM 3079 C CA . VAL A 1 406 ? -24.850 27.601 -8.834 1.00 68.81 406 VAL A CA 1
ATOM 3080 C C . VAL A 1 406 ? -25.203 27.896 -10.300 1.00 68.81 406 VAL A C 1
ATOM 3082 O O . VAL A 1 406 ? -26.285 27.541 -10.775 1.00 68.81 406 VAL A O 1
ATOM 3085 N N . ALA A 1 407 ? -24.290 28.505 -11.064 1.00 68.25 407 ALA A N 1
ATOM 3086 C CA . ALA A 1 407 ? -24.499 28.757 -12.491 1.00 68.25 407 ALA A CA 1
ATOM 3087 C C . ALA A 1 407 ? -24.569 27.463 -13.326 1.00 68.25 407 ALA A C 1
ATOM 3089 O O . ALA A 1 407 ? -25.373 27.380 -14.261 1.00 68.25 407 ALA A O 1
ATOM 3090 N N . LEU A 1 408 ? -23.754 26.458 -12.988 1.00 53.31 408 LEU A N 1
ATOM 3091 C CA . LEU A 1 408 ? -23.762 25.134 -13.614 1.00 53.31 408 LEU A CA 1
ATOM 3092 C C . LEU A 1 408 ? -25.045 24.366 -13.290 1.00 53.31 408 LEU A C 1
ATOM 3094 O O . LEU A 1 408 ? -25.679 23.848 -14.206 1.00 53.31 408 LEU A O 1
ATOM 3098 N N . GLU A 1 409 ? -25.489 24.367 -12.035 1.00 68.12 409 GLU A N 1
ATOM 3099 C CA . GLU A 1 409 ? -26.753 23.748 -11.619 1.00 68.12 409 GLU A CA 1
ATOM 3100 C C . GLU A 1 409 ? -27.952 24.379 -12.344 1.00 68.12 409 GLU A C 1
ATOM 3102 O O . GLU A 1 409 ? -28.809 23.673 -12.882 1.00 68.12 409 GLU A O 1
ATOM 3107 N N . ALA A 1 410 ? -27.973 25.709 -12.476 1.00 69.38 410 ALA A N 1
ATOM 3108 C CA . ALA A 1 410 ? -29.000 26.418 -13.237 1.00 69.38 410 ALA A CA 1
ATOM 3109 C C . ALA A 1 410 ? -28.932 26.150 -14.755 1.00 69.38 410 ALA A C 1
ATOM 3111 O O . ALA A 1 410 ? -29.940 26.260 -15.459 1.00 69.38 410 ALA A O 1
ATOM 3112 N N . ALA A 1 411 ? -27.754 25.848 -15.307 1.00 57.97 411 ALA A N 1
ATOM 3113 C CA . ALA A 1 411 ? -27.606 25.449 -16.707 1.00 57.97 411 ALA A CA 1
ATOM 3114 C C . ALA A 1 411 ? -28.107 24.014 -16.932 1.00 57.97 411 ALA A C 1
ATOM 3116 O O . ALA A 1 411 ? -28.859 23.775 -17.876 1.00 57.97 411 ALA A O 1
ATOM 3117 N N . VAL A 1 412 ? -27.773 23.091 -16.026 1.00 61.28 412 VAL A N 1
ATOM 3118 C CA . VAL A 1 412 ? -28.247 21.701 -16.048 1.00 61.28 412 VAL A CA 1
ATOM 3119 C C . VAL A 1 412 ? -29.771 21.643 -15.928 1.00 61.28 412 VAL A C 1
ATOM 3121 O O . VAL A 1 412 ? -30.409 20.996 -16.752 1.00 61.28 412 VAL A O 1
ATOM 3124 N N . ALA A 1 413 ? -30.371 22.396 -15.001 1.00 65.69 413 ALA A N 1
ATOM 3125 C CA . ALA A 1 413 ? -31.827 22.460 -14.829 1.00 65.69 413 ALA A CA 1
ATOM 3126 C C . ALA A 1 413 ? -32.577 22.985 -16.074 1.00 65.69 413 ALA A C 1
ATOM 3128 O O . ALA A 1 413 ? -33.717 22.601 -16.342 1.00 65.69 413 ALA A O 1
ATOM 3129 N N . ARG A 1 414 ? -31.946 23.866 -16.862 1.00 74.62 414 ARG A N 1
ATOM 3130 C CA . ARG A 1 414 ? -32.507 24.362 -18.132 1.00 74.62 414 ARG A CA 1
ATOM 3131 C C . ARG A 1 414 ? -32.410 23.337 -19.256 1.00 74.62 414 ARG A C 1
ATOM 3133 O O . ARG A 1 414 ? -33.298 23.283 -20.097 1.00 74.62 414 ARG A O 1
ATOM 3140 N N . LEU A 1 415 ? -31.355 22.527 -19.268 1.00 54.66 415 LEU A N 1
ATOM 3141 C CA . LEU A 1 415 ? -31.191 21.455 -20.249 1.00 54.66 415 LEU A CA 1
ATOM 3142 C C . LEU A 1 415 ? -32.140 20.284 -19.973 1.00 54.66 415 LEU A C 1
ATOM 3144 O O . LEU A 1 415 ? -32.663 19.700 -20.913 1.00 54.66 415 LEU A O 1
ATOM 3148 N N . THR A 1 416 ? -32.420 19.984 -18.704 1.00 64.44 416 THR A N 1
ATOM 3149 C CA . THR A 1 416 ? -33.348 18.909 -18.315 1.00 64.44 416 THR A CA 1
ATOM 3150 C C . THR A 1 416 ? -34.825 19.283 -18.417 1.00 64.44 416 THR A C 1
ATOM 3152 O O . THR A 1 416 ? -35.662 18.391 -18.415 1.00 64.44 416 THR A O 1
ATOM 3155 N N . SER A 1 417 ? -35.165 20.570 -18.526 1.00 69.06 417 SER A N 1
ATOM 3156 C CA . SER A 1 417 ? -36.546 21.044 -18.735 1.00 69.06 417 SER A CA 1
ATOM 3157 C C . SER A 1 417 ? -36.895 21.325 -20.202 1.00 69.06 417 SER A C 1
ATOM 3159 O O . SER A 1 417 ? -38.036 21.673 -20.504 1.00 69.06 417 SER A O 1
ATOM 3161 N N . ALA A 1 418 ? -35.922 21.193 -21.109 1.00 58.41 418 ALA A N 1
ATOM 3162 C CA . ALA A 1 418 ? -36.079 21.416 -22.547 1.00 58.41 418 ALA A CA 1
ATOM 3163 C C . ALA A 1 418 ? -36.157 20.116 -23.377 1.00 58.41 418 ALA A C 1
ATOM 3165 O O . ALA A 1 418 ? -36.279 20.191 -24.601 1.00 58.41 418 ALA A O 1
ATOM 3166 N N . GLY A 1 419 ? -36.083 18.952 -22.725 1.00 53.91 419 GLY A N 1
ATOM 3167 C CA . GLY A 1 419 ? -36.427 17.638 -23.281 1.00 53.91 419 GLY A CA 1
ATOM 3168 C C . GLY A 1 419 ? -37.676 17.103 -22.603 1.00 53.91 419 GLY A C 1
ATOM 3169 O O . GLY A 1 419 ? -38.401 16.337 -23.274 1.00 53.91 419 GLY A O 1
#

Secondary structure (DSSP, 8-state):
-EETTB-PPEEBTTB--TT-EEEEEESS-B-BSSS--EEEEEEEEPPTT-EETTEEP-EEEEEEEEETTEEEEEEEEE--S-SSPPTT--PPTT-BTTB-SSTTTT-----SEE-STT-B-TT-EEEEEEEE-TTS-EEEEEEEEE-TT--EEEEEEE-SS----SEEEEEEE-SSTT-EE-BPP-SSSEEEEEEEE-SSS-BEE-SSSTTSSS-------S-EES-EEPPPBSSSBSEEEEEEEPPP--STTTTTGGGHHHHHHHHHHIIIIITTSHHHHHHHHHHHHTHHHHHHHHHSS-HHHHHHHHHHHHHHHHHHHHTPPBPHHHHHHHHHHHHHTTTTS-GGGHHHHHHHHHHHHHHBTS-HHHHHHHHTTT---SS----PSPSS-HHHHHHHHHHHHHHHHHHHHHHHT--

Radius of gyration: 23.93 Å; chains: 1; bounding box: 59×59×60 Å

Foldseek 3Di:
DAFWLGFFKKFQLQDFQAFKKKKWAFQAKWDFPPLQWWKKKKKFFFFFPDDAQNFTFQIKIWMWIQHPQFTWIAIATFGPDDQQDPPPDDADPQAGNGRRHHHPNPDTGDTQDGHDGSMQHHRKMWMWIFHADPRQWTQKIKTWIQHNVRDITIDMDGGRDTGTGRIIGIHIFGRDPLEGTEIDFDPDQFRTKMKIAGPDGWIDGDDDDPCPRRHRRDDTGSTTYLKGKDPWDDDTDRMIMITRGTRPPDPVCVLQVVPNVLCVLVVCCLVVAQCVFQLSVQVVVVCVNCSVLVVCVLVPPCVVLNVLVVVLSSLLSVCQVVQHQDEQVSLVSVLVSLVVCLVVGPPVCVVVSVLVNQLSVLSHRHHNNRSSNVSSVPHGHPDDPPPDPDDDPPPPPVVVVVVVVVVVVVVVVVVVVVD